Protein AF-A0A417CGR6-F1 (afdb_monomer)

Secondary structure (DSSP, 8-state):
--GGG-GGGS-HHHHHHHHHHHHHHHHHHSS--HHHHHHHHHHHHHHT-----S-THHHHHTS-HHHHHHHHHHHHHHHHTTTTSGGGGGGGHHHHHTT---HHHHHHHHHHHHHHHHHHHHHHHHHTT-TT---PPS------------S-----S----PEEEEE-S-EEE-TT-EEEEESEEEEE-S-EEESSEEEEES-EEEESSSSS---EEEETT-EEEEES-EEEE-S--SS-SEEEESSEEEEEES-EEES--S-EEEPTT-BEEEEEES-EEES--TTSEEEEE-SS-EEEEES-EEEES---TTSPPBSS--EEEEEEEEESS--EEEEES-EEEE-HHHHHTTB-SSS---EEEEEEEEEEEEES-EEES-B-SSS-SEEEEEEES-EEES-BS-EEE---SSS-TT---EEES-EEES-BS-EEE-TT-EEES-EEES-BS-SEEESSSSB--EEES-EEES-B--S--SS-SS--SEEE---S-TT-B-EEEES-EEES-EESSS-SEEE--SS--SS-SEEEES-EEES-EE--TT---B--EEEE--SS-S-EEEE-EEEES-BSTTSTTTS-SS-S---PPP-------S--SS-HHHHHHHHT-

Nearest PDB structures (foldseek):
  3t9g-assembly1_A  TM=5.945E-01  e=2.577E-01  Caldicellulosiruptor bescii
  4yz0-assembly2_B  TM=4.453E-01  e=1.434E-01  Caldicellulosiruptor bescii DSM 6725
  4z06-assembly2_B  TM=3.423E-01  e=1.311E-01  Caldicellulosiruptor bescii DSM 6725
  8x8m-assembly1_B  TM=4.191E-01  e=2.950E-01  Klebsiella phage SH-Kp 152410

Solvent-accessible surface area (backbone atoms only — not comparable to full-atom values): 31635 Å² total; per-residue (Å²): 121,64,81,88,63,45,70,81,77,44,51,77,70,54,50,33,40,43,48,25,46,54,53,50,56,43,63,76,64,75,67,75,35,74,56,28,52,54,38,51,54,37,50,48,61,61,65,69,63,79,80,54,92,58,79,41,69,76,63,44,76,84,46,56,69,68,59,47,50,46,42,50,47,57,48,50,51,46,53,29,40,57,75,75,42,83,88,53,52,75,85,43,46,76,65,55,54,67,67,76,61,55,70,70,59,54,52,50,47,51,54,50,49,53,52,46,38,75,74,45,41,73,61,41,66,60,50,70,54,43,93,85,64,82,73,73,74,84,84,72,94,72,89,83,80,78,94,66,99,65,102,76,79,73,76,83,64,66,78,74,76,59,44,80,42,74,42,69,58,74,42,77,38,49,73,86,37,74,49,76,49,62,39,26,37,32,42,42,44,22,36,34,42,30,30,10,37,42,37,40,34,47,24,40,41,38,32,48,78,56,98,53,59,46,34,34,38,33,27,55,73,9,38,41,39,41,28,42,18,39,38,40,46,64,44,78,59,89,63,53,40,30,34,31,62,25,47,27,37,41,39,40,35,27,23,27,35,38,50,33,39,21,36,35,33,40,40,85,84,20,29,52,36,35,38,40,33,32,24,23,36,37,41,50,37,48,35,30,32,35,42,25,30,42,56,91,45,53,34,41,40,31,30,28,40,38,38,32,62,44,65,65,85,66,54,76,68,29,63,65,29,54,74,42,41,28,30,37,45,46,66,75,44,78,34,54,32,43,41,32,21,31,40,38,42,34,39,76,52,24,33,58,40,53,48,50,90,57,98,49,47,38,30,51,24,58,35,39,21,43,54,21,38,36,30,35,27,42,40,32,43,42,47,29,81,85,60,32,21,32,31,23,15,32,38,33,49,29,38,38,35,51,19,29,14,44,32,19,40,28,70,45,88,60,52,64,102,81,64,61,23,35,38,33,51,30,40,36,33,52,22,28,47,33,32,34,29,32,54,41,24,37,37,32,51,29,38,34,37,50,22,30,26,30,47,37,38,56,75,41,50,43,19,30,34,35,39,32,54,28,39,37,33,40,29,35,52,78,81,75,56,85,78,48,96,73,51,32,25,31,42,43,26,28,40,57,50,85,86,47,41,53,22,39,41,32,51,27,40,38,30,4,30,36,34,45,80,50,35,49,35,36,66,56,61,91,50,74,42,49,68,54,33,31,43,38,33,48,28,41,42,37,24,26,29,54,66,34,93,82,57,60,46,61,46,39,65,42,65,35,64,54,102,88,47,72,69,44,76,38,78,32,42,47,79,41,81,56,42,41,75,90,40,47,68,71,64,46,44,57,55,93,77,81,82,74,82,74,84,68,84,53,67,57,61,98,84,51,21,32,50,67,56,57,52,51,59,57,73,78,105

Radius of gyration: 30.07 Å; Cα contacts (8 Å, |Δi|>4): 1586; chains: 1; bounding box: 60×78×79 Å

pLDDT: mean 84.54, std 15.75, range [27.44, 98.69]

Structure (mmCIF, N/CA/C/O backbone):
data_AF-A0A417CGR6-F1
#
_entry.id   AF-A0A417CGR6-F1
#
loop_
_atom_site.group_PDB
_atom_site.id
_atom_site.type_symbol
_atom_site.label_atom_id
_atom_site.label_alt_id
_atom_site.label_comp_id
_atom_site.label_asym_id
_atom_site.label_entity_id
_atom_site.label_seq_id
_atom_site.pdbx_PDB_ins_code
_atom_site.Cartn_x
_atom_site.Cartn_y
_atom_site.Cartn_z
_atom_site.occupancy
_atom_site.B_iso_or_equiv
_atom_site.auth_seq_id
_atom_site.auth_comp_id
_atom_site.auth_asym_id
_atom_site.auth_atom_id
_atom_site.pdbx_PDB_model_num
ATOM 1 N N . MET A 1 1 ? 15.468 -19.650 30.894 1.00 45.41 1 MET A N 1
ATOM 2 C CA . MET A 1 1 ? 14.577 -20.837 30.892 1.00 45.41 1 MET A CA 1
ATOM 3 C C . MET A 1 1 ? 14.002 -20.986 32.296 1.00 45.41 1 MET A C 1
ATOM 5 O O . MET A 1 1 ? 14.764 -20.741 33.226 1.00 45.41 1 MET A O 1
ATOM 9 N N . LYS A 1 2 ? 12.714 -21.346 32.483 1.00 38.81 2 LYS A N 1
ATOM 10 C CA . LYS A 1 2 ? 12.218 -21.728 33.824 1.00 38.81 2 LYS A CA 1
ATOM 11 C C . LYS A 1 2 ? 13.194 -22.776 34.390 1.00 38.81 2 LYS A C 1
ATOM 13 O O . LYS A 1 2 ? 13.544 -23.702 33.649 1.00 38.81 2 LYS A O 1
ATOM 18 N N . PRO A 1 3 ? 13.576 -22.709 35.675 1.00 43.97 3 PRO A N 1
ATOM 19 C CA . PRO A 1 3 ? 14.226 -23.828 36.357 1.00 43.97 3 PRO A CA 1
ATOM 20 C C . PRO A 1 3 ? 13.456 -25.136 36.104 1.00 43.97 3 PRO A C 1
ATOM 22 O O . PRO A 1 3 ? 14.017 -26.222 36.078 1.00 43.97 3 PRO A O 1
ATOM 25 N N . ASP A 1 4 ? 12.148 -25.039 35.885 1.00 41.91 4 ASP A N 1
ATOM 26 C CA . ASP A 1 4 ? 11.203 -26.142 35.757 1.00 41.91 4 ASP A CA 1
ATOM 27 C C . ASP A 1 4 ? 11.095 -26.749 34.358 1.00 41.91 4 ASP A C 1
ATOM 29 O O . ASP A 1 4 ? 10.215 -27.558 34.146 1.00 41.91 4 ASP A O 1
ATOM 33 N N . MET A 1 5 ? 11.978 -26.454 33.411 1.00 60.44 5 MET A N 1
ATOM 34 C CA . MET A 1 5 ? 12.114 -27.289 32.200 1.00 60.44 5 MET A CA 1
ATOM 35 C C . MET A 1 5 ? 13.542 -27.798 32.021 1.00 60.44 5 MET A C 1
ATOM 37 O O . MET A 1 5 ? 13.847 -28.474 31.042 1.00 60.44 5 MET A O 1
ATOM 41 N N . ASP A 1 6 ? 14.427 -27.463 32.964 1.00 75.12 6 ASP A N 1
ATOM 42 C CA . ASP A 1 6 ? 15.828 -27.850 32.929 1.00 75.12 6 ASP A CA 1
ATOM 43 C C . ASP A 1 6 ? 15.958 -29.379 32.901 1.00 75.12 6 ASP A C 1
ATOM 45 O O . ASP A 1 6 ? 15.427 -30.084 33.767 1.00 75.12 6 ASP A O 1
ATOM 49 N N . LEU A 1 7 ? 16.658 -29.885 31.883 1.00 80.88 7 LEU A N 1
ATOM 50 C CA . LEU A 1 7 ? 16.918 -31.308 31.712 1.00 80.88 7 LEU A CA 1
ATOM 51 C C . LEU A 1 7 ? 17.844 -31.856 32.811 1.00 80.88 7 LEU A C 1
ATOM 53 O O . LEU A 1 7 ? 17.796 -33.050 33.101 1.00 80.88 7 LEU A O 1
ATOM 57 N N . ASN A 1 8 ? 18.624 -31.007 33.492 1.00 78.31 8 ASN A N 1
ATOM 58 C CA . ASN A 1 8 ? 19.426 -31.416 34.648 1.00 78.31 8 ASN A CA 1
ATOM 59 C C . ASN A 1 8 ? 18.591 -31.764 35.885 1.00 78.31 8 ASN A C 1
ATOM 61 O O . ASN A 1 8 ? 19.101 -32.447 36.773 1.00 78.31 8 ASN A O 1
ATOM 65 N N . LYS A 1 9 ? 17.312 -31.364 35.935 1.00 79.56 9 LYS A N 1
ATOM 66 C CA . LYS A 1 9 ? 16.380 -31.807 36.985 1.00 79.56 9 LYS A CA 1
ATOM 67 C C . LYS A 1 9 ? 15.874 -33.240 36.781 1.00 79.56 9 LYS A C 1
ATOM 69 O O . LYS A 1 9 ? 15.273 -33.793 37.699 1.00 79.56 9 LYS A O 1
ATOM 74 N N . LEU A 1 10 ? 16.100 -33.850 35.612 1.00 82.25 10 LEU A N 1
ATOM 75 C CA . LEU A 1 10 ? 15.769 -35.257 35.385 1.00 82.25 10 LEU A CA 1
ATOM 76 C C . LEU A 1 10 ? 16.662 -36.159 36.246 1.00 82.25 10 LEU A C 1
ATOM 78 O O . LEU A 1 10 ? 17.858 -35.911 36.403 1.00 82.25 10 LEU A O 1
ATOM 82 N N . SER A 1 11 ? 16.093 -37.248 36.766 1.00 83.31 11 SER A N 1
ATOM 83 C CA . SER A 1 11 ? 16.889 -38.295 37.414 1.00 83.31 11 SER A CA 1
ATOM 84 C C . SER A 1 11 ? 17.882 -38.912 36.421 1.00 83.31 11 SER A C 1
ATOM 86 O O . SER A 1 11 ? 17.620 -38.953 35.220 1.00 83.31 11 SER A O 1
ATOM 88 N N . GLU A 1 12 ? 18.996 -39.466 36.902 1.00 80.06 12 GLU A N 1
ATOM 89 C CA . GLU A 1 12 ? 19.979 -40.144 36.037 1.00 80.06 12 GLU A CA 1
ATOM 90 C C . GLU A 1 12 ? 19.353 -41.265 35.187 1.00 80.06 12 GLU A C 1
ATOM 92 O O . GLU A 1 12 ? 19.749 -41.477 34.042 1.00 80.06 12 GLU A O 1
ATOM 97 N N . LYS A 1 13 ? 18.317 -41.943 35.705 1.00 81.88 13 LYS A N 1
ATOM 98 C CA . LYS A 1 13 ? 17.512 -42.901 34.932 1.00 81.88 13 LYS A CA 1
ATOM 99 C C . LYS A 1 13 ? 16.783 -42.196 33.778 1.00 81.88 13 LYS A C 1
ATOM 101 O O . LYS A 1 13 ? 16.898 -42.634 32.639 1.00 81.88 13 LYS A O 1
ATOM 106 N N . ASN A 1 14 ? 16.086 -41.092 34.048 1.00 84.75 14 ASN A N 1
ATOM 107 C CA . ASN A 1 14 ? 15.270 -40.380 33.055 1.00 84.75 14 ASN A CA 1
ATOM 108 C C . ASN A 1 14 ? 16.125 -39.662 31.996 1.00 84.75 14 ASN A C 1
ATOM 110 O O . ASN A 1 14 ? 15.726 -39.588 30.837 1.00 84.75 14 ASN A O 1
ATOM 114 N N . LYS A 1 15 ? 17.335 -39.210 32.348 1.00 86.62 15 LYS A N 1
ATOM 115 C CA . LYS A 1 15 ? 18.305 -38.688 31.371 1.00 86.62 15 LYS A CA 1
ATOM 116 C C . LYS A 1 15 ? 18.715 -39.753 30.348 1.00 86.62 15 LYS A C 1
ATOM 118 O O . LYS A 1 15 ? 18.782 -39.462 29.156 1.00 86.62 15 LYS A O 1
ATOM 123 N N . LYS A 1 16 ? 18.930 -41.001 30.789 1.00 82.75 16 LYS A N 1
ATOM 124 C CA . LYS A 1 16 ? 19.196 -42.131 29.877 1.00 82.75 16 LYS A CA 1
ATOM 125 C C . LYS A 1 16 ? 18.003 -42.431 28.975 1.00 82.75 16 LYS A C 1
ATOM 127 O O . LYS A 1 16 ? 18.208 -42.687 27.792 1.00 82.75 16 LYS A O 1
ATOM 132 N N . VAL A 1 17 ? 16.782 -42.357 29.514 1.00 84.88 17 VAL A N 1
ATOM 133 C CA . VAL A 1 17 ? 15.544 -42.532 28.733 1.00 84.88 17 VAL A CA 1
ATOM 134 C C . VAL A 1 17 ? 15.436 -41.470 27.638 1.00 84.88 17 VAL A C 1
ATOM 136 O O . VAL A 1 17 ? 15.190 -41.823 26.492 1.00 84.88 17 VAL A O 1
ATOM 139 N N . LEU A 1 18 ? 15.720 -40.198 27.940 1.00 88.62 18 LEU A N 1
ATOM 140 C CA . LEU A 1 18 ? 15.745 -39.134 26.929 1.00 88.62 18 LEU A CA 1
ATOM 141 C C . LEU A 1 18 ? 16.752 -39.421 25.807 1.00 88.62 18 LEU A C 1
ATOM 143 O O . LEU A 1 18 ? 16.413 -39.301 24.631 1.00 88.62 18 LEU A O 1
ATOM 147 N N . CYS A 1 19 ? 17.972 -39.847 26.146 1.00 85.19 19 CYS A N 1
ATOM 148 C CA . CYS A 1 19 ? 18.946 -40.247 25.131 1.00 85.19 19 CYS A CA 1
ATOM 149 C C . CYS A 1 19 ? 18.410 -41.397 24.262 1.00 85.19 19 CYS A C 1
ATOM 151 O O . CYS A 1 19 ? 18.507 -41.322 23.038 1.00 85.19 19 CYS A O 1
ATOM 153 N N . ALA A 1 20 ? 17.810 -42.430 24.866 1.00 83.25 20 ALA A N 1
ATOM 154 C CA . ALA A 1 20 ? 17.217 -43.554 24.139 1.00 83.25 20 ALA A CA 1
ATOM 155 C C . ALA A 1 20 ? 16.084 -43.110 23.192 1.00 83.25 20 ALA A C 1
ATOM 157 O O . ALA A 1 20 ? 16.046 -43.559 22.047 1.00 83.25 20 ALA A O 1
ATOM 158 N N . CYS A 1 21 ? 15.231 -42.173 23.621 1.00 87.62 21 CYS A N 1
ATOM 159 C CA . CYS A 1 21 ? 14.194 -41.562 22.788 1.00 87.62 21 CYS A CA 1
ATOM 160 C C . CYS A 1 21 ? 14.771 -40.867 21.545 1.00 87.62 21 CYS A C 1
ATOM 162 O O . CYS A 1 21 ? 14.313 -41.117 20.434 1.00 87.62 21 CYS A O 1
ATOM 164 N N . LEU A 1 22 ? 15.822 -40.051 21.698 1.00 88.94 22 LEU A N 1
ATOM 165 C CA . LEU A 1 22 ? 16.460 -39.371 20.561 1.00 88.94 22 LEU A CA 1
ATOM 166 C C . LEU A 1 22 ? 17.070 -40.365 19.557 1.00 88.94 22 LEU A C 1
ATOM 168 O O . LEU A 1 22 ? 16.950 -40.179 18.345 1.00 88.94 22 LEU A O 1
ATOM 172 N N . TYR A 1 23 ? 17.689 -41.447 20.045 1.00 84.62 23 TYR A N 1
ATOM 173 C CA . TYR A 1 23 ? 18.193 -42.516 19.177 1.00 84.62 23 TYR A CA 1
ATOM 174 C C . TYR A 1 23 ? 17.069 -43.254 18.447 1.00 84.62 23 TYR A C 1
ATOM 176 O O . TYR A 1 23 ? 17.241 -43.592 17.276 1.00 84.62 23 TYR A O 1
ATOM 184 N N . PHE A 1 24 ? 15.940 -43.491 19.117 1.00 84.81 24 PHE A N 1
ATOM 185 C CA . PHE A 1 24 ? 14.775 -44.147 18.531 1.00 84.81 24 PHE A CA 1
ATOM 186 C C . PHE A 1 24 ? 14.170 -43.317 17.390 1.00 84.81 24 PHE A C 1
ATOM 188 O O . PHE A 1 24 ? 14.004 -43.842 16.290 1.00 84.81 24 PHE A O 1
ATOM 195 N N . ILE A 1 25 ? 13.962 -42.013 17.605 1.00 87.56 25 ILE A N 1
ATOM 196 C CA . ILE A 1 25 ? 13.458 -41.085 16.576 1.00 87.56 25 ILE A CA 1
ATOM 197 C C . ILE A 1 25 ? 14.396 -41.075 15.358 1.00 87.56 25 ILE A C 1
ATOM 199 O O . ILE A 1 25 ? 13.962 -41.248 14.221 1.00 87.56 25 ILE A O 1
ATOM 203 N N . ASN A 1 26 ? 15.711 -40.968 15.583 1.00 85.06 26 ASN A N 1
ATOM 204 C CA . ASN A 1 26 ? 16.694 -41.017 14.495 1.00 85.06 26 ASN A CA 1
ATOM 205 C C . ASN A 1 26 ? 16.703 -42.368 13.747 1.00 85.06 26 ASN A C 1
ATOM 207 O O . ASN A 1 26 ? 16.923 -42.404 12.535 1.00 85.06 26 ASN A O 1
ATOM 211 N N . ALA A 1 27 ? 16.487 -43.485 14.450 1.00 81.12 27 ALA A N 1
ATOM 212 C CA . ALA A 1 27 ? 16.450 -44.815 13.843 1.00 81.12 27 ALA A CA 1
ATOM 213 C C . ALA A 1 27 ? 15.211 -45.030 12.956 1.00 81.12 27 ALA A C 1
ATOM 215 O O . ALA A 1 27 ? 15.320 -45.732 11.951 1.00 81.12 27 ALA A O 1
ATOM 216 N N . GLN A 1 28 ? 14.071 -44.412 13.291 1.00 77.75 28 GLN A N 1
ATOM 217 C CA . GLN A 1 28 ? 12.871 -44.425 12.444 1.00 77.75 28 GLN A CA 1
ATOM 218 C C . GLN A 1 28 ? 13.079 -43.653 11.130 1.00 77.75 28 GLN A C 1
ATOM 220 O O . GLN A 1 28 ? 12.583 -44.063 10.083 1.00 77.75 28 GLN A O 1
ATOM 225 N N . ASP A 1 29 ? 13.874 -42.584 11.167 1.00 70.00 29 ASP A N 1
ATOM 226 C CA . ASP A 1 29 ? 14.086 -41.684 10.028 1.00 70.00 29 ASP A CA 1
ATOM 227 C C . ASP A 1 29 ? 15.210 -42.069 9.067 1.00 70.00 29 ASP A C 1
ATOM 229 O O . ASP A 1 29 ? 15.249 -41.612 7.922 1.00 70.00 29 ASP A O 1
ATOM 233 N N . GLY A 1 30 ? 16.184 -42.845 9.538 1.00 61.69 30 GLY A N 1
ATOM 234 C CA . GLY A 1 30 ? 17.308 -43.326 8.737 1.00 61.69 30 GLY A CA 1
ATOM 235 C C . GLY A 1 30 ? 18.378 -42.287 8.362 1.00 61.69 30 GLY A C 1
ATOM 236 O O . GLY A 1 30 ? 19.442 -42.714 7.922 1.00 61.69 30 GLY A O 1
ATOM 237 N N . ASN A 1 31 ? 18.160 -40.972 8.546 1.00 74.50 31 ASN A N 1
ATOM 238 C CA . ASN A 1 31 ? 19.175 -39.908 8.393 1.00 74.50 31 ASN A CA 1
ATOM 239 C C . ASN A 1 31 ? 18.804 -38.607 9.149 1.00 74.50 31 ASN A C 1
ATOM 241 O O . ASN A 1 31 ? 17.924 -37.871 8.705 1.00 74.50 31 ASN A O 1
ATOM 245 N N . ALA A 1 32 ? 19.534 -38.260 10.217 1.00 83.00 32 ALA A N 1
ATOM 246 C CA . ALA A 1 32 ? 19.398 -36.959 10.891 1.00 83.00 32 ALA A CA 1
ATOM 247 C C . ALA A 1 32 ? 19.906 -35.774 10.044 1.00 83.00 32 ALA A C 1
ATOM 249 O O . ALA A 1 32 ? 20.977 -35.854 9.426 1.00 83.00 32 ALA A O 1
ATOM 250 N N . SER A 1 33 ? 19.190 -34.643 10.095 1.00 88.12 33 SER A N 1
ATOM 251 C CA . SER A 1 33 ? 19.634 -33.357 9.530 1.00 88.12 33 SER A CA 1
ATOM 252 C C . SER A 1 33 ? 20.842 -32.780 10.291 1.00 88.12 33 SER A C 1
ATOM 254 O O . SER A 1 33 ? 21.120 -33.157 11.432 1.00 88.12 33 SER A O 1
ATOM 256 N N . GLU A 1 34 ? 21.578 -31.835 9.694 1.00 88.38 34 GLU A N 1
ATOM 257 C CA . GLU A 1 34 ? 22.689 -31.159 10.393 1.00 88.38 34 GLU A CA 1
ATOM 258 C C . GLU A 1 34 ? 22.218 -30.387 11.640 1.00 88.38 34 GLU A C 1
ATOM 260 O O . GLU A 1 34 ? 22.918 -30.358 12.658 1.00 88.38 34 GLU A O 1
ATOM 265 N N . ASN A 1 35 ? 20.997 -29.844 11.610 1.00 90.19 35 ASN A N 1
ATOM 266 C CA . ASN A 1 35 ? 20.378 -29.181 12.760 1.00 90.19 35 ASN A CA 1
ATOM 267 C C . ASN A 1 35 ? 20.100 -30.178 13.891 1.00 90.19 35 ASN A C 1
ATOM 269 O O . ASN A 1 35 ? 20.463 -29.929 15.041 1.00 90.19 35 ASN A O 1
ATOM 273 N N . GLN A 1 36 ? 19.531 -31.340 13.557 1.00 91.06 36 GLN A N 1
ATOM 274 C CA . GLN A 1 36 ? 19.275 -32.425 14.504 1.00 91.06 36 GLN A CA 1
ATOM 275 C C . GLN A 1 36 ? 20.571 -32.944 15.136 1.00 91.06 36 GLN A C 1
ATOM 277 O O . GLN A 1 36 ? 20.653 -33.069 16.359 1.00 91.06 36 GLN A O 1
ATOM 282 N N . LYS A 1 37 ? 21.619 -33.185 14.335 1.00 89.81 37 LYS A N 1
ATOM 283 C CA . LYS A 1 37 ? 22.943 -33.594 14.843 1.00 89.81 37 LYS A CA 1
ATOM 284 C C . LYS A 1 37 ? 23.519 -32.556 15.804 1.00 89.81 37 LYS A C 1
ATOM 286 O O . LYS A 1 37 ? 24.008 -32.908 16.878 1.00 89.81 37 LYS A O 1
ATOM 291 N N . THR A 1 38 ? 23.454 -31.279 15.429 1.00 88.75 38 THR A N 1
ATOM 292 C CA . THR A 1 38 ? 23.969 -30.175 16.249 1.00 88.75 38 THR A CA 1
ATOM 293 C C . THR A 1 38 ? 23.228 -30.089 17.580 1.00 88.75 38 THR A C 1
ATOM 295 O O . THR A 1 38 ? 23.868 -30.041 18.630 1.00 88.75 38 THR A O 1
ATOM 298 N N . PHE A 1 39 ? 21.897 -30.150 17.553 1.00 90.94 39 PHE A N 1
ATOM 299 C CA . PHE A 1 39 ? 21.058 -30.119 18.747 1.00 90.94 39 PHE A CA 1
ATOM 300 C C . PHE A 1 39 ? 21.289 -31.326 19.662 1.00 90.94 39 PHE A C 1
ATOM 302 O O . PHE A 1 39 ? 21.591 -31.145 20.842 1.00 90.94 39 PHE A O 1
ATOM 309 N N . ALA A 1 40 ? 21.245 -32.550 19.125 1.00 88.44 40 ALA A N 1
ATOM 310 C CA . ALA A 1 40 ? 21.452 -33.768 19.910 1.00 88.44 40 ALA A CA 1
ATOM 311 C C . ALA A 1 40 ? 22.828 -33.786 20.592 1.00 88.44 40 ALA A C 1
ATOM 313 O O . ALA A 1 40 ? 22.923 -34.116 21.771 1.00 88.44 40 ALA A O 1
ATOM 314 N N . ASN A 1 41 ? 23.887 -33.349 19.901 1.00 86.81 41 ASN A N 1
ATOM 315 C CA . ASN A 1 41 ? 25.221 -33.241 20.498 1.00 86.81 41 ASN A CA 1
ATOM 316 C C . ASN A 1 41 ? 25.263 -32.245 21.668 1.00 86.81 41 ASN A C 1
ATOM 318 O O . ASN A 1 41 ? 25.959 -32.491 22.655 1.00 86.81 41 ASN A O 1
ATOM 322 N N . LYS A 1 42 ? 24.526 -31.127 21.582 1.00 86.56 42 LYS A N 1
ATOM 323 C CA . LYS A 1 42 ? 24.419 -30.147 22.676 1.00 86.56 42 LYS A CA 1
ATOM 324 C C . LYS A 1 42 ? 23.655 -30.725 23.865 1.00 86.56 42 LYS A C 1
ATOM 326 O O . LYS A 1 42 ? 24.144 -30.614 24.984 1.00 86.56 42 LYS A O 1
ATOM 331 N N . VAL A 1 43 ? 22.524 -31.389 23.621 1.00 87.31 43 VAL A N 1
ATOM 332 C CA . VAL A 1 43 ? 21.711 -32.031 24.667 1.00 87.31 43 VAL A CA 1
ATOM 333 C C . VAL A 1 43 ? 22.489 -33.147 25.365 1.00 87.31 43 VAL A C 1
ATOM 335 O O . VAL A 1 43 ? 22.598 -33.140 26.586 1.00 87.31 43 VAL A O 1
ATOM 338 N N . ILE A 1 44 ? 23.104 -34.068 24.616 1.00 85.00 44 ILE A N 1
ATOM 339 C CA . ILE A 1 44 ? 23.876 -35.186 25.187 1.00 85.00 44 ILE A CA 1
ATOM 340 C C . ILE A 1 44 ? 25.058 -34.663 26.013 1.00 85.00 44 ILE A C 1
ATOM 342 O O . ILE A 1 44 ? 25.285 -35.132 27.130 1.00 85.00 44 ILE A O 1
ATOM 346 N N . LYS A 1 45 ? 25.781 -33.654 25.501 1.00 84.19 45 LYS A N 1
ATOM 347 C CA . LYS A 1 45 ? 26.874 -33.012 26.244 1.00 84.19 45 LYS A CA 1
ATOM 348 C C . LYS A 1 45 ? 26.372 -32.366 27.539 1.00 84.19 45 LYS A C 1
ATOM 350 O O . LYS A 1 45 ? 27.038 -32.492 28.559 1.00 84.19 45 LYS A O 1
ATOM 355 N N . TYR A 1 46 ? 25.219 -31.700 27.494 1.00 84.50 46 TYR A N 1
ATOM 356 C CA . TYR A 1 46 ? 24.610 -31.040 28.649 1.00 84.50 46 TYR A CA 1
ATOM 357 C C . TYR A 1 46 ? 24.145 -32.029 29.726 1.00 84.50 46 TYR A C 1
ATOM 359 O O . TYR A 1 46 ? 24.311 -31.770 30.914 1.00 84.50 46 TYR A O 1
ATOM 367 N N . LEU A 1 47 ? 23.600 -33.179 29.319 1.00 83.00 47 LEU A N 1
ATOM 368 C CA . LEU A 1 47 ? 23.126 -34.221 30.232 1.00 83.00 47 LEU A CA 1
ATOM 369 C C . LEU A 1 47 ? 24.267 -34.971 30.937 1.00 83.00 47 LEU A C 1
ATOM 371 O O . LEU A 1 47 ? 24.073 -35.435 32.060 1.00 83.00 47 LEU A O 1
ATOM 375 N N . ASN A 1 48 ? 25.435 -35.080 30.289 1.00 81.94 48 ASN A N 1
ATOM 376 C CA . ASN A 1 48 ? 26.623 -35.795 30.772 1.00 81.94 48 ASN A CA 1
ATOM 377 C C . ASN A 1 48 ? 26.350 -37.267 31.159 1.00 81.94 48 ASN A C 1
ATOM 379 O O . ASN A 1 48 ? 26.802 -37.741 32.202 1.00 81.94 48 ASN A O 1
ATOM 383 N N . VAL A 1 49 ? 25.595 -37.994 30.325 1.00 74.19 49 VAL A N 1
ATOM 384 C CA . VAL A 1 49 ? 25.239 -39.405 30.566 1.00 74.19 49 VAL A CA 1
ATOM 385 C C . VAL A 1 49 ? 25.599 -40.280 29.368 1.00 74.19 49 VAL A C 1
ATOM 387 O O . VAL A 1 49 ? 25.322 -39.921 28.223 1.00 74.19 49 VAL A O 1
ATOM 390 N N . ASP A 1 50 ? 26.170 -41.457 29.634 1.00 61.94 50 ASP A N 1
ATOM 391 C CA . ASP A 1 50 ? 26.454 -42.466 28.612 1.00 61.94 50 ASP A CA 1
ATOM 392 C C . ASP A 1 50 ? 25.153 -43.095 28.089 1.00 61.94 50 ASP A C 1
ATOM 394 O O . ASP A 1 50 ? 24.327 -43.604 28.857 1.00 61.94 50 ASP A O 1
ATOM 398 N N . ALA A 1 51 ? 24.976 -43.075 26.766 1.00 56.03 51 ALA A N 1
ATOM 399 C CA . ALA A 1 51 ? 23.818 -43.656 26.100 1.00 56.03 51 ALA A CA 1
ATOM 400 C C . ALA A 1 51 ? 23.778 -45.182 26.303 1.00 56.03 51 ALA A C 1
ATOM 402 O O . ALA A 1 51 ? 24.720 -45.889 25.944 1.00 56.03 51 ALA A O 1
ATOM 403 N N . GLN A 1 52 ? 22.677 -45.703 26.846 1.00 55.03 52 GLN A N 1
ATOM 404 C CA . GLN A 1 52 ? 22.393 -47.140 26.871 1.00 55.03 52 GLN A CA 1
ATOM 405 C C . GLN A 1 52 ? 21.163 -47.430 26.013 1.00 55.03 52 GLN A C 1
ATOM 407 O O . GLN A 1 52 ? 20.165 -46.719 26.101 1.00 55.03 52 GLN A O 1
ATOM 412 N N . MET A 1 53 ? 21.266 -48.460 25.171 1.00 52.94 53 MET A N 1
ATOM 413 C CA . MET A 1 53 ? 20.195 -48.906 24.284 1.00 52.94 53 MET A CA 1
ATOM 414 C C . MET A 1 53 ? 19.305 -49.915 25.003 1.00 52.94 53 MET A C 1
ATOM 416 O O . MET A 1 53 ? 19.692 -51.069 25.138 1.00 52.94 53 MET A O 1
ATOM 420 N N . ASP A 1 54 ? 18.119 -49.464 25.394 1.00 55.03 54 ASP A N 1
ATOM 421 C CA . ASP A 1 54 ? 16.915 -50.282 25.538 1.00 55.03 54 ASP A CA 1
ATOM 422 C C . ASP A 1 54 ? 15.727 -49.457 25.009 1.00 55.03 54 ASP A C 1
ATOM 424 O O . ASP A 1 54 ? 15.789 -48.224 24.977 1.00 55.03 54 ASP A O 1
ATOM 428 N N . HIS A 1 55 ? 14.667 -50.124 24.540 1.00 57.09 55 HIS A N 1
ATOM 429 C CA . HIS A 1 55 ? 13.471 -49.462 23.999 1.00 57.09 55 HIS A CA 1
ATOM 430 C C . HIS A 1 55 ? 12.831 -48.567 25.084 1.00 57.09 55 HIS A C 1
ATOM 432 O O . HIS A 1 55 ? 12.589 -49.061 26.190 1.00 57.09 55 HIS A O 1
ATOM 438 N N . PRO A 1 56 ? 12.548 -47.278 24.813 1.00 65.56 56 PRO A N 1
ATOM 439 C CA . PRO A 1 56 ? 12.147 -46.325 25.854 1.00 65.56 56 PRO A CA 1
ATOM 440 C C . PRO A 1 56 ? 10.759 -46.608 26.448 1.00 65.56 56 PRO A C 1
ATOM 442 O O . PRO A 1 56 ? 10.499 -46.226 27.586 1.00 65.56 56 PRO A O 1
ATOM 445 N N . THR A 1 57 ? 9.903 -47.328 25.723 1.00 63.69 57 THR A N 1
ATOM 446 C CA . THR A 1 57 ? 8.471 -47.509 26.002 1.00 63.69 57 THR A CA 1
ATOM 447 C C . THR A 1 57 ? 8.183 -48.048 27.411 1.00 63.69 57 THR A C 1
ATOM 449 O O . THR A 1 57 ? 7.416 -47.449 28.157 1.00 63.69 57 THR A O 1
ATOM 452 N N . ALA A 1 58 ? 8.885 -49.099 27.856 1.00 63.38 58 ALA A N 1
ATOM 453 C CA . ALA A 1 58 ? 8.696 -49.651 29.207 1.00 63.38 58 ALA A CA 1
ATOM 454 C C . ALA A 1 58 ? 9.219 -48.723 30.324 1.00 63.38 58 ALA A C 1
ATOM 456 O O . ALA A 1 58 ? 8.798 -48.820 31.472 1.00 63.38 58 ALA A O 1
ATOM 457 N N . ALA A 1 59 ? 10.161 -47.829 30.011 1.00 71.12 59 ALA A N 1
ATOM 458 C CA . ALA A 1 59 ? 10.707 -46.877 30.973 1.00 71.12 59 ALA A CA 1
ATOM 459 C C . ALA A 1 59 ? 9.868 -45.594 31.082 1.00 71.12 59 ALA A C 1
ATOM 461 O O . ALA A 1 59 ? 10.005 -44.877 32.077 1.00 71.12 59 ALA A O 1
ATOM 462 N N . LEU A 1 60 ? 9.024 -45.315 30.081 1.00 77.75 60 LEU A N 1
ATOM 463 C CA . LEU A 1 60 ? 8.059 -44.222 30.102 1.00 77.75 60 LEU A CA 1
ATOM 464 C C . LEU A 1 60 ? 6.884 -44.554 31.031 1.00 77.75 60 LEU A C 1
ATOM 466 O O . LEU A 1 60 ? 6.531 -43.698 31.829 1.00 77.75 60 LEU A O 1
ATOM 470 N N . GLU A 1 61 ? 6.338 -45.776 31.027 1.00 73.31 61 GLU A N 1
ATOM 471 C CA . GLU A 1 61 ? 5.179 -46.151 31.871 1.00 73.31 61 GLU A CA 1
ATOM 472 C C . GLU A 1 61 ? 5.364 -45.816 33.368 1.00 73.31 61 GLU A C 1
ATOM 474 O O . GLU A 1 61 ? 4.461 -45.266 33.995 1.00 73.31 61 GLU A O 1
ATOM 479 N N . ASP A 1 62 ? 6.561 -46.051 33.917 1.00 71.94 62 ASP A N 1
ATOM 480 C CA . ASP A 1 62 ? 6.899 -45.820 35.333 1.00 71.94 62 ASP A CA 1
ATOM 481 C C . ASP A 1 62 ? 7.336 -44.370 35.663 1.00 71.94 62 ASP A C 1
ATOM 483 O O . ASP A 1 62 ? 7.830 -44.101 36.766 1.00 71.94 62 ASP A O 1
ATOM 487 N N . MET A 1 63 ? 7.248 -43.434 34.712 1.00 81.56 63 MET A N 1
ATOM 488 C CA . MET A 1 63 ? 7.781 -42.072 34.848 1.00 81.56 63 MET A CA 1
ATOM 489 C C . MET A 1 63 ? 6.710 -41.056 35.272 1.00 81.56 63 MET A C 1
ATOM 491 O O . MET A 1 63 ? 5.580 -41.085 34.789 1.00 81.56 63 MET A O 1
ATOM 495 N N . ASP A 1 64 ? 7.080 -40.112 36.145 1.00 82.62 64 ASP A N 1
ATOM 496 C CA . ASP A 1 64 ? 6.201 -39.011 36.542 1.00 82.62 64 ASP A CA 1
ATOM 497 C C . ASP A 1 64 ? 5.867 -38.087 35.355 1.00 82.62 64 ASP A C 1
ATOM 499 O O . ASP A 1 64 ? 6.675 -37.901 34.440 1.00 82.62 64 ASP A O 1
ATOM 503 N N . ALA A 1 65 ? 4.669 -37.494 35.380 1.00 79.25 65 ALA A N 1
ATOM 504 C CA . ALA A 1 65 ? 4.153 -36.674 34.282 1.00 79.25 65 ALA A CA 1
ATOM 505 C C . ALA A 1 65 ? 5.065 -35.480 33.951 1.00 79.25 65 ALA A C 1
ATOM 507 O O . ALA A 1 65 ? 5.230 -35.120 32.789 1.00 79.25 65 ALA A O 1
ATOM 508 N N . GLU A 1 66 ? 5.712 -34.897 34.955 1.00 81.50 66 GLU A N 1
ATOM 509 C CA . GLU A 1 66 ? 6.595 -33.748 34.779 1.00 81.50 66 GLU A CA 1
ATOM 510 C C . GLU A 1 66 ? 7.890 -34.140 34.042 1.00 81.50 66 GLU A C 1
ATOM 512 O O . GLU A 1 66 ? 8.298 -33.477 33.083 1.00 81.50 66 GLU A O 1
ATOM 517 N N . SER A 1 67 ? 8.505 -35.267 34.408 1.00 82.12 67 SER A N 1
ATOM 518 C CA . SER A 1 67 ? 9.638 -35.840 33.673 1.00 82.12 67 SER A CA 1
ATOM 519 C C . SER A 1 67 ? 9.248 -36.266 32.254 1.00 82.12 67 SER A C 1
ATOM 521 O O . SER A 1 67 ? 9.970 -35.925 31.313 1.00 82.12 67 SER A O 1
ATOM 523 N N . LYS A 1 68 ? 8.098 -36.938 32.067 1.00 85.12 68 LYS A N 1
ATOM 524 C CA . LYS A 1 68 ? 7.585 -37.314 30.733 1.00 85.12 68 LYS A CA 1
ATOM 525 C C . LYS A 1 68 ? 7.435 -36.084 29.838 1.00 85.12 68 LYS A C 1
ATOM 527 O O . LYS A 1 68 ? 7.884 -36.097 28.693 1.00 85.12 68 LYS A O 1
ATOM 532 N N . LYS A 1 69 ? 6.869 -34.998 30.373 1.00 83.62 69 LYS A N 1
ATOM 533 C CA . LYS A 1 69 ? 6.628 -33.746 29.642 1.00 83.62 69 LYS A CA 1
ATOM 534 C C . LYS A 1 69 ? 7.927 -33.078 29.197 1.00 83.62 69 LYS A C 1
ATOM 536 O O . LYS A 1 69 ? 8.016 -32.610 28.063 1.00 83.62 69 LYS A O 1
ATOM 541 N N . ARG A 1 70 ? 8.956 -33.071 30.052 1.00 85.56 70 ARG A N 1
ATOM 542 C CA . ARG A 1 70 ? 10.294 -32.547 29.707 1.00 85.56 70 ARG A CA 1
ATOM 543 C C . ARG A 1 70 ? 10.946 -33.339 28.582 1.00 85.56 70 ARG A C 1
ATOM 545 O O . ARG A 1 70 ? 11.509 -32.745 27.663 1.00 85.56 70 ARG A O 1
ATOM 552 N N . ILE A 1 71 ? 10.872 -34.668 28.665 1.00 88.50 71 ILE A N 1
ATOM 553 C CA . ILE A 1 71 ? 11.435 -35.559 27.648 1.00 88.50 71 ILE A CA 1
ATOM 554 C C . ILE A 1 71 ? 10.693 -35.378 26.325 1.00 88.50 71 ILE A C 1
ATOM 556 O O . ILE A 1 71 ? 11.353 -35.186 25.304 1.00 88.50 71 ILE A O 1
ATOM 560 N N . LEU A 1 72 ? 9.355 -35.366 26.345 1.00 90.31 72 LEU A N 1
ATOM 561 C CA . LEU A 1 72 ? 8.546 -35.168 25.144 1.00 90.31 72 LEU A CA 1
ATOM 562 C C . LEU A 1 72 ? 8.863 -33.829 24.477 1.00 90.31 72 LEU A C 1
ATOM 564 O O . LEU A 1 72 ? 9.113 -33.800 23.278 1.00 90.31 72 LEU A O 1
ATOM 568 N N . ASN A 1 73 ? 8.934 -32.740 25.247 1.00 89.25 73 ASN A N 1
ATOM 569 C CA . ASN A 1 73 ? 9.267 -31.423 24.705 1.00 89.25 73 ASN A CA 1
ATOM 570 C C . ASN A 1 73 ? 10.628 -31.439 23.984 1.00 89.25 73 ASN A C 1
ATOM 572 O O . ASN A 1 73 ? 10.711 -31.059 22.821 1.00 89.25 73 ASN A O 1
ATOM 576 N N . CYS A 1 74 ? 11.671 -31.997 24.609 1.00 90.56 74 CYS A N 1
ATOM 577 C CA . CYS A 1 74 ? 12.984 -32.127 23.968 1.00 90.56 74 CYS A CA 1
ATOM 578 C C . CYS A 1 74 ? 12.959 -33.019 22.709 1.00 90.56 74 CYS A C 1
ATOM 580 O O . CYS A 1 74 ? 13.695 -32.762 21.754 1.00 90.56 74 CYS A O 1
ATOM 582 N N . CYS A 1 75 ? 12.141 -34.076 22.701 1.00 91.38 75 CYS A N 1
ATOM 583 C CA . CYS A 1 75 ? 11.980 -34.960 21.545 1.00 91.38 75 CYS A CA 1
ATOM 584 C C . CYS A 1 75 ? 11.270 -34.252 20.387 1.00 91.38 75 CYS A C 1
ATOM 586 O O . CYS A 1 75 ? 11.713 -34.360 19.247 1.00 91.38 75 CYS A O 1
ATOM 588 N N . MET A 1 76 ? 10.223 -33.483 20.678 1.00 91.56 76 MET A N 1
ATOM 589 C CA . MET A 1 76 ? 9.501 -32.702 19.676 1.00 91.56 76 MET A CA 1
ATOM 590 C C . MET A 1 76 ? 10.369 -31.568 19.116 1.00 91.56 76 MET A C 1
ATOM 592 O O . MET A 1 76 ? 10.374 -31.359 17.908 1.00 91.56 76 MET A O 1
ATOM 596 N N . GLU A 1 77 ? 11.207 -30.919 19.936 1.00 92.19 77 GLU A N 1
ATOM 597 C CA . GLU A 1 77 ? 12.217 -29.966 19.441 1.00 92.19 77 GLU A CA 1
ATOM 598 C C . GLU A 1 77 ? 13.173 -30.637 18.444 1.00 92.19 77 GLU A C 1
ATOM 600 O O . GLU A 1 77 ? 13.481 -30.087 17.386 1.00 92.19 77 GLU A O 1
ATOM 605 N N . TYR A 1 78 ? 13.613 -31.861 18.744 1.00 91.25 78 TYR A N 1
ATOM 606 C CA . TYR A 1 78 ? 14.462 -32.635 17.843 1.00 91.25 78 TYR A CA 1
ATOM 607 C C . TYR A 1 78 ? 13.748 -33.026 16.536 1.00 91.25 78 TYR A C 1
ATOM 609 O O . TYR A 1 78 ? 14.363 -32.964 15.470 1.00 91.25 78 TYR A O 1
ATOM 617 N N . MET A 1 79 ? 12.467 -33.401 16.586 1.00 90.81 79 MET A N 1
ATOM 618 C CA . MET A 1 79 ? 11.658 -33.699 15.393 1.00 90.81 79 MET A CA 1
ATOM 619 C C . MET A 1 79 ? 11.475 -32.454 14.518 1.00 90.81 79 MET A C 1
ATOM 621 O O . MET A 1 79 ? 11.754 -32.494 13.318 1.00 90.81 79 MET A O 1
ATOM 625 N N . PHE A 1 80 ? 11.110 -31.324 15.131 1.00 91.25 80 PHE A N 1
ATOM 626 C CA . PHE A 1 80 ? 10.921 -30.037 14.462 1.00 91.25 80 PHE A CA 1
ATOM 627 C C . PHE A 1 80 ? 12.153 -29.610 13.662 1.00 91.25 80 PHE A C 1
ATOM 629 O O . PHE A 1 80 ? 12.059 -29.227 12.496 1.00 91.25 80 PHE A O 1
ATOM 636 N N . LEU A 1 81 ? 13.343 -29.735 14.259 1.00 90.38 81 LEU A N 1
ATOM 637 C CA . LEU A 1 81 ? 14.612 -29.307 13.659 1.00 90.38 81 LEU A CA 1
ATOM 638 C C . LEU A 1 81 ? 15.008 -30.080 12.390 1.00 90.38 81 LEU A C 1
ATOM 640 O O . LEU A 1 81 ? 15.976 -29.701 11.720 1.00 90.38 81 LEU A O 1
ATOM 644 N N . LYS A 1 82 ? 14.285 -31.145 12.028 1.00 87.19 82 LYS A N 1
ATOM 645 C CA . LYS A 1 82 ? 14.478 -31.846 10.756 1.00 87.19 82 LYS A CA 1
ATOM 646 C C . LYS A 1 82 ? 14.178 -30.938 9.563 1.00 87.19 82 LYS A C 1
ATOM 648 O O . LYS A 1 82 ? 15.036 -30.792 8.696 1.00 87.19 82 LYS A O 1
ATOM 653 N N . ASN A 1 83 ? 13.006 -30.297 9.575 1.00 83.81 83 ASN A N 1
ATOM 654 C CA . ASN A 1 83 ? 12.494 -29.467 8.477 1.00 83.81 83 ASN A CA 1
ATOM 655 C C . ASN A 1 83 ? 12.175 -28.023 8.900 1.00 83.81 83 ASN A C 1
ATOM 657 O O . ASN A 1 83 ? 11.843 -27.209 8.045 1.00 83.81 83 ASN A O 1
ATOM 661 N N . CYS A 1 84 ? 12.297 -27.700 10.193 1.00 84.06 84 CYS A N 1
ATOM 662 C CA . CYS A 1 84 ? 11.886 -26.422 10.790 1.00 84.06 84 CYS A CA 1
ATOM 663 C C . CYS A 1 84 ? 10.421 -26.080 10.474 1.00 84.06 84 CYS A C 1
ATOM 665 O O . CYS A 1 84 ? 10.105 -24.947 10.121 1.00 84.06 84 CYS A O 1
ATOM 667 N N . SER A 1 85 ? 9.560 -27.096 10.536 1.00 78.25 85 SER A N 1
ATOM 668 C CA . SER A 1 85 ? 8.139 -27.022 10.208 1.00 78.25 85 SER A CA 1
ATOM 669 C C . SER A 1 85 ? 7.358 -27.985 11.099 1.00 78.25 85 SER A C 1
ATOM 671 O O . SER A 1 85 ? 7.837 -29.087 11.387 1.00 78.25 85 SER A O 1
ATOM 673 N N . ASP A 1 86 ? 6.149 -27.576 11.480 1.00 67.94 86 ASP A N 1
ATOM 674 C CA . ASP A 1 86 ? 5.209 -28.370 12.276 1.00 67.94 86 ASP A CA 1
ATOM 675 C C . ASP A 1 86 ? 4.585 -29.531 11.475 1.00 67.94 86 ASP A C 1
ATOM 677 O O . ASP A 1 86 ? 4.042 -30.468 12.051 1.00 67.94 86 ASP A O 1
ATOM 681 N N . GLU A 1 87 ? 4.740 -29.549 10.146 1.00 65.62 87 GLU A N 1
ATOM 682 C CA . GLU A 1 87 ? 4.265 -30.635 9.268 1.00 65.62 87 GLU A CA 1
ATOM 683 C C . GLU A 1 87 ? 5.029 -31.965 9.467 1.00 65.62 87 GLU A C 1
ATOM 685 O O . GLU A 1 87 ? 4.733 -32.971 8.824 1.00 65.62 87 GLU A O 1
ATOM 690 N N . GLY A 1 88 ? 6.058 -31.980 10.322 1.00 65.38 88 GLY A N 1
ATOM 691 C CA . GLY A 1 88 ? 6.910 -33.144 10.562 1.00 65.38 88 GLY A CA 1
ATOM 692 C C . GLY A 1 88 ? 6.425 -34.107 11.649 1.00 65.38 88 GLY A C 1
ATOM 693 O O . GLY A 1 88 ? 6.958 -35.213 11.718 1.00 65.38 88 GLY A O 1
ATOM 694 N N . TYR A 1 89 ? 5.464 -33.721 12.497 1.00 81.81 89 TYR A N 1
ATOM 695 C CA . TYR A 1 89 ? 5.093 -34.514 13.680 1.00 81.81 89 TYR A CA 1
ATOM 696 C C . TYR A 1 89 ? 4.250 -35.754 13.365 1.00 81.81 89 TYR A C 1
ATOM 698 O O . TYR A 1 89 ? 4.408 -36.765 14.048 1.00 81.81 89 TYR A O 1
ATOM 706 N N . ASP A 1 90 ? 3.450 -35.726 12.293 1.00 79.94 90 ASP A N 1
ATOM 707 C CA . ASP A 1 90 ? 2.610 -36.856 11.858 1.00 79.94 90 ASP A CA 1
ATOM 708 C C . ASP A 1 90 ? 3.428 -38.138 11.616 1.00 79.94 90 ASP A C 1
ATOM 710 O O . ASP A 1 90 ? 2.954 -39.251 11.827 1.00 79.94 90 ASP A O 1
ATOM 714 N N . ALA A 1 91 ? 4.699 -38.000 11.218 1.00 78.19 91 ALA A N 1
ATOM 715 C CA . ALA A 1 91 ? 5.603 -39.131 11.010 1.00 78.19 91 ALA A CA 1
ATOM 716 C C . ALA A 1 91 ? 5.998 -39.858 12.311 1.00 78.19 91 ALA A C 1
ATOM 718 O O . ALA A 1 91 ? 6.524 -40.970 12.249 1.00 78.19 91 ALA A O 1
ATOM 719 N N . TYR A 1 92 ? 5.747 -39.247 13.472 1.00 84.38 92 TYR A N 1
ATOM 720 C CA . TYR A 1 92 ? 6.102 -39.765 14.794 1.00 84.38 92 TYR A CA 1
ATOM 721 C C . TYR A 1 92 ? 4.890 -39.879 15.725 1.00 84.38 92 TYR A C 1
ATOM 723 O O . TYR A 1 92 ? 5.075 -40.004 16.937 1.00 84.38 92 TYR A O 1
ATOM 731 N N . GLU A 1 93 ? 3.666 -39.840 15.187 1.00 83.75 93 GLU A N 1
ATOM 732 C CA . GLU A 1 93 ? 2.424 -39.854 15.972 1.00 83.75 93 GLU A CA 1
ATOM 733 C C . GLU A 1 93 ? 2.401 -41.035 16.960 1.00 83.75 93 GLU A C 1
ATOM 735 O O . GLU A 1 93 ? 2.201 -40.840 18.159 1.00 83.75 93 GLU A O 1
ATOM 740 N N . ASP A 1 94 ? 2.747 -42.239 16.484 1.00 81.81 94 ASP A N 1
ATOM 741 C CA . ASP A 1 94 ? 2.839 -43.461 17.296 1.00 81.81 94 ASP A CA 1
ATOM 742 C C . ASP A 1 94 ? 3.800 -43.312 18.486 1.00 81.81 94 ASP A C 1
ATOM 744 O O . ASP A 1 94 ? 3.497 -43.761 19.588 1.00 81.81 94 ASP A O 1
ATOM 748 N N . PHE A 1 95 ? 4.947 -42.654 18.288 1.00 86.62 95 PHE A N 1
ATOM 749 C CA . PHE A 1 95 ? 5.925 -42.419 19.353 1.00 86.62 95 PHE A CA 1
ATOM 750 C C . PHE A 1 95 ? 5.436 -41.366 20.352 1.00 86.62 95 PHE A C 1
ATOM 752 O O . PHE A 1 95 ? 5.645 -41.508 21.555 1.00 86.62 95 PHE A O 1
ATOM 759 N N . ILE A 1 96 ? 4.780 -40.306 19.873 1.00 88.00 96 ILE A N 1
ATOM 760 C CA . ILE A 1 96 ? 4.228 -39.250 20.730 1.00 88.00 96 ILE A CA 1
ATOM 761 C C . ILE A 1 96 ? 3.110 -39.819 21.617 1.00 88.00 96 ILE A C 1
ATOM 763 O O . ILE A 1 96 ? 3.042 -39.478 22.802 1.00 88.00 96 ILE A O 1
ATOM 767 N N . TYR A 1 97 ? 2.289 -40.735 21.089 1.00 84.88 97 TYR A N 1
ATOM 768 C CA . TYR A 1 97 ? 1.253 -41.417 21.867 1.00 84.88 97 TYR A CA 1
ATOM 769 C C . TYR A 1 97 ? 1.812 -42.235 23.043 1.00 84.88 97 TYR A C 1
ATOM 771 O O . TYR A 1 97 ? 1.125 -42.336 24.058 1.00 84.88 97 TYR A O 1
ATOM 779 N N . GLU A 1 98 ? 3.053 -42.741 22.981 1.00 84.44 98 GLU A N 1
ATOM 780 C CA . GLU A 1 98 ? 3.679 -43.484 24.097 1.00 84.44 98 GLU A CA 1
ATOM 781 C C . GLU A 1 98 ? 3.904 -42.627 25.362 1.00 84.44 98 GLU A C 1
ATOM 783 O O . GLU A 1 98 ? 4.190 -43.160 26.434 1.00 84.44 98 GLU A O 1
ATOM 788 N N . PHE A 1 99 ? 3.791 -41.296 25.272 1.00 85.88 99 PHE A N 1
ATOM 789 C CA . PHE A 1 99 ? 3.951 -40.397 26.421 1.00 85.88 99 PHE A CA 1
ATOM 790 C C . PHE A 1 99 ? 2.660 -40.172 27.221 1.00 85.88 99 PHE A C 1
ATOM 792 O O . PHE A 1 99 ? 2.704 -39.480 28.240 1.00 85.88 99 PHE A O 1
ATOM 799 N N . ASP A 1 100 ? 1.532 -40.745 26.788 1.00 84.12 100 ASP A N 1
ATOM 800 C CA . ASP A 1 100 ? 0.218 -40.660 27.445 1.00 84.12 100 ASP A CA 1
ATOM 801 C C . ASP A 1 100 ? -0.309 -39.224 27.649 1.00 84.12 100 ASP A C 1
ATOM 803 O O . ASP A 1 100 ? -1.120 -38.961 28.542 1.00 84.12 100 ASP A O 1
ATOM 807 N N . PHE A 1 101 ? 0.135 -38.264 26.832 1.00 84.50 101 PHE A N 1
ATOM 808 C CA . PHE A 1 101 ? -0.393 -36.901 26.869 1.00 84.50 101 PHE A CA 1
ATOM 809 C C . PHE A 1 101 ? -1.551 -36.723 25.892 1.00 84.50 101 PHE A C 1
ATOM 811 O O . PHE A 1 101 ? -1.502 -37.154 24.744 1.00 84.50 101 PHE A O 1
ATOM 818 N N . GLY A 1 102 ? -2.593 -36.017 26.332 1.00 76.62 102 GLY A N 1
ATOM 819 C CA . GLY A 1 102 ? -3.689 -35.637 25.449 1.00 76.62 102 GLY A CA 1
ATOM 820 C C . GLY A 1 102 ? -3.234 -34.675 24.346 1.00 76.62 102 GLY A C 1
ATOM 821 O O . GLY A 1 102 ? -2.327 -33.865 24.544 1.00 76.62 102 GLY A O 1
ATOM 822 N N . ASN A 1 103 ? -3.946 -34.692 23.216 1.00 75.88 103 ASN A N 1
ATOM 823 C CA . ASN A 1 103 ? -3.678 -33.851 22.041 1.00 75.88 103 ASN A CA 1
ATOM 824 C C . ASN A 1 103 ? -3.528 -32.349 22.381 1.00 75.88 103 ASN A C 1
ATOM 826 O O . ASN A 1 103 ? -2.728 -31.641 21.782 1.00 75.88 103 ASN A O 1
ATOM 830 N N . LYS A 1 104 ? -4.241 -31.858 23.408 1.00 74.69 104 LYS A N 1
ATOM 831 C CA . LYS A 1 104 ? -4.099 -30.476 23.906 1.00 74.69 104 LYS A CA 1
ATOM 832 C C . LYS A 1 104 ? -2.670 -30.160 24.371 1.00 74.69 104 LYS A C 1
ATOM 834 O O . LYS A 1 104 ? -2.142 -29.103 24.042 1.00 74.69 104 LYS A O 1
ATOM 839 N N . THR A 1 105 ? -2.046 -31.062 25.128 1.00 75.44 105 THR A N 1
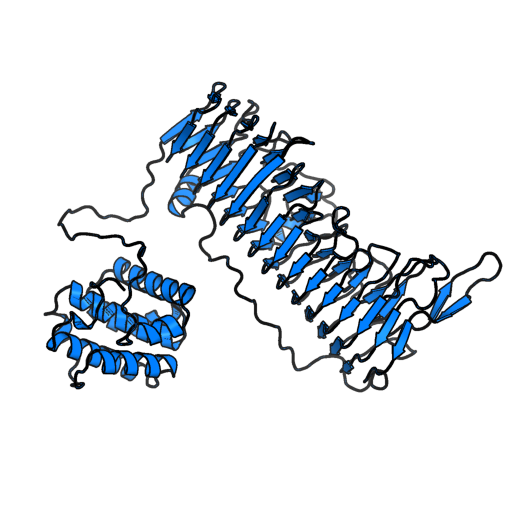ATOM 840 C CA . THR A 1 105 ? -0.685 -30.878 25.656 1.00 75.44 105 THR A CA 1
ATOM 841 C C . THR A 1 105 ? 0.351 -30.968 24.541 1.00 75.44 105 THR A C 1
ATOM 843 O O . THR A 1 105 ? 1.291 -30.181 24.531 1.00 75.44 105 THR A O 1
ATOM 846 N N . ILE A 1 106 ? 0.151 -31.882 23.588 1.00 82.19 106 ILE A N 1
ATOM 847 C CA . ILE A 1 106 ? 1.021 -32.054 22.417 1.00 82.19 106 ILE A CA 1
ATOM 848 C C . ILE A 1 106 ? 1.003 -30.775 21.567 1.00 82.19 106 ILE A C 1
ATOM 850 O O . ILE A 1 106 ? 2.046 -30.151 21.398 1.00 82.19 106 ILE A O 1
ATOM 854 N N . LYS A 1 107 ? -0.184 -30.279 21.187 1.00 82.38 107 LYS A N 1
ATOM 855 C CA . LYS A 1 107 ? -0.330 -29.012 20.444 1.00 82.38 107 LYS A CA 1
ATOM 856 C C . LYS A 1 107 ? 0.228 -27.796 21.180 1.00 82.38 107 LYS A C 1
ATOM 858 O O . LYS A 1 107 ? 0.737 -26.866 20.558 1.00 82.38 107 LYS A O 1
ATOM 863 N N . ALA A 1 108 ? 0.141 -27.776 22.510 1.00 75.62 108 ALA A N 1
ATOM 864 C CA . ALA A 1 108 ? 0.748 -26.710 23.303 1.00 75.62 108 ALA A CA 1
ATOM 865 C C . ALA A 1 108 ? 2.284 -26.734 23.210 1.00 75.62 108 ALA A C 1
ATOM 867 O O . ALA A 1 108 ? 2.904 -25.674 23.125 1.00 75.62 108 ALA A O 1
ATOM 868 N N . ILE A 1 109 ? 2.890 -27.926 23.196 1.00 81.69 109 ILE A N 1
ATOM 869 C CA . ILE A 1 109 ? 4.332 -28.098 22.984 1.00 81.69 109 ILE A CA 1
ATOM 870 C C . ILE A 1 109 ? 4.711 -27.675 21.557 1.00 81.69 109 ILE A C 1
ATOM 872 O O . ILE A 1 109 ? 5.654 -26.903 21.410 1.00 81.69 109 ILE A O 1
ATOM 876 N N . GLU A 1 110 ? 3.956 -28.080 20.531 1.00 84.19 110 GLU A N 1
ATOM 877 C CA . GLU A 1 110 ? 4.179 -27.656 19.132 1.00 84.19 110 GLU A CA 1
ATOM 878 C C . GLU A 1 110 ? 4.174 -26.130 19.007 1.00 84.19 110 GLU A C 1
ATOM 880 O O . GLU A 1 110 ? 5.160 -25.527 18.579 1.00 84.19 110 GLU A O 1
ATOM 885 N N . LYS A 1 111 ? 3.110 -25.483 19.507 1.00 81.44 111 LYS A N 1
ATOM 886 C CA . LYS A 1 111 ? 2.984 -24.020 19.495 1.00 81.44 111 LYS A CA 1
ATOM 887 C C . LYS A 1 111 ? 4.133 -23.346 20.244 1.00 81.44 111 LYS A C 1
ATOM 889 O O . LYS A 1 111 ? 4.620 -22.302 19.804 1.00 81.44 111 LYS A O 1
ATOM 894 N N . GLN A 1 112 ? 4.583 -23.922 21.362 1.00 83.75 112 GLN A N 1
ATOM 895 C CA . GLN A 1 112 ? 5.729 -23.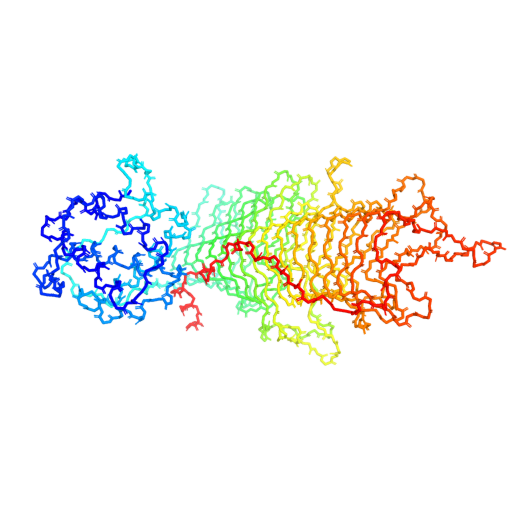407 22.114 1.00 83.75 112 GLN A CA 1
ATOM 896 C C . GLN A 1 112 ? 7.027 -23.485 21.297 1.00 83.75 112 GLN A C 1
ATOM 898 O O . GLN A 1 112 ? 7.785 -22.513 21.280 1.00 83.75 112 GLN A O 1
ATOM 903 N N . ILE A 1 113 ? 7.280 -24.608 20.622 1.00 83.69 113 ILE A N 1
ATOM 904 C CA . ILE A 1 113 ? 8.474 -24.822 19.793 1.00 83.69 113 ILE A CA 1
ATOM 905 C C . ILE A 1 113 ? 8.470 -23.853 18.608 1.00 83.69 113 ILE A C 1
ATOM 907 O O . ILE A 1 113 ? 9.454 -23.138 18.407 1.00 83.69 113 ILE A O 1
ATOM 911 N N . GLN A 1 114 ? 7.344 -23.743 17.899 1.00 82.69 114 GLN A N 1
ATOM 912 C CA . GLN A 1 114 ? 7.188 -22.818 16.777 1.00 82.69 114 GLN A CA 1
ATOM 913 C C . GLN A 1 114 ? 7.342 -21.354 17.222 1.00 82.69 114 GLN A C 1
ATOM 915 O O . GLN A 1 114 ? 8.056 -20.580 16.584 1.00 82.69 114 GLN A O 1
ATOM 920 N N . SER A 1 115 ? 6.761 -20.970 18.365 1.00 76.06 115 SER A N 1
ATOM 921 C CA . SER A 1 115 ? 6.944 -19.623 18.933 1.00 76.06 115 SER A CA 1
ATOM 922 C C . SER A 1 115 ? 8.405 -19.351 19.295 1.00 76.06 115 SER A C 1
ATOM 924 O O . SER A 1 115 ? 8.921 -18.263 19.039 1.00 76.06 115 SER A O 1
ATOM 926 N N . PHE A 1 116 ? 9.096 -20.338 19.872 1.00 76.31 116 PHE A N 1
ATOM 927 C CA . PHE A 1 116 ? 10.503 -20.204 20.239 1.00 76.31 116 PHE A CA 1
ATOM 928 C C . PHE A 1 116 ? 11.405 -20.073 19.004 1.00 76.31 116 PHE A C 1
ATOM 930 O O . PHE A 1 116 ? 12.299 -19.224 18.991 1.00 76.31 116 PHE A O 1
ATOM 937 N N . TYR A 1 117 ? 11.127 -20.840 17.947 1.00 82.50 117 TYR A N 1
ATOM 938 C CA . TYR A 1 117 ? 11.789 -20.702 16.652 1.00 82.50 117 TYR A CA 1
ATOM 939 C C . TYR A 1 117 ? 11.552 -19.324 16.029 1.00 82.50 117 TYR A C 1
ATOM 941 O O . TYR A 1 117 ? 12.512 -18.668 15.633 1.00 82.50 117 TYR A O 1
ATOM 949 N N . ASN A 1 118 ? 10.309 -18.839 16.018 1.00 74.44 118 ASN A N 1
ATOM 950 C CA . ASN A 1 118 ? 9.977 -17.514 15.488 1.00 74.44 118 ASN A CA 1
ATOM 951 C C . ASN A 1 118 ? 10.705 -16.392 16.246 1.00 74.44 118 ASN A C 1
ATOM 953 O O . ASN A 1 118 ? 11.130 -15.407 15.646 1.00 74.44 118 ASN A O 1
ATOM 957 N N . LEU A 1 119 ? 10.879 -16.549 17.563 1.00 64.88 119 LEU A N 1
ATOM 958 C CA . LEU A 1 119 ? 11.515 -15.546 18.416 1.00 64.88 119 LEU A CA 1
ATOM 959 C C . LEU A 1 119 ? 13.050 -15.554 18.335 1.00 64.88 119 LEU A C 1
ATOM 961 O O . LEU A 1 119 ? 13.678 -14.500 18.438 1.00 64.88 119 LEU A O 1
ATOM 965 N N . ARG A 1 120 ? 13.673 -16.736 18.254 1.00 74.44 120 ARG A N 1
ATOM 966 C CA . ARG A 1 120 ? 15.129 -16.902 18.460 1.00 74.44 120 ARG A CA 1
ATOM 967 C C . ARG A 1 120 ? 15.858 -17.550 17.284 1.00 74.44 120 ARG A C 1
ATOM 969 O O . ARG A 1 120 ? 17.085 -17.630 17.315 1.00 74.44 120 ARG A O 1
ATOM 976 N N . GLY A 1 121 ? 15.136 -18.022 16.273 1.00 80.94 121 GLY A N 1
ATOM 977 C CA . GLY A 1 121 ? 15.683 -18.810 15.172 1.00 80.94 121 GLY A CA 1
ATOM 978 C C . GLY A 1 121 ? 16.343 -20.117 15.634 1.00 80.94 121 GLY A C 1
ATOM 979 O O . GLY A 1 121 ? 16.200 -20.552 16.780 1.00 80.94 121 GLY A O 1
ATOM 980 N N . LEU A 1 122 ? 17.112 -20.742 14.736 1.00 84.81 122 LEU A N 1
ATOM 981 C CA . LEU A 1 122 ? 17.864 -21.977 15.019 1.00 84.81 122 LEU A CA 1
ATOM 982 C C . LEU A 1 122 ? 18.865 -21.814 16.171 1.00 84.81 122 LEU A C 1
ATOM 984 O O . LEU A 1 122 ? 19.018 -22.716 16.998 1.00 84.81 122 LEU A O 1
ATOM 988 N N . ASP A 1 123 ? 19.502 -20.645 16.261 1.00 80.38 123 ASP A N 1
ATOM 989 C CA . ASP A 1 123 ? 20.491 -20.348 17.298 1.00 80.38 123 ASP A CA 1
ATOM 990 C C . ASP A 1 123 ? 19.897 -20.451 18.707 1.00 80.38 123 ASP A C 1
ATOM 992 O O . ASP A 1 123 ? 20.588 -20.882 19.636 1.00 80.38 123 ASP A O 1
ATOM 996 N N . GLY A 1 124 ? 18.603 -20.150 18.872 1.00 80.25 124 GLY A N 1
ATOM 997 C CA . GLY A 1 124 ? 17.886 -20.336 20.132 1.00 80.25 124 GLY A CA 1
ATOM 998 C C . GLY A 1 124 ? 17.955 -21.771 20.652 1.00 80.25 124 GLY A C 1
ATOM 999 O O . GLY A 1 124 ? 18.261 -21.985 21.825 1.00 80.25 124 GLY A O 1
ATOM 1000 N N . PHE A 1 125 ? 17.744 -22.765 19.786 1.00 84.25 125 PHE A N 1
ATOM 1001 C CA . PHE A 1 125 ? 17.768 -24.182 20.167 1.00 84.25 125 PHE A CA 1
ATOM 1002 C C . PHE A 1 125 ? 19.184 -24.674 20.489 1.00 84.25 125 PHE A C 1
ATOM 1004 O O . PHE A 1 125 ? 19.375 -25.483 21.396 1.00 84.25 125 PHE A O 1
ATOM 1011 N N . PHE A 1 126 ? 20.203 -24.163 19.791 1.00 83.75 126 PHE A N 1
ATOM 1012 C CA . PHE A 1 126 ? 21.598 -24.585 19.987 1.00 83.75 126 PHE A CA 1
ATOM 1013 C C . PHE A 1 126 ? 22.284 -23.925 21.191 1.00 83.75 126 PHE A C 1
ATOM 1015 O O . PHE A 1 126 ? 23.259 -24.462 21.734 1.00 83.75 126 PHE A O 1
ATOM 1022 N N . THR A 1 127 ? 21.806 -22.748 21.596 1.00 77.69 127 THR A N 1
ATOM 1023 C CA . THR A 1 127 ? 22.336 -21.979 22.733 1.00 77.69 127 THR A CA 1
ATOM 1024 C C . THR A 1 127 ? 21.603 -22.263 24.044 1.00 77.69 127 THR A C 1
ATOM 1026 O O . THR A 1 127 ? 22.163 -21.988 25.106 1.00 77.69 127 THR A O 1
ATOM 1029 N N . LYS A 1 128 ? 20.414 -22.889 23.980 1.00 77.06 128 LYS A N 1
ATOM 1030 C CA . LYS A 1 128 ? 19.573 -23.300 25.123 1.00 77.06 128 LYS A CA 1
ATOM 1031 C C . LYS A 1 128 ? 20.299 -24.175 26.154 1.00 77.06 128 LYS A C 1
ATOM 1033 O O . LYS A 1 128 ? 20.008 -24.074 27.339 1.00 77.06 128 LYS A O 1
ATOM 1038 N N . TYR A 1 129 ? 21.246 -25.005 25.712 1.00 73.19 129 TYR A N 1
ATOM 1039 C CA . TYR A 1 129 ? 21.950 -25.994 26.544 1.00 73.19 129 TYR A CA 1
ATOM 1040 C C . TYR A 1 129 ? 23.448 -25.683 26.732 1.00 73.19 129 TYR A C 1
ATOM 1042 O O . TYR A 1 129 ? 24.269 -26.591 26.854 1.00 73.19 129 TYR A O 1
ATOM 1050 N N . GLN A 1 130 ? 23.836 -24.403 26.691 1.00 67.62 130 GLN A N 1
ATOM 1051 C CA . GLN A 1 130 ? 25.210 -23.969 26.982 1.00 67.62 130 GLN A CA 1
ATOM 1052 C C . GLN A 1 130 ? 25.370 -23.642 28.474 1.00 67.62 130 GLN A C 1
ATOM 1054 O O . GLN A 1 130 ? 24.480 -23.040 29.068 1.00 67.62 130 GLN A O 1
ATOM 1059 N N . GLU A 1 131 ? 26.505 -24.029 29.068 1.00 53.56 131 GLU A N 1
ATOM 1060 C CA . GLU A 1 131 ? 26.780 -23.893 30.512 1.00 53.56 131 GLU A CA 1
ATOM 1061 C C . GLU A 1 131 ? 26.735 -22.432 31.014 1.00 53.56 131 GLU A C 1
ATOM 1063 O O . GLU A 1 131 ? 26.391 -22.210 32.171 1.00 53.56 131 GLU A O 1
ATOM 1068 N N . ASP A 1 132 ? 26.970 -21.443 30.139 1.00 48.06 132 ASP A N 1
ATOM 1069 C CA . ASP A 1 132 ? 27.112 -20.020 30.501 1.00 48.06 132 ASP A CA 1
ATOM 1070 C C . ASP A 1 132 ? 25.866 -19.138 30.225 1.00 48.06 132 ASP A C 1
ATOM 1072 O O . ASP A 1 132 ? 25.917 -17.929 30.429 1.00 48.06 132 ASP A O 1
ATOM 1076 N N . ASN A 1 133 ? 24.731 -19.698 29.779 1.00 47.78 133 ASN A N 1
ATOM 1077 C CA . ASN A 1 133 ? 23.541 -18.921 29.362 1.00 47.78 133 ASN A CA 1
ATOM 1078 C C . ASN A 1 133 ? 22.381 -18.889 30.383 1.00 47.78 133 ASN A C 1
ATOM 1080 O O . ASN A 1 133 ? 21.230 -18.641 30.018 1.00 47.78 133 ASN A O 1
ATOM 1084 N N . PHE A 1 134 ? 22.657 -19.115 31.670 1.00 43.81 134 PHE A N 1
ATOM 1085 C CA . PHE A 1 134 ? 21.651 -19.045 32.742 1.00 43.81 134 PHE A CA 1
ATOM 1086 C C . PHE A 1 134 ? 21.666 -17.712 33.515 1.00 43.81 134 PHE A C 1
ATOM 1088 O O . PHE A 1 134 ? 21.480 -17.695 34.728 1.00 43.81 134 PHE A O 1
ATOM 1095 N N . GLU A 1 135 ? 21.821 -16.579 32.825 1.00 34.47 135 GLU A N 1
ATOM 1096 C CA . GLU A 1 135 ? 21.317 -15.297 33.338 1.00 34.47 135 GLU A CA 1
ATOM 1097 C C . GLU A 1 135 ? 19.909 -15.074 32.778 1.00 34.47 135 GLU A C 1
ATOM 1099 O O . GLU A 1 135 ? 19.691 -14.984 31.569 1.00 34.47 135 GLU A O 1
ATOM 1104 N N . ALA A 1 136 ? 18.924 -15.097 33.674 1.00 31.02 136 ALA A N 1
ATOM 1105 C CA . ALA A 1 136 ? 17.515 -14.985 33.336 1.00 31.02 136 ALA A CA 1
ATOM 1106 C C . ALA A 1 136 ? 17.176 -13.560 32.864 1.00 31.02 136 ALA A C 1
ATOM 1108 O O . ALA A 1 136 ? 17.448 -12.609 33.594 1.00 31.02 136 ALA A O 1
ATOM 1109 N N . PRO A 1 137 ? 16.523 -13.387 31.704 1.00 32.25 137 PRO A N 1
ATOM 1110 C CA . PRO A 1 137 ? 15.640 -12.254 31.499 1.00 32.25 137 PRO A CA 1
ATOM 1111 C C . PRO A 1 137 ? 14.381 -12.499 32.337 1.00 32.25 137 PRO A C 1
ATOM 1113 O O . PRO A 1 137 ? 13.728 -13.539 32.183 1.00 32.25 137 PRO A O 1
ATOM 1116 N N . ASP A 1 138 ? 14.076 -11.559 33.226 1.00 33.31 138 ASP A N 1
ATOM 1117 C CA . ASP A 1 138 ? 12.746 -11.425 33.813 1.00 33.31 138 ASP A CA 1
ATOM 1118 C C . ASP A 1 138 ? 11.723 -11.185 32.683 1.00 33.31 138 ASP A C 1
ATOM 1120 O O . ASP A 1 138 ? 12.043 -10.579 31.660 1.00 33.31 138 ASP A O 1
ATOM 1124 N N . ASP A 1 139 ? 10.513 -11.711 32.875 1.00 33.12 139 ASP A N 1
ATOM 1125 C CA . ASP A 1 139 ? 9.365 -11.737 31.953 1.00 33.12 139 ASP A CA 1
ATOM 1126 C C . ASP A 1 139 ? 9.375 -12.815 30.852 1.00 33.12 139 ASP A C 1
ATOM 1128 O O . ASP A 1 139 ? 9.341 -12.564 29.648 1.00 33.12 139 ASP A O 1
ATOM 1132 N N . PHE A 1 140 ? 9.284 -14.074 31.291 1.00 32.59 140 PHE A N 1
ATOM 1133 C CA . PHE A 1 140 ? 8.592 -15.111 30.523 1.00 32.59 140 PHE A CA 1
ATOM 1134 C C . PHE A 1 140 ? 7.106 -15.129 30.921 1.00 32.59 140 PHE A C 1
ATOM 1136 O O . PHE A 1 140 ? 6.780 -15.456 32.066 1.00 32.59 140 PHE A O 1
ATOM 1143 N N . PHE A 1 141 ? 6.200 -14.858 29.972 1.00 31.11 141 PHE A N 1
ATOM 1144 C CA . PHE A 1 141 ? 4.784 -15.229 30.097 1.00 31.11 141 PHE A CA 1
ATOM 1145 C C . PHE A 1 141 ? 4.699 -16.719 30.449 1.00 31.11 141 PHE A C 1
ATOM 1147 O O . PHE A 1 141 ? 5.114 -17.579 29.670 1.00 31.11 141 PHE A O 1
ATOM 1154 N N . THR A 1 142 ? 4.204 -17.031 31.646 1.00 33.03 142 THR A N 1
ATOM 1155 C CA . THR A 1 142 ? 4.071 -18.407 32.131 1.00 33.03 142 THR A CA 1
ATOM 1156 C C . THR A 1 142 ? 2.679 -18.608 32.719 1.00 33.03 142 THR A C 1
ATOM 1158 O O . THR A 1 142 ? 2.326 -18.023 33.736 1.00 33.03 142 THR A O 1
ATOM 1161 N N . MET A 1 143 ? 1.874 -19.443 32.058 1.00 30.97 143 MET A N 1
ATOM 1162 C CA . MET A 1 143 ? 0.675 -20.038 32.649 1.00 30.97 143 MET A CA 1
ATOM 1163 C C . MET A 1 143 ? 1.119 -21.176 33.578 1.00 30.97 143 MET A C 1
ATOM 1165 O O . MET A 1 143 ? 1.642 -22.191 33.115 1.00 30.97 143 MET A O 1
ATOM 1169 N N . ASP A 1 144 ? 0.935 -20.997 34.885 1.00 27.69 144 ASP A N 1
ATOM 1170 C CA . ASP A 1 144 ? 1.012 -22.073 35.876 1.00 27.69 144 ASP A CA 1
ATOM 1171 C C . ASP A 1 144 ? -0.362 -22.744 35.980 1.00 27.69 144 ASP A C 1
ATOM 1173 O O . ASP A 1 144 ? -1.294 -22.170 36.540 1.00 27.69 144 ASP A O 1
ATOM 1177 N N . PHE A 1 145 ? -0.488 -23.976 35.491 1.00 34.41 145 PHE A N 1
ATOM 1178 C CA . PHE A 1 145 ? -1.605 -24.840 35.868 1.00 34.41 145 PHE A CA 1
ATOM 1179 C C . PHE A 1 145 ? -1.110 -25.774 36.966 1.00 34.41 145 PHE A C 1
ATOM 1181 O O . PHE A 1 145 ? -0.268 -26.636 36.728 1.00 34.41 145 PHE A O 1
ATOM 1188 N N . LYS A 1 146 ? -1.583 -25.550 38.194 1.00 30.59 146 LYS A N 1
ATOM 1189 C CA . LYS A 1 146 ? -1.439 -26.532 39.266 1.00 30.59 146 LYS A CA 1
ATOM 1190 C C . LYS A 1 146 ? -2.425 -27.659 39.000 1.00 30.59 146 LYS A C 1
ATOM 1192 O O . LYS A 1 146 ? -3.619 -27.397 38.892 1.00 30.59 146 LYS A O 1
ATOM 1197 N N . ASP A 1 147 ? -1.909 -28.880 38.951 1.00 34.88 147 ASP A N 1
ATOM 1198 C CA . ASP A 1 147 ? -2.706 -30.099 38.971 1.00 34.88 147 ASP A CA 1
ATOM 1199 C C . ASP A 1 147 ? -3.486 -30.157 40.291 1.00 34.88 147 ASP A C 1
ATOM 1201 O O . ASP A 1 147 ? -2.921 -30.316 41.377 1.00 34.88 147 ASP A O 1
ATOM 1205 N N . GLY A 1 148 ? -4.791 -29.953 40.194 1.00 27.44 148 GLY A N 1
ATOM 1206 C CA . GLY A 1 148 ? -5.750 -30.153 41.264 1.00 27.44 148 GLY A CA 1
ATOM 1207 C C . GLY A 1 148 ? -7.014 -30.683 40.621 1.00 27.44 148 GLY A C 1
ATOM 1208 O O . GLY A 1 148 ? -7.606 -29.996 39.793 1.00 27.44 148 GLY A O 1
ATOM 1209 N N . ASP A 1 149 ? -7.346 -31.924 40.959 1.00 31.16 149 ASP A N 1
ATOM 1210 C CA . ASP A 1 149 ? -8.513 -32.659 40.492 1.00 31.16 149 ASP A CA 1
ATOM 1211 C C . ASP A 1 149 ? -9.782 -31.802 40.598 1.00 31.16 149 ASP A C 1
ATOM 1213 O O . ASP A 1 149 ? -10.316 -31.610 41.687 1.00 31.16 149 ASP A O 1
ATOM 1217 N N . ASP A 1 150 ? -10.275 -31.305 39.469 1.00 28.25 150 ASP A N 1
ATOM 1218 C CA . ASP A 1 150 ? -11.661 -30.881 39.341 1.00 28.25 150 ASP A CA 1
ATOM 1219 C C . ASP A 1 150 ? -12.171 -31.331 37.973 1.00 28.25 150 ASP A C 1
ATOM 1221 O O . ASP A 1 150 ? -11.706 -30.915 36.907 1.00 28.25 150 ASP A O 1
ATOM 1225 N N . GLU A 1 151 ? -13.124 -32.256 38.028 1.00 32.09 151 GLU A N 1
ATOM 1226 C CA . GLU A 1 151 ? -13.928 -32.744 36.920 1.00 32.09 151 GLU A CA 1
ATOM 1227 C C . GLU A 1 151 ? -14.729 -31.580 36.308 1.00 32.09 151 GLU A C 1
ATOM 1229 O O . GLU A 1 151 ? -15.901 -31.407 36.616 1.00 32.09 151 GLU A O 1
ATOM 1234 N N . ASN A 1 152 ? -14.095 -30.741 35.483 1.00 33.50 152 ASN A N 1
ATOM 1235 C CA . ASN A 1 152 ? -14.731 -29.842 34.511 1.00 33.50 152 ASN A CA 1
ATOM 1236 C C . ASN A 1 152 ? -13.664 -29.095 33.693 1.00 33.50 152 ASN A C 1
ATOM 1238 O O . ASN A 1 152 ? -13.387 -27.927 33.941 1.00 33.50 152 ASN A O 1
ATOM 1242 N N . ILE A 1 153 ? -13.084 -29.735 32.671 1.00 30.05 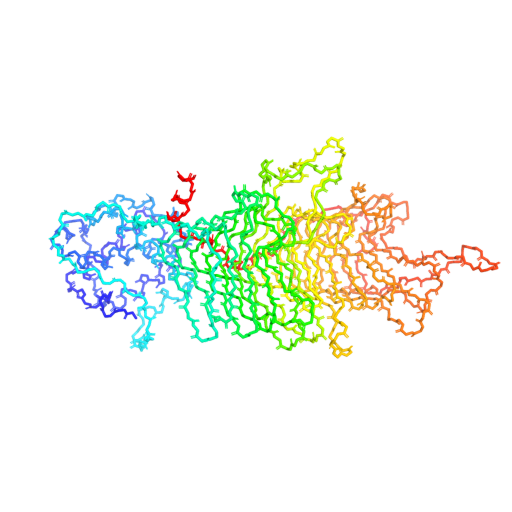153 ILE A N 1
ATOM 1243 C CA . ILE A 1 153 ? -12.414 -29.000 31.582 1.00 30.05 153 ILE A CA 1
ATOM 1244 C C . ILE A 1 153 ? -12.851 -29.585 30.234 1.00 30.05 153 ILE A C 1
ATOM 1246 O O . ILE A 1 153 ? -12.100 -30.249 29.512 1.00 30.05 153 ILE A O 1
ATOM 1250 N N . ALA A 1 154 ? -14.103 -29.292 29.879 1.00 30.09 154 ALA A N 1
ATOM 1251 C CA . ALA A 1 154 ? -14.447 -29.077 28.478 1.00 30.09 154 ALA A CA 1
ATOM 1252 C C . ALA A 1 154 ? -13.547 -27.954 27.911 1.00 30.09 154 ALA A C 1
ATOM 1254 O O . ALA A 1 154 ? -13.055 -27.124 28.665 1.00 30.09 154 ALA A O 1
ATOM 1255 N N . SER A 1 155 ? -13.241 -28.025 26.610 1.00 34.06 155 SER A N 1
ATOM 1256 C CA . SER A 1 155 ? -12.791 -26.917 25.738 1.00 34.06 155 SER A CA 1
ATOM 1257 C C . SER A 1 155 ? -12.444 -25.570 26.404 1.00 34.06 155 SER A C 1
ATOM 1259 O O . SER A 1 155 ? -13.303 -24.924 26.985 1.00 34.06 155 SER A O 1
ATOM 1261 N N . ALA A 1 156 ? -11.209 -25.104 26.225 1.00 32.72 156 ALA A N 1
ATOM 1262 C CA . ALA A 1 156 ? -10.915 -23.676 26.278 1.00 32.72 156 ALA A CA 1
ATOM 1263 C C . ALA A 1 156 ? -10.484 -23.297 24.840 1.00 32.72 156 ALA A C 1
ATOM 1265 O O . ALA A 1 156 ? -9.380 -23.678 24.474 1.00 32.72 156 ALA A O 1
ATOM 1266 N N . GLU A 1 157 ? -11.230 -22.710 23.894 1.00 37.16 157 GLU A N 1
ATOM 1267 C CA . GLU A 1 157 ? -12.501 -21.967 23.893 1.00 37.16 157 GLU A CA 1
ATOM 1268 C C . GLU A 1 157 ? -12.840 -21.401 25.257 1.00 37.16 157 GLU A C 1
ATOM 1270 O O . GLU A 1 157 ? -13.683 -21.929 25.975 1.00 37.16 157 GLU A O 1
ATOM 1275 N N . GLU A 1 158 ? -12.125 -20.345 25.656 1.00 39.62 158 GLU A N 1
ATOM 1276 C CA . GLU A 1 158 ? -12.734 -19.412 26.594 1.00 39.62 158 GLU A CA 1
ATOM 1277 C C . GLU A 1 158 ? -14.117 -19.090 26.024 1.00 39.62 158 GLU A C 1
ATOM 1279 O O . GLU A 1 158 ? -14.233 -18.387 25.022 1.00 39.62 158 GLU A O 1
ATOM 1284 N N . ASN A 1 159 ? -15.165 -19.665 26.613 1.00 45.88 159 ASN A N 1
ATOM 1285 C CA . ASN A 1 159 ? -16.508 -19.144 26.464 1.00 45.88 159 ASN A CA 1
ATOM 1286 C C . ASN A 1 159 ? -16.435 -17.741 27.064 1.00 45.88 159 ASN A C 1
ATOM 1288 O O . ASN A 1 159 ? -16.565 -17.574 28.279 1.00 45.88 159 ASN A O 1
ATOM 1292 N N . ILE A 1 160 ? -16.117 -16.745 26.235 1.00 57.50 160 ILE A N 1
ATOM 1293 C CA . ILE A 1 160 ? -16.221 -15.344 26.617 1.00 57.50 160 ILE A CA 1
ATOM 1294 C C . ILE A 1 160 ? -17.719 -15.128 26.808 1.00 57.50 160 ILE A C 1
ATOM 1296 O O . ILE A 1 160 ? -18.464 -15.005 25.840 1.00 57.50 160 ILE A O 1
ATOM 1300 N N . GLU A 1 161 ? -18.184 -15.176 28.058 1.00 69.44 161 GLU A N 1
ATOM 1301 C CA . GLU A 1 161 ? -19.579 -14.895 28.383 1.00 69.44 161 GLU A CA 1
ATOM 1302 C C . GLU A 1 161 ? -19.822 -13.404 28.138 1.00 69.44 161 GLU A C 1
ATOM 1304 O O . GLU A 1 161 ? -19.526 -12.537 28.965 1.00 69.44 161 GLU A O 1
ATOM 1309 N N . MET A 1 162 ? -20.284 -13.118 26.927 1.00 81.75 162 MET A N 1
ATOM 1310 C CA . MET A 1 162 ? -20.584 -11.783 26.451 1.00 81.75 162 MET A CA 1
ATOM 1311 C C . MET A 1 162 ? -21.911 -11.334 27.042 1.00 81.75 162 MET A C 1
ATOM 1313 O O . MET A 1 162 ? -22.922 -12.026 26.943 1.00 81.75 162 MET A O 1
ATOM 1317 N N . VAL A 1 163 ? -21.913 -10.154 27.654 1.00 88.56 163 VAL A N 1
ATOM 1318 C CA . VAL A 1 163 ? -23.149 -9.543 28.149 1.00 88.56 163 VAL A CA 1
ATOM 1319 C C . VAL A 1 163 ? -23.607 -8.492 27.151 1.00 88.56 163 VAL A C 1
ATOM 1321 O O . VAL A 1 163 ? -22.852 -7.559 26.867 1.00 88.56 163 VAL A O 1
ATOM 1324 N N . ASP A 1 164 ? -24.841 -8.626 26.668 1.00 92.00 164 ASP A N 1
ATOM 1325 C CA . ASP A 1 164 ? -25.472 -7.614 25.823 1.00 92.00 164 ASP A CA 1
ATOM 1326 C C . ASP A 1 164 ? -25.574 -6.277 26.564 1.00 92.00 164 ASP A C 1
ATOM 1328 O O . ASP A 1 164 ? -26.030 -6.196 27.710 1.00 92.00 164 ASP A O 1
ATOM 1332 N N . GLU A 1 165 ? -25.163 -5.211 25.890 1.00 93.75 165 GLU A N 1
ATOM 1333 C CA . GLU A 1 165 ? -25.218 -3.841 26.378 1.00 93.75 165 GLU A CA 1
ATOM 1334 C C . GLU A 1 165 ? -25.779 -2.954 25.266 1.00 93.75 165 GLU A C 1
ATOM 1336 O O . GLU A 1 165 ? -25.196 -2.835 24.191 1.00 93.75 165 GLU A O 1
ATOM 1341 N N . VAL A 1 166 ? -26.910 -2.299 25.524 1.00 93.19 166 VAL A N 1
ATOM 1342 C CA . VAL A 1 166 ? -27.510 -1.363 24.568 1.00 93.19 166 VAL A CA 1
ATOM 1343 C C . VAL A 1 166 ? -27.266 0.060 25.048 1.00 93.19 166 VAL A C 1
ATOM 1345 O O . VAL A 1 166 ? -27.806 0.481 26.073 1.00 93.19 166 VAL A O 1
ATOM 1348 N N . ILE A 1 167 ? -26.488 0.824 24.286 1.00 92.44 167 ILE A N 1
ATOM 1349 C CA . ILE A 1 167 ? -26.247 2.243 24.558 1.00 92.44 167 ILE A CA 1
ATOM 1350 C C . ILE A 1 167 ? -27.269 3.040 23.746 1.00 92.44 167 ILE A C 1
ATOM 1352 O O . ILE A 1 167 ? -27.042 3.366 22.587 1.00 92.44 167 ILE A O 1
ATOM 1356 N N . SER A 1 168 ? -28.426 3.319 24.352 1.00 90.50 168 SER A N 1
ATOM 1357 C CA . SER A 1 168 ? -29.566 3.988 23.694 1.00 90.50 168 SER A CA 1
ATOM 1358 C C . SER A 1 168 ? -29.839 5.410 24.198 1.00 90.50 168 SER A C 1
ATOM 1360 O O . SER A 1 168 ? -30.861 6.010 23.870 1.00 90.50 168 SER A O 1
ATOM 1362 N N . THR A 1 169 ? -28.973 5.950 25.054 1.00 90.94 169 THR A N 1
ATOM 1363 C CA . THR A 1 169 ? -29.050 7.336 25.534 1.00 90.94 169 THR A CA 1
ATOM 1364 C C . THR A 1 169 ? -27.689 7.986 25.417 1.00 90.94 169 THR A C 1
ATOM 1366 O O . THR A 1 169 ? -26.689 7.323 25.682 1.00 90.94 169 THR A O 1
ATOM 1369 N N . ILE A 1 170 ? -27.666 9.282 25.095 1.00 93.75 170 ILE A N 1
ATOM 1370 C CA . ILE A 1 170 ? -26.422 10.039 24.932 1.00 93.75 170 ILE A CA 1
ATOM 1371 C C . ILE A 1 170 ? -25.532 9.863 26.167 1.00 93.75 170 ILE A C 1
ATOM 1373 O O . ILE A 1 170 ? -25.935 10.205 27.284 1.00 93.75 170 ILE A O 1
ATOM 1377 N N . LEU A 1 171 ? -24.316 9.365 25.951 1.00 94.88 171 LEU A N 1
ATOM 1378 C CA . LEU A 1 171 ? -23.308 9.176 26.987 1.00 94.88 171 LEU A CA 1
ATOM 1379 C C . LEU A 1 171 ? -22.347 10.369 26.997 1.00 94.88 171 LEU A C 1
ATOM 1381 O O . LEU A 1 171 ? -21.929 10.855 25.949 1.00 94.88 171 LEU A O 1
ATOM 1385 N N . GLN A 1 172 ? -22.008 10.848 28.191 1.00 96.56 172 GLN A N 1
ATOM 1386 C CA . GLN A 1 172 ? -21.074 11.954 28.408 1.00 96.56 172 GLN A CA 1
ATOM 1387 C C . GLN A 1 172 ? -19.963 11.466 29.337 1.00 96.56 172 GLN A C 1
ATOM 1389 O O . GLN A 1 172 ? -20.250 11.134 30.487 1.00 96.56 172 GLN A O 1
ATOM 1394 N N . ILE A 1 173 ? -18.724 11.422 28.850 1.00 97.00 173 ILE A N 1
ATOM 1395 C CA . ILE A 1 173 ? -17.531 11.065 29.630 1.00 97.00 173 ILE A CA 1
ATOM 1396 C C . ILE A 1 173 ? -16.742 12.350 29.848 1.00 97.00 173 ILE A C 1
ATOM 1398 O O . ILE A 1 173 ? -16.296 12.977 28.888 1.00 97.00 173 ILE A O 1
ATOM 1402 N N . LYS A 1 174 ? -16.606 12.772 31.103 1.00 96.00 174 LYS A N 1
ATOM 1403 C CA . LYS A 1 174 ? -16.018 14.076 31.441 1.00 96.00 174 LYS A CA 1
ATOM 1404 C C . LYS A 1 174 ? -14.483 14.054 31.415 1.00 96.00 174 LYS A C 1
ATOM 1406 O O . LYS A 1 174 ? -13.888 12.979 31.501 1.00 96.00 174 LYS A O 1
ATOM 1411 N N . PRO A 1 175 ? -13.822 15.227 31.415 1.00 95.88 175 PRO A N 1
ATOM 1412 C CA . PRO A 1 175 ? -12.373 15.306 31.548 1.00 95.88 175 PRO A CA 1
ATOM 1413 C C . PRO A 1 175 ? -11.863 14.568 32.788 1.00 95.88 175 PRO A C 1
ATOM 1415 O O . PRO A 1 175 ? -12.354 14.780 33.899 1.00 95.88 175 PRO A O 1
ATOM 1418 N N . GLY A 1 176 ? -10.874 13.696 32.591 1.00 93.31 176 GLY A N 1
ATOM 1419 C CA . GLY A 1 176 ? -10.291 12.851 33.640 1.00 93.31 176 GLY A CA 1
ATOM 1420 C C . GLY A 1 176 ? -11.134 11.636 34.051 1.00 93.31 176 GLY A C 1
ATOM 1421 O O . GLY A 1 176 ? -10.688 10.851 34.887 1.00 93.31 176 GLY A O 1
ATOM 1422 N N . GLU A 1 177 ? -12.329 11.452 33.482 1.00 97.25 177 GLU A N 1
ATOM 1423 C CA . GLU A 1 177 ? -13.138 10.246 33.671 1.00 97.25 177 GLU A CA 1
ATOM 1424 C C . GLU A 1 177 ? -12.648 9.119 32.753 1.00 97.25 177 GLU A C 1
ATOM 1426 O O . GLU A 1 177 ? -12.112 9.363 31.676 1.00 97.25 177 GLU A O 1
ATOM 1431 N N . THR A 1 178 ? -12.810 7.866 33.179 1.00 97.94 178 THR A N 1
ATOM 1432 C CA . THR A 1 178 ? -12.534 6.690 32.347 1.00 97.94 178 THR A CA 1
ATOM 1433 C C . THR A 1 178 ? -13.746 5.775 32.343 1.00 97.94 178 THR A C 1
ATOM 1435 O O . THR A 1 178 ? -14.219 5.361 33.404 1.00 97.94 178 THR A O 1
ATOM 1438 N N . LYS A 1 179 ? -14.237 5.446 31.148 1.00 97.88 179 LYS A N 1
ATOM 1439 C CA . LYS A 1 179 ? -15.323 4.494 30.934 1.00 97.88 179 LYS A CA 1
ATOM 1440 C C . LYS A 1 179 ? -14.776 3.273 30.206 1.00 97.88 179 LYS A C 1
ATOM 1442 O O . LYS A 1 179 ? -14.225 3.399 29.120 1.00 97.88 179 LYS A O 1
ATOM 1447 N N . THR A 1 180 ? -14.964 2.097 30.798 1.00 97.56 180 THR A N 1
ATOM 1448 C CA . THR A 1 180 ? -14.510 0.825 30.228 1.00 97.56 180 THR A CA 1
ATOM 1449 C C . THR A 1 180 ? -15.686 -0.108 29.988 1.00 97.56 180 THR A C 1
ATOM 1451 O O . THR A 1 180 ? -16.491 -0.339 30.895 1.00 97.56 180 THR A O 1
ATOM 1454 N N . TYR A 1 181 ? -15.749 -0.667 28.785 1.00 96.25 181 TYR A N 1
ATOM 1455 C CA . TYR A 1 181 ? -16.579 -1.808 28.430 1.00 96.25 181 TYR A CA 1
ATOM 1456 C C . TYR A 1 181 ? -15.663 -3.005 28.197 1.00 96.25 181 TYR A C 1
ATOM 1458 O O . TYR A 1 181 ? -14.673 -2.902 27.475 1.00 96.25 181 TYR A O 1
ATOM 1466 N N . LYS A 1 182 ? -15.969 -4.125 28.855 1.00 95.12 182 LYS A N 1
ATOM 1467 C CA . LYS A 1 182 ? -15.182 -5.351 28.757 1.00 95.12 182 LYS A CA 1
ATOM 1468 C C . LYS A 1 182 ? -16.080 -6.574 28.664 1.00 95.12 182 LYS A C 1
ATOM 1470 O O . LYS A 1 182 ? -17.003 -6.678 29.476 1.00 95.12 182 LYS A O 1
ATOM 1475 N N . ASN A 1 183 ? -15.785 -7.481 27.729 1.00 91.12 183 ASN A N 1
ATOM 1476 C CA . ASN A 1 183 ? -16.572 -8.695 27.470 1.00 91.12 183 ASN A CA 1
ATOM 1477 C C . ASN A 1 183 ? -18.052 -8.364 27.200 1.00 91.12 183 ASN A C 1
ATOM 1479 O O . ASN A 1 183 ? -18.962 -8.894 27.846 1.00 91.12 183 ASN A O 1
ATOM 1483 N N . LYS A 1 184 ? -18.293 -7.389 26.315 1.00 93.81 184 LYS A N 1
ATOM 1484 C CA . LYS A 1 184 ? -19.635 -6.881 26.002 1.00 93.81 184 LYS A CA 1
ATOM 1485 C C . LYS A 1 184 ? -19.977 -7.074 24.534 1.00 93.81 184 LYS A C 1
ATOM 1487 O O . LYS A 1 184 ? -19.155 -6.775 23.672 1.00 93.81 184 LYS A O 1
ATOM 1492 N N . ASN A 1 185 ? -21.217 -7.480 24.272 1.00 94.31 185 ASN A N 1
ATOM 1493 C CA . ASN A 1 185 ? -21.840 -7.323 22.964 1.00 94.31 185 ASN A CA 1
ATOM 1494 C C . ASN A 1 185 ? -22.604 -5.995 22.961 1.00 94.31 185 ASN A C 1
ATOM 1496 O O . ASN A 1 185 ? -23.661 -5.859 23.574 1.00 94.31 185 ASN A O 1
ATOM 1500 N N . ILE A 1 186 ? -22.005 -4.977 22.364 1.00 95.56 186 ILE A N 1
ATOM 1501 C CA . ILE A 1 186 ? -22.467 -3.598 22.429 1.00 95.56 186 ILE A CA 1
ATOM 1502 C C . ILE A 1 186 ? -23.299 -3.303 21.190 1.00 95.56 186 ILE A C 1
ATOM 1504 O O . ILE A 1 186 ? -22.834 -3.462 20.064 1.00 95.56 186 ILE A O 1
ATOM 1508 N N . HIS A 1 187 ? -24.514 -2.821 21.414 1.00 94.56 187 HIS A N 1
ATOM 1509 C CA . HIS A 1 187 ? -25.385 -2.259 20.392 1.00 94.56 187 HIS A CA 1
ATOM 1510 C C . HIS A 1 187 ? -25.435 -0.744 20.592 1.00 94.56 187 HIS A C 1
ATOM 1512 O O . HIS A 1 187 ? -26.100 -0.252 21.517 1.00 94.56 187 HIS A O 1
ATOM 1518 N N . LEU A 1 188 ? -24.684 -0.007 19.772 1.00 94.06 188 LEU A N 1
ATOM 1519 C CA . LEU A 1 188 ? -24.578 1.445 19.882 1.00 94.06 188 LEU A CA 1
ATOM 1520 C C . LEU A 1 188 ? -25.693 2.114 19.072 1.00 94.06 188 LEU A C 1
ATOM 1522 O O . LEU A 1 188 ? -25.781 1.945 17.863 1.00 94.06 188 LEU A O 1
ATOM 1526 N N . LYS A 1 189 ? -26.577 2.838 19.768 1.00 91.94 189 LYS A N 1
ATOM 1527 C CA . LYS A 1 189 ? -27.779 3.493 19.206 1.00 91.94 189 LYS A CA 1
ATOM 1528 C C . LYS A 1 189 ? -27.942 4.928 19.714 1.00 91.94 189 LYS A C 1
ATOM 1530 O O . LYS A 1 189 ? -29.050 5.463 19.765 1.00 91.94 189 LYS A O 1
ATOM 1535 N N . ALA A 1 190 ? -26.863 5.496 20.241 1.00 91.31 190 ALA A N 1
ATOM 1536 C CA . ALA A 1 190 ? -26.833 6.844 20.773 1.00 91.31 190 ALA A CA 1
ATOM 1537 C C . ALA A 1 190 ? -25.420 7.419 20.714 1.00 91.31 190 ALA A C 1
ATOM 1539 O O . ALA A 1 190 ? -24.435 6.696 20.840 1.00 91.31 190 ALA A O 1
ATOM 1540 N N . TYR A 1 191 ? -25.349 8.745 20.641 1.00 94.38 191 TYR A N 1
ATOM 1541 C CA . TYR A 1 191 ? -24.096 9.486 20.658 1.00 94.38 191 TYR A CA 1
ATOM 1542 C C . TYR A 1 191 ? -23.280 9.276 21.941 1.00 94.38 191 TYR A C 1
ATOM 1544 O O . TYR A 1 191 ? -23.815 9.359 23.055 1.00 94.38 191 TYR A O 1
ATOM 1552 N N . ILE A 1 192 ? -21.962 9.134 21.800 1.00 96.50 192 ILE A N 1
ATOM 1553 C CA . ILE A 1 192 ? -21.008 9.194 22.915 1.00 96.50 192 ILE A CA 1
ATOM 1554 C C . ILE A 1 192 ? -20.148 10.444 22.755 1.00 96.50 192 ILE A C 1
ATOM 1556 O O . ILE A 1 192 ? -19.423 10.584 21.781 1.00 96.50 192 ILE A O 1
ATOM 1560 N N . ASN A 1 193 ? -20.184 11.341 23.736 1.00 97.06 193 ASN A N 1
ATOM 1561 C CA . ASN A 1 193 ? -19.270 12.479 23.802 1.00 97.06 193 ASN A CA 1
ATOM 1562 C C . ASN A 1 193 ? -18.216 12.196 24.871 1.00 97.06 193 ASN A C 1
ATOM 1564 O O . ASN A 1 193 ? -18.552 11.997 26.043 1.00 97.06 193 ASN A O 1
ATOM 1568 N N . CYS A 1 194 ? -16.952 12.151 24.464 1.00 97.56 194 CYS A N 1
ATOM 1569 C CA . CYS A 1 194 ? -15.836 11.798 25.324 1.00 97.56 194 CYS A CA 1
ATOM 1570 C C . CYS A 1 194 ? -14.835 12.948 25.429 1.00 97.56 194 CYS A C 1
ATOM 1572 O O . CYS A 1 194 ? -14.182 13.299 24.457 1.00 97.56 194 CYS A O 1
ATOM 1574 N N . GLU A 1 195 ? -14.673 13.497 26.629 1.00 96.69 195 GLU A N 1
ATOM 1575 C CA . GLU A 1 195 ? -13.588 14.418 26.990 1.00 96.69 195 GLU A CA 1
ATOM 1576 C C . GLU A 1 195 ? -12.569 13.749 27.944 1.00 96.69 195 GLU A C 1
ATOM 1578 O O . GLU A 1 195 ? -11.641 14.395 28.424 1.00 96.69 195 GLU A O 1
ATOM 1583 N N . GLY A 1 196 ? -12.760 12.460 28.254 1.00 96.94 196 GLY A N 1
ATOM 1584 C CA . GLY A 1 196 ? -11.905 11.634 29.113 1.00 96.94 196 GLY A CA 1
ATOM 1585 C C . GLY A 1 196 ? -11.326 10.433 28.359 1.00 96.94 196 GLY A C 1
ATOM 1586 O O . GLY A 1 196 ? -10.850 10.577 27.239 1.00 96.94 196 GLY A O 1
ATOM 1587 N N . ASN A 1 197 ? -11.375 9.239 28.950 1.00 97.88 197 ASN A N 1
ATOM 1588 C CA . ASN A 1 197 ? -10.896 8.003 28.322 1.00 97.88 197 ASN A CA 1
ATOM 1589 C C . ASN A 1 197 ? -12.053 7.022 28.094 1.00 97.88 197 ASN A C 1
ATOM 1591 O O . ASN A 1 197 ? -12.779 6.684 29.036 1.00 97.88 197 ASN A O 1
ATOM 1595 N N . LEU A 1 198 ? -12.191 6.522 26.871 1.00 98.56 198 LEU A N 1
ATOM 1596 C CA . LEU A 1 198 ? -13.137 5.472 26.504 1.00 98.56 198 LEU A CA 1
ATOM 1597 C C . LEU A 1 198 ? -12.370 4.215 26.093 1.00 98.56 198 LEU A C 1
ATOM 1599 O O . LEU A 1 198 ? -11.510 4.268 25.219 1.00 98.56 198 LEU A O 1
ATOM 1603 N N . ILE A 1 199 ? -12.667 3.089 26.740 1.00 98.62 199 ILE A N 1
ATOM 1604 C CA . ILE A 1 199 ? -11.955 1.827 26.534 1.00 98.62 199 ILE A CA 1
ATOM 1605 C C . ILE A 1 199 ? -12.956 0.719 26.209 1.00 98.62 199 ILE A C 1
ATOM 1607 O O . ILE A 1 199 ? -13.867 0.461 26.999 1.00 98.62 199 ILE A O 1
ATOM 1611 N N . PHE A 1 200 ? -12.741 0.038 25.089 1.00 98.19 200 PHE A N 1
ATOM 1612 C CA . PHE A 1 200 ? -13.402 -1.208 24.721 1.00 98.19 200 PHE A CA 1
ATOM 1613 C C . PHE A 1 200 ? -12.358 -2.324 24.697 1.00 98.19 200 PHE A C 1
ATOM 1615 O O . PHE A 1 200 ? -11.350 -2.208 24.011 1.00 98.19 200 PHE A O 1
ATOM 1622 N N . ASP A 1 201 ? -12.578 -3.389 25.462 1.00 95.69 201 ASP A N 1
ATOM 1623 C CA . ASP A 1 201 ? -11.658 -4.527 25.540 1.00 95.69 201 ASP A CA 1
ATOM 1624 C C . ASP A 1 201 ? -12.440 -5.838 25.411 1.00 95.69 201 ASP A C 1
ATOM 1626 O O . ASP A 1 201 ? -13.384 -6.062 26.170 1.00 95.69 201 ASP A O 1
ATOM 1630 N N . HIS A 1 202 ? -12.074 -6.706 24.466 1.00 93.81 202 HIS A N 1
ATOM 1631 C CA . HIS A 1 202 ? -12.794 -7.963 24.209 1.00 93.81 202 HIS A CA 1
ATOM 1632 C C . HIS A 1 202 ? -14.302 -7.746 23.976 1.00 93.81 202 HIS A C 1
ATOM 1634 O O . HIS A 1 202 ? -15.143 -8.380 24.613 1.00 93.81 202 HIS A O 1
ATOM 1640 N N . CYS A 1 203 ? -14.664 -6.783 23.129 1.00 95.44 203 CYS A N 1
ATOM 1641 C CA . CYS A 1 203 ? -16.060 -6.448 22.842 1.00 95.44 203 CYS A CA 1
ATOM 1642 C C . CYS A 1 203 ? -16.443 -6.793 21.397 1.00 95.44 203 CYS A C 1
ATOM 1644 O O . CYS A 1 203 ? -15.603 -6.783 20.503 1.00 95.44 203 CYS A O 1
ATOM 1646 N N . ILE A 1 204 ? -17.730 -7.043 21.163 1.00 96.88 204 ILE A N 1
ATOM 1647 C CA . ILE A 1 204 ? -18.349 -6.955 19.838 1.00 96.88 204 ILE A CA 1
ATOM 1648 C C . ILE A 1 204 ? -19.061 -5.610 19.810 1.00 96.88 204 ILE A C 1
ATOM 1650 O O . ILE A 1 204 ? -19.848 -5.325 20.708 1.00 96.88 204 ILE A O 1
ATOM 1654 N N . ILE A 1 205 ? -18.765 -4.763 18.832 1.00 97.31 205 ILE A N 1
ATOM 1655 C CA . ILE A 1 205 ? -19.349 -3.426 18.712 1.00 97.31 205 ILE A CA 1
ATOM 1656 C C . ILE A 1 205 ? -20.168 -3.385 17.429 1.00 97.31 205 ILE A C 1
ATOM 1658 O O . ILE A 1 205 ? -19.609 -3.384 16.334 1.00 97.31 205 ILE A O 1
ATOM 1662 N N . ASN A 1 206 ? -21.489 -3.349 17.577 1.00 95.31 206 ASN A N 1
ATOM 1663 C CA . ASN A 1 206 ? -22.438 -3.185 16.483 1.00 95.31 206 ASN A CA 1
ATOM 1664 C C . ASN A 1 206 ? -22.838 -1.712 16.377 1.00 95.31 206 ASN A C 1
ATOM 1666 O O . ASN A 1 206 ? -23.262 -1.107 17.368 1.00 95.31 206 ASN A O 1
ATOM 1670 N N . TYR A 1 207 ? -22.722 -1.165 15.172 1.00 94.88 207 TYR A N 1
ATOM 1671 C CA . TYR A 1 207 ? -23.131 0.196 14.825 1.00 94.88 207 TYR A CA 1
ATOM 1672 C C . TYR A 1 207 ? -23.796 0.204 13.438 1.00 94.88 207 TYR A C 1
ATOM 1674 O O . TYR A 1 207 ? -23.751 -0.804 12.722 1.00 94.88 207 TYR A O 1
ATOM 1682 N N . ASN A 1 208 ? -24.464 1.298 13.073 1.00 92.31 208 ASN A N 1
ATOM 1683 C CA . ASN A 1 208 ? -25.342 1.417 11.906 1.00 92.31 208 ASN A CA 1
ATOM 1684 C C . ASN A 1 208 ? -26.469 0.360 11.874 1.00 92.31 208 ASN A C 1
ATOM 1686 O O . ASN A 1 208 ? -26.863 -0.125 10.814 1.00 92.31 208 ASN A O 1
ATOM 1690 N N . GLU A 1 209 ? -26.991 -0.034 13.042 1.00 89.00 209 GLU A N 1
ATOM 1691 C CA . GLU A 1 209 ? -28.122 -0.973 13.145 1.00 89.00 209 GLU A CA 1
ATOM 1692 C C . GLU A 1 209 ? -29.484 -0.321 12.869 1.00 89.00 209 GLU A C 1
ATOM 1694 O O . GLU A 1 209 ? -30.445 -1.004 12.503 1.00 89.00 209 GLU A O 1
ATOM 1699 N N . THR A 1 210 ? -29.592 0.985 13.108 1.00 81.56 210 THR A N 1
ATOM 1700 C CA . THR A 1 210 ? -30.800 1.793 12.907 1.00 81.56 210 THR A CA 1
ATOM 1701 C C . THR A 1 210 ? -30.419 3.152 12.319 1.00 81.56 210 THR A C 1
ATOM 1703 O O . THR A 1 210 ? -29.249 3.510 12.300 1.00 81.56 210 THR A O 1
ATOM 1706 N N . ASP A 1 211 ? -31.408 3.929 11.870 1.00 74.12 211 ASP A N 1
ATOM 1707 C CA . ASP A 1 211 ? -31.201 5.318 11.422 1.00 74.12 211 ASP A CA 1
ATOM 1708 C C . ASP A 1 211 ? -30.976 6.302 12.603 1.00 74.12 211 ASP A C 1
ATOM 1710 O O . ASP A 1 211 ? -30.993 7.522 12.418 1.00 74.12 211 ASP A O 1
ATOM 1714 N N . ASP A 1 212 ? -30.846 5.797 13.837 1.00 72.25 212 ASP A N 1
ATOM 1715 C CA . ASP A 1 212 ? -30.580 6.610 15.024 1.00 72.25 212 ASP A CA 1
ATOM 1716 C C . ASP A 1 212 ? -29.075 6.898 15.126 1.00 72.25 212 ASP A C 1
ATOM 1718 O O . ASP A 1 212 ? -28.256 6.037 14.830 1.00 72.25 212 ASP A O 1
ATOM 1722 N N . GLY A 1 213 ? -28.693 8.096 15.576 1.00 76.38 213 GLY A N 1
ATOM 1723 C CA . GLY A 1 213 ? -27.278 8.470 15.652 1.00 76.38 213 GLY A CA 1
ATOM 1724 C C . GLY A 1 213 ? -26.480 7.634 16.659 1.00 76.38 213 GLY A C 1
ATOM 1725 O O . GLY A 1 213 ? -26.861 7.536 17.827 1.00 76.38 213 GLY A O 1
ATOM 1726 N N . ASP A 1 214 ? -25.343 7.102 16.222 1.00 87.44 214 ASP A N 1
ATOM 1727 C CA . ASP A 1 214 ? -24.442 6.204 16.957 1.00 87.44 214 ASP A CA 1
ATOM 1728 C C . ASP A 1 214 ? -22.999 6.743 17.052 1.00 87.44 214 ASP A C 1
ATOM 1730 O O . ASP A 1 214 ? -22.080 6.039 17.466 1.00 87.44 214 ASP A O 1
ATOM 1734 N N . GLU A 1 215 ? -22.800 8.016 16.706 1.00 94.19 215 GLU A N 1
ATOM 1735 C CA . GLU A 1 215 ? -21.471 8.610 16.569 1.00 94.19 215 GLU A CA 1
ATOM 1736 C C . GLU A 1 215 ? -20.763 8.814 17.923 1.00 94.19 215 GLU A C 1
ATOM 1738 O O . GLU A 1 215 ? -21.341 9.256 18.926 1.00 94.19 215 GLU A O 1
ATOM 1743 N N . ILE A 1 216 ? -19.453 8.581 17.931 1.00 97.12 216 ILE A N 1
ATOM 1744 C CA . ILE A 1 216 ? -18.538 8.869 19.033 1.00 97.12 216 ILE A CA 1
ATOM 1745 C C . ILE A 1 216 ? -17.757 10.143 18.697 1.00 97.12 216 ILE A C 1
ATOM 1747 O O . ILE A 1 216 ? -17.000 10.187 17.732 1.00 97.12 216 ILE A O 1
ATOM 1751 N N . THR A 1 217 ? -17.890 11.184 19.515 1.00 97.31 217 THR A N 1
ATOM 1752 C CA . THR A 1 217 ? -17.084 12.409 19.408 1.00 97.31 217 THR A CA 1
ATOM 1753 C C . THR A 1 217 ? -16.040 12.451 20.518 1.00 97.31 217 THR A C 1
ATOM 1755 O O . THR A 1 217 ? -16.377 12.436 21.703 1.00 97.31 217 THR A O 1
ATOM 1758 N N . LEU A 1 218 ? -14.770 12.521 20.127 1.00 97.50 218 LEU A N 1
ATOM 1759 C CA . LEU A 1 218 ? -13.614 12.663 21.007 1.00 97.50 218 LEU A CA 1
ATOM 1760 C C . LEU A 1 218 ? -13.211 14.142 21.070 1.00 97.50 218 LEU A C 1
ATOM 1762 O O . LEU A 1 218 ? -12.767 14.701 20.072 1.00 97.50 218 LEU A O 1
ATOM 1766 N N . GLY A 1 219 ? -13.386 14.782 22.224 1.00 94.38 219 GLY A N 1
ATOM 1767 C CA . GLY A 1 219 ? -12.972 16.165 22.475 1.00 94.38 219 GLY A CA 1
ATOM 1768 C C . GLY A 1 219 ? -11.485 16.287 22.824 1.00 94.38 219 GLY A C 1
ATOM 1769 O O . GLY A 1 219 ? -10.767 15.293 22.935 1.00 94.38 219 GLY A O 1
ATOM 1770 N N . SER A 1 220 ? -11.003 17.510 23.045 1.00 91.44 220 SER A N 1
ATOM 1771 C CA . SER A 1 220 ? -9.586 17.760 23.345 1.00 91.44 220 SER A CA 1
ATOM 1772 C C . SER A 1 220 ? -9.079 17.000 24.580 1.00 91.44 220 SER A C 1
ATOM 1774 O O . SER A 1 220 ? -9.704 17.014 25.640 1.00 91.44 220 SER A O 1
ATOM 1776 N N . ASN A 1 221 ? -7.881 16.427 24.465 1.00 90.12 221 ASN A N 1
ATOM 1777 C CA . ASN A 1 221 ? -7.197 15.586 25.452 1.00 90.12 221 ASN A CA 1
ATOM 1778 C C . ASN A 1 221 ? -7.946 14.298 25.833 1.00 90.12 221 ASN A C 1
ATOM 1780 O O . ASN A 1 221 ? -7.657 13.718 26.882 1.00 90.12 221 ASN A O 1
ATOM 1784 N N . SER A 1 222 ? -8.897 13.854 25.010 1.00 96.25 222 SER A N 1
ATOM 1785 C CA . SER A 1 222 ? -9.561 12.567 25.202 1.00 96.25 222 SER A CA 1
ATOM 1786 C C . SER A 1 222 ? -8.813 11.427 24.515 1.00 96.25 222 SER A C 1
ATOM 1788 O O . SER A 1 222 ? -7.997 11.638 23.609 1.00 96.25 222 SER A O 1
ATOM 1790 N N . SER A 1 223 ? -9.096 10.202 24.957 1.00 97.38 223 SER A N 1
ATOM 1791 C CA . SER A 1 223 ? -8.567 8.994 24.337 1.00 97.38 223 SER A CA 1
ATOM 1792 C C . SER A 1 223 ? -9.639 7.943 24.066 1.00 97.38 223 SER A C 1
ATOM 1794 O O . SER A 1 223 ? -10.612 7.802 24.816 1.00 97.38 223 SER A O 1
ATOM 1796 N N . LEU A 1 224 ? -9.430 7.194 22.984 1.00 98.50 224 LEU A N 1
ATOM 1797 C CA . LEU A 1 224 ? -10.166 5.986 22.644 1.00 98.50 224 LEU A CA 1
ATOM 1798 C C . LEU A 1 224 ? -9.184 4.827 22.497 1.00 98.50 224 LEU A C 1
ATOM 1800 O O . LEU A 1 224 ? -8.250 4.893 21.697 1.00 98.50 224 LEU A O 1
ATOM 1804 N N . THR A 1 225 ? -9.443 3.751 23.226 1.00 98.69 225 THR A N 1
ATOM 1805 C CA . THR A 1 225 ? -8.715 2.493 23.087 1.00 98.69 225 THR A CA 1
ATOM 1806 C C . THR A 1 225 ? -9.700 1.379 22.779 1.00 98.69 225 THR A C 1
ATOM 1808 O O . THR A 1 225 ? -10.631 1.152 23.552 1.00 98.69 225 THR A O 1
ATOM 1811 N N . ILE A 1 226 ? -9.487 0.683 21.669 1.00 98.56 226 ILE A N 1
ATOM 1812 C CA . ILE A 1 226 ? -10.191 -0.549 21.322 1.00 98.56 226 ILE A CA 1
ATOM 1813 C C . ILE A 1 226 ? -9.136 -1.650 21.265 1.00 98.56 226 ILE A C 1
ATOM 1815 O O . ILE A 1 226 ? -8.096 -1.462 20.636 1.00 98.56 226 ILE A O 1
ATOM 1819 N N . THR A 1 227 ? -9.356 -2.735 22.007 1.00 96.75 227 THR A N 1
ATOM 1820 C CA . THR A 1 227 ? -8.454 -3.887 22.000 1.00 96.75 227 THR A CA 1
ATOM 1821 C C . THR A 1 227 ? -9.189 -5.213 21.948 1.00 96.75 227 THR A C 1
ATOM 1823 O O . THR A 1 227 ? -10.220 -5.388 22.609 1.00 96.75 227 THR A O 1
ATOM 1826 N N . ASN A 1 228 ? -8.608 -6.190 21.249 1.00 93.12 228 ASN A N 1
ATOM 1827 C CA . ASN A 1 228 ? -9.097 -7.573 21.191 1.00 93.12 228 ASN A CA 1
ATOM 1828 C C . ASN A 1 228 ? -10.575 -7.682 20.777 1.00 93.12 228 ASN A C 1
ATOM 1830 O O . ASN A 1 228 ? -11.273 -8.577 21.253 1.00 93.12 228 ASN A O 1
ATOM 1834 N N . SER A 1 229 ? -11.081 -6.745 19.978 1.00 95.75 229 SER A N 1
ATOM 1835 C CA . SER A 1 229 ? -12.515 -6.553 19.749 1.00 95.75 229 SER A CA 1
ATOM 1836 C C . SER A 1 229 ? -12.913 -6.796 18.295 1.00 95.75 229 SER A C 1
ATOM 1838 O O . SER A 1 229 ? -12.107 -6.676 17.376 1.00 95.75 229 SER A O 1
ATOM 1840 N N . VAL A 1 230 ? -14.184 -7.127 18.074 1.00 97.12 230 VAL A N 1
ATOM 1841 C CA . VAL A 1 230 ? -14.788 -7.235 16.741 1.00 97.12 230 VAL A CA 1
ATOM 1842 C C . VAL A 1 230 ? -15.723 -6.050 16.531 1.00 97.12 230 VAL A C 1
ATOM 1844 O O . VAL A 1 230 ? -16.611 -5.796 17.339 1.00 97.12 230 VAL A O 1
ATOM 1847 N N . ILE A 1 231 ? -15.537 -5.319 15.444 1.00 98.19 231 ILE A N 1
ATOM 1848 C CA . ILE A 1 231 ? -16.335 -4.157 15.079 1.00 98.19 231 ILE A CA 1
ATOM 1849 C C . ILE A 1 231 ? -17.150 -4.532 13.844 1.00 98.19 231 ILE A C 1
ATOM 1851 O O . ILE A 1 231 ? -16.583 -4.828 12.792 1.00 98.19 231 ILE A O 1
ATOM 1855 N N . LEU A 1 232 ? -18.475 -4.519 13.985 1.00 95.81 232 LEU A N 1
ATOM 1856 C CA . LEU A 1 232 ? -19.426 -4.939 12.961 1.00 95.81 232 LEU A CA 1
ATOM 1857 C C . LEU A 1 232 ? -20.255 -3.742 12.496 1.00 95.81 232 LEU A C 1
ATOM 1859 O O . LEU A 1 232 ? -21.121 -3.246 13.221 1.00 95.81 232 LEU A O 1
ATOM 1863 N N . CYS A 1 233 ? -20.016 -3.312 11.262 1.00 94.56 233 CYS A N 1
ATOM 1864 C CA . CYS A 1 233 ? -20.873 -2.345 10.594 1.00 94.56 233 CYS A CA 1
ATOM 1865 C C . CYS A 1 233 ? -22.136 -3.051 10.080 1.00 94.56 233 CYS A C 1
ATOM 1867 O O . CYS A 1 233 ? -22.051 -3.995 9.292 1.00 94.56 233 CYS A O 1
ATOM 1869 N N . LYS A 1 234 ? -23.321 -2.634 10.534 1.00 92.94 234 LYS A N 1
ATOM 1870 C CA . LYS A 1 234 ? -24.597 -3.280 10.167 1.00 92.94 234 LYS A CA 1
ATOM 1871 C C . LYS A 1 234 ? -25.369 -2.532 9.069 1.00 92.94 234 LYS A C 1
ATOM 1873 O O . LYS A 1 234 ? -26.405 -3.023 8.617 1.00 92.94 234 LYS A O 1
ATOM 1878 N N . GLY A 1 235 ? -24.844 -1.406 8.585 1.00 91.75 235 GLY A N 1
ATOM 1879 C CA . GLY A 1 235 ? -25.449 -0.593 7.530 1.00 91.75 235 GLY A CA 1
ATOM 1880 C C . GLY A 1 235 ? -24.485 0.446 6.954 1.00 91.75 235 GLY A C 1
ATOM 1881 O O . GLY A 1 235 ? -23.442 0.728 7.532 1.00 91.75 235 GLY A O 1
ATOM 1882 N N . PHE A 1 236 ? -24.829 1.026 5.802 1.00 89.06 236 PHE A N 1
ATOM 1883 C CA . PHE A 1 236 ? -24.007 2.053 5.156 1.00 89.06 236 PHE A CA 1
ATOM 1884 C C . PHE A 1 236 ? -24.510 3.461 5.482 1.00 89.06 236 PHE A C 1
ATOM 1886 O O . PHE A 1 236 ? -25.537 3.889 4.951 1.00 89.06 236 PHE A O 1
ATOM 1893 N N . ASP A 1 237 ? -23.738 4.192 6.283 1.00 87.50 237 ASP A N 1
ATOM 1894 C CA . ASP A 1 237 ? -23.867 5.635 6.487 1.00 87.50 237 ASP A CA 1
ATOM 1895 C C . ASP A 1 237 ? -22.564 6.334 6.051 1.00 87.50 237 ASP A C 1
ATOM 1897 O O . ASP A 1 237 ? -21.472 5.784 6.177 1.00 87.50 237 ASP A O 1
ATOM 1901 N N . LYS A 1 238 ? -22.690 7.542 5.494 1.00 89.50 238 LYS A N 1
ATOM 1902 C CA . LYS A 1 238 ? -21.566 8.428 5.158 1.00 89.50 238 LYS A CA 1
ATOM 1903 C C . LYS A 1 238 ? -21.175 9.357 6.310 1.00 89.50 238 LYS A C 1
ATOM 1905 O O . LYS A 1 238 ? -20.199 10.101 6.181 1.00 89.50 238 LYS A O 1
ATOM 1910 N N . ASN A 1 239 ? -21.939 9.369 7.401 1.00 90.69 239 ASN A N 1
ATOM 1911 C CA . ASN A 1 239 ? -21.529 10.024 8.638 1.00 90.69 239 ASN A CA 1
ATOM 1912 C C . ASN A 1 239 ? -20.355 9.268 9.263 1.00 90.69 239 ASN A C 1
ATOM 1914 O O . ASN A 1 239 ? -20.236 8.052 9.139 1.00 90.69 239 ASN A O 1
ATOM 1918 N N . THR A 1 240 ? -19.449 10.007 9.901 1.00 93.88 240 THR A N 1
ATOM 1919 C CA . THR A 1 240 ? -18.276 9.393 10.518 1.00 93.88 240 THR A CA 1
ATOM 1920 C C . THR A 1 240 ? -18.650 8.787 11.861 1.00 93.88 240 THR A C 1
ATOM 1922 O O . THR A 1 240 ? -19.115 9.511 12.738 1.00 93.88 240 THR A O 1
ATOM 1925 N N . PHE A 1 241 ? -18.351 7.503 12.050 1.00 96.44 241 PHE A N 1
ATOM 1926 C CA . PHE A 1 241 ? -18.633 6.809 13.301 1.00 96.44 241 PHE A CA 1
ATOM 1927 C C . PHE A 1 241 ? -17.849 7.388 14.489 1.00 96.44 241 PHE A C 1
ATOM 1929 O O . PHE A 1 241 ? -18.427 7.654 15.537 1.00 96.44 241 PHE A O 1
ATOM 1936 N N . ILE A 1 242 ? -16.545 7.641 14.339 1.00 97.38 242 ILE A N 1
ATOM 1937 C CA . ILE A 1 242 ? -15.692 8.254 15.367 1.00 97.38 242 ILE A CA 1
ATOM 1938 C C . ILE A 1 242 ? -15.083 9.554 14.837 1.00 97.38 242 ILE A C 1
ATOM 1940 O O . ILE A 1 242 ? -14.217 9.554 13.959 1.00 97.38 242 ILE A O 1
ATOM 1944 N N . THR A 1 243 ? -15.483 10.681 15.420 1.00 97.06 243 THR A N 1
ATOM 1945 C CA . THR A 1 243 ? -14.936 12.003 15.099 1.00 97.06 243 THR A CA 1
ATOM 1946 C C . THR A 1 243 ? -13.951 12.466 16.168 1.00 97.06 243 THR A C 1
ATOM 1948 O O . THR A 1 243 ? -14.310 12.606 17.335 1.00 97.06 243 THR A O 1
ATOM 1951 N N . CYS A 1 244 ? -12.721 12.778 15.762 1.00 95.94 244 CYS A N 1
ATOM 1952 C CA . CYS A 1 244 ? -11.724 13.432 16.607 1.00 95.94 244 CYS A CA 1
ATOM 1953 C C . CYS A 1 244 ? -11.844 14.960 16.461 1.00 95.94 244 CYS A C 1
ATOM 1955 O O . CYS A 1 244 ? -11.471 15.527 15.429 1.00 95.94 244 CYS A O 1
ATOM 1957 N N . ASP A 1 245 ? -12.408 15.605 17.483 1.00 92.69 245 ASP A N 1
ATOM 1958 C CA . ASP A 1 245 ? -12.732 17.035 17.588 1.00 92.69 245 ASP A CA 1
ATOM 1959 C C . ASP A 1 245 ? -11.842 17.724 18.639 1.00 92.69 245 ASP A C 1
ATOM 1961 O O . ASP A 1 245 ? -12.304 18.283 19.637 1.00 92.69 245 ASP A O 1
ATOM 1965 N N . GLY A 1 246 ? -10.532 17.594 18.447 1.00 87.56 246 GLY A N 1
ATOM 1966 C CA . GLY A 1 246 ? -9.505 18.095 19.349 1.00 87.56 246 GLY A CA 1
ATOM 1967 C C . GLY A 1 246 ? -8.205 17.306 19.220 1.00 87.56 246 GLY A C 1
ATOM 1968 O O . GLY A 1 246 ? -8.158 16.260 18.564 1.00 87.56 246 GLY A O 1
ATOM 1969 N N . ASP A 1 247 ? -7.175 17.757 19.935 1.00 88.81 247 ASP A N 1
ATOM 1970 C CA . ASP A 1 247 ? -5.973 16.958 20.164 1.00 88.81 247 ASP A CA 1
ATOM 1971 C C . ASP A 1 247 ? -6.338 15.676 20.924 1.00 88.81 247 ASP A C 1
ATOM 1973 O O . ASP A 1 247 ? -6.752 15.728 22.082 1.00 88.81 247 ASP A O 1
ATOM 1977 N N . THR A 1 248 ? -6.238 14.527 20.267 1.00 94.00 248 THR A N 1
ATOM 1978 C CA . THR A 1 248 ? -6.803 13.251 20.739 1.00 94.00 248 THR A CA 1
ATOM 1979 C C . THR A 1 248 ? -5.818 12.108 20.551 1.00 94.00 248 THR A C 1
ATOM 1981 O O . THR A 1 248 ? -4.852 12.209 19.789 1.00 94.00 248 THR A O 1
ATOM 1984 N N . GLN A 1 249 ? -6.065 11.003 21.253 1.00 95.56 249 GLN A N 1
ATOM 1985 C CA . GLN A 1 249 ? -5.313 9.765 21.084 1.00 95.56 249 GLN A CA 1
ATOM 1986 C C . GLN A 1 249 ? -6.251 8.599 20.773 1.00 95.56 249 GLN A C 1
ATOM 1988 O O . GLN A 1 249 ? -7.189 8.335 21.521 1.00 95.56 249 GLN A O 1
ATOM 1993 N N . VAL A 1 250 ? -5.960 7.860 19.705 1.00 97.94 250 VAL A N 1
ATOM 1994 C CA . VAL A 1 250 ? -6.715 6.664 19.320 1.00 97.94 250 VAL A CA 1
ATOM 1995 C C . VAL A 1 250 ? -5.770 5.475 19.184 1.00 97.94 250 VAL A C 1
ATOM 1997 O O . VAL A 1 250 ? -4.759 5.545 18.482 1.00 97.94 250 VAL A O 1
ATOM 2000 N N . THR A 1 251 ? -6.099 4.383 19.872 1.00 98.38 251 THR A N 1
ATOM 2001 C CA . THR A 1 251 ? -5.371 3.110 19.813 1.00 98.38 251 THR A CA 1
ATOM 2002 C C . THR A 1 251 ? -6.325 1.988 19.428 1.00 98.38 251 THR A C 1
ATOM 2004 O O . THR A 1 251 ? -7.321 1.775 20.115 1.00 98.38 251 THR A O 1
ATOM 2007 N N . LEU A 1 252 ? -6.001 1.282 18.348 1.00 98.50 252 LEU A N 1
ATOM 2008 C CA . LEU A 1 252 ? -6.669 0.067 17.883 1.00 98.50 252 LEU A CA 1
ATOM 2009 C C . LEU A 1 252 ? -5.631 -1.060 17.916 1.00 98.50 252 LEU A C 1
ATOM 2011 O O . LEU A 1 252 ? -4.581 -0.932 17.275 1.00 98.50 252 LEU A O 1
ATOM 2015 N N . ASP A 1 253 ? -5.868 -2.121 18.681 1.00 96.69 253 ASP A N 1
ATOM 2016 C CA . ASP A 1 253 ? -4.905 -3.218 18.814 1.00 96.69 253 ASP A CA 1
ATOM 2017 C C . ASP A 1 253 ? -5.581 -4.585 18.875 1.00 96.69 253 ASP A C 1
ATOM 2019 O O . ASP A 1 253 ? -6.397 -4.866 19.750 1.00 96.69 253 ASP A O 1
ATOM 2023 N N . ASN A 1 254 ? -5.161 -5.475 17.978 1.00 94.25 254 ASN A N 1
ATOM 2024 C CA . ASN A 1 254 ? -5.674 -6.837 17.895 1.00 94.25 254 ASN A CA 1
ATOM 2025 C C . ASN A 1 254 ? -7.191 -6.899 17.627 1.00 94.25 254 ASN A C 1
ATOM 2027 O O . ASN A 1 254 ? -7.900 -7.723 18.199 1.00 94.25 254 ASN A O 1
ATOM 2031 N N . ASP A 1 255 ? -7.697 -6.010 16.770 1.00 97.12 255 ASP A N 1
ATOM 2032 C CA . ASP A 1 255 ? -9.125 -5.888 16.463 1.00 97.12 255 ASP A CA 1
ATOM 2033 C C . ASP A 1 255 ? -9.480 -6.439 15.073 1.00 97.12 255 ASP A C 1
ATOM 2035 O O . ASP A 1 255 ? -8.654 -6.439 14.157 1.00 97.12 255 ASP A O 1
ATOM 2039 N N . THR A 1 256 ? -10.730 -6.866 14.887 1.00 97.38 256 THR A N 1
ATOM 2040 C CA . THR A 1 256 ? -11.290 -7.224 13.573 1.00 97.38 256 THR A CA 1
ATOM 2041 C C . THR A 1 256 ? -12.382 -6.238 13.176 1.00 97.38 256 THR A C 1
ATOM 2043 O O . THR A 1 256 ? -13.333 -6.043 13.925 1.00 97.38 256 THR A O 1
ATOM 2046 N N . PHE A 1 257 ? -12.274 -5.649 11.988 1.00 98.19 257 PHE A N 1
ATOM 2047 C CA . PHE A 1 257 ? -13.249 -4.725 11.412 1.00 98.19 257 PHE A CA 1
ATOM 2048 C C . PHE A 1 257 ? -13.928 -5.382 10.214 1.00 98.19 257 PHE A C 1
ATOM 2050 O O . PHE A 1 257 ? -13.246 -5.759 9.260 1.00 98.19 257 PHE A O 1
ATOM 2057 N N . GLU A 1 258 ? -15.252 -5.482 10.260 1.00 96.00 258 GLU A N 1
ATOM 2058 C CA . GLU A 1 258 ? -16.074 -6.074 9.205 1.00 96.00 258 GLU A CA 1
ATOM 2059 C C . GLU A 1 258 ? -16.936 -4.990 8.553 1.00 96.00 258 GLU A C 1
ATOM 2061 O O . GLU A 1 258 ? -17.752 -4.343 9.221 1.00 96.00 258 GLU A O 1
ATOM 2066 N N . ASP A 1 259 ? -16.736 -4.793 7.246 1.00 95.31 259 ASP A N 1
ATOM 2067 C CA . ASP A 1 259 ? -17.514 -3.881 6.399 1.00 95.31 259 ASP A CA 1
ATOM 2068 C C . ASP A 1 259 ? -17.562 -2.423 6.924 1.00 95.31 259 ASP A C 1
ATOM 2070 O O . ASP A 1 259 ? -18.546 -1.693 6.765 1.00 95.31 259 ASP A O 1
ATOM 2074 N N . CYS A 1 260 ? -16.497 -1.962 7.587 1.00 95.81 260 CYS A N 1
ATOM 2075 C CA . CYS A 1 260 ? -16.443 -0.611 8.150 1.00 95.81 260 CYS A CA 1
ATOM 2076 C C . CYS A 1 260 ? -16.114 0.445 7.082 1.00 95.81 260 CYS A C 1
ATOM 2078 O O . CYS A 1 260 ? -15.247 0.263 6.229 1.00 95.81 260 CYS A O 1
ATOM 2080 N N . SER A 1 261 ? -16.780 1.596 7.125 1.00 93.44 261 SER A N 1
ATOM 2081 C CA . SER A 1 261 ? -16.532 2.754 6.243 1.00 93.44 261 SER A CA 1
ATOM 2082 C C . SER A 1 261 ? -16.757 4.031 7.037 1.00 93.44 261 SER A C 1
ATOM 2084 O O . SER A 1 261 ? -17.510 3.997 8.007 1.00 93.44 261 SER A O 1
ATOM 2086 N N . TYR A 1 262 ? -16.100 5.135 6.669 1.00 95.06 262 TYR A N 1
ATOM 2087 C CA . TYR A 1 262 ? -16.182 6.392 7.431 1.00 95.06 262 TYR A CA 1
ATOM 2088 C C . TYR A 1 262 ? -15.925 6.190 8.941 1.00 95.06 262 TYR A C 1
ATOM 2090 O O . TYR A 1 262 ? -16.601 6.770 9.788 1.00 95.06 262 TYR A O 1
ATOM 2098 N N . PHE A 1 263 ? -14.975 5.321 9.301 1.00 97.31 263 PHE A N 1
ATOM 2099 C CA . PHE A 1 263 ? -14.877 4.808 10.668 1.00 97.31 263 PHE A CA 1
ATOM 2100 C C . PHE A 1 263 ? -14.253 5.831 11.622 1.00 97.31 263 PHE A C 1
ATOM 2102 O O . PHE A 1 263 ? -14.891 6.206 12.601 1.00 97.31 263 PHE A O 1
ATOM 2109 N N . ILE A 1 264 ? -13.051 6.338 11.331 1.00 97.38 264 ILE A N 1
ATOM 2110 C CA . ILE A 1 264 ? -12.419 7.404 12.124 1.00 97.38 264 ILE A CA 1
ATOM 2111 C C . ILE A 1 264 ? -12.040 8.576 11.232 1.00 97.38 264 ILE A C 1
ATOM 2113 O O . ILE A 1 264 ? -11.316 8.432 10.243 1.00 97.38 264 ILE A O 1
ATOM 2117 N N . LYS A 1 265 ? -12.445 9.775 11.649 1.00 95.81 265 LYS A N 1
ATOM 2118 C CA . LYS A 1 265 ? -12.045 11.028 11.016 1.00 95.81 265 LYS A CA 1
ATOM 2119 C C . LYS A 1 265 ? -11.593 12.031 12.056 1.00 95.81 265 LYS A C 1
ATOM 2121 O O . LYS A 1 265 ? -12.325 12.307 13.003 1.00 95.81 265 LYS A O 1
ATOM 2126 N N . SER A 1 266 ? -10.440 12.655 11.847 1.00 93.56 266 SER A N 1
ATOM 2127 C CA . SER A 1 266 ? -10.116 13.877 12.583 1.00 93.56 266 SER A CA 1
ATOM 2128 C C . SER A 1 266 ? -10.566 15.110 11.811 1.00 93.56 266 SER A C 1
ATOM 2130 O O . SER A 1 266 ? -10.548 15.147 10.572 1.00 93.56 266 SER A O 1
ATOM 2132 N N . LYS A 1 267 ? -11.026 16.131 12.536 1.00 89.94 267 LYS A N 1
ATOM 2133 C CA . LYS A 1 267 ? -11.348 17.409 11.905 1.00 89.94 267 LYS A CA 1
ATOM 2134 C C . LYS A 1 267 ? -10.079 18.061 11.364 1.00 89.94 267 LYS A C 1
ATOM 2136 O O . LYS A 1 267 ? -8.971 17.847 11.853 1.00 89.94 267 LYS A O 1
ATOM 2141 N N . SER A 1 268 ? -10.255 18.877 10.325 1.00 78.38 268 SER A N 1
ATOM 2142 C CA . SER A 1 268 ? -9.181 19.745 9.844 1.00 78.38 268 SER A CA 1
ATOM 2143 C C . SER A 1 268 ? -8.592 20.530 11.019 1.00 78.38 268 SER A C 1
ATOM 2145 O O . SER A 1 268 ? -9.354 20.974 11.872 1.00 78.38 268 SER A O 1
ATOM 2147 N N . TRP A 1 269 ? -7.276 20.750 11.012 1.00 81.38 269 TRP A N 1
ATOM 2148 C CA . TRP A 1 269 ? -6.538 21.544 12.014 1.00 81.38 269 TRP A CA 1
ATOM 2149 C C . TRP A 1 269 ? -6.339 20.897 13.393 1.00 81.38 269 TRP A C 1
ATOM 2151 O O . TRP A 1 269 ? -5.617 21.468 14.199 1.00 81.38 269 TRP A O 1
ATOM 2161 N N . GLU A 1 270 ? -6.902 19.716 13.641 1.00 84.62 270 GLU A N 1
ATOM 2162 C CA . GLU A 1 270 ? -6.697 18.969 14.888 1.00 84.62 270 GLU A CA 1
ATOM 2163 C C . GLU A 1 270 ? -5.596 17.910 14.727 1.00 84.62 270 GLU A C 1
ATOM 2165 O O . GLU A 1 270 ? -5.290 17.488 13.605 1.00 84.62 270 GLU A O 1
ATOM 2170 N N . THR A 1 271 ? -5.005 17.466 15.842 1.00 85.81 271 THR A N 1
ATOM 2171 C CA . THR A 1 271 ? -3.987 16.403 15.850 1.00 85.81 271 THR A CA 1
ATOM 2172 C C . THR A 1 271 ? -4.522 15.132 16.506 1.00 85.81 271 THR A C 1
ATOM 2174 O O . THR A 1 271 ? -4.873 15.126 17.680 1.00 85.81 271 THR A O 1
ATOM 2177 N N . CYS A 1 272 ? -4.534 14.020 15.772 1.00 89.06 272 CYS A N 1
ATOM 2178 C CA . CYS A 1 272 ? -4.848 12.703 16.332 1.00 89.06 272 CYS A CA 1
ATOM 2179 C C . CYS A 1 272 ? -3.576 11.852 16.413 1.00 89.06 272 CYS A C 1
ATOM 2181 O O . CYS A 1 272 ? -3.074 11.396 15.386 1.00 89.06 272 CYS A O 1
ATOM 2183 N N . VAL A 1 273 ? -3.073 11.591 17.623 1.00 92.19 273 VAL A N 1
ATOM 2184 C CA . VAL A 1 273 ? -2.040 10.562 17.826 1.00 92.19 273 VAL A CA 1
ATOM 2185 C C . VAL A 1 273 ? -2.690 9.206 17.590 1.00 92.19 273 VAL A C 1
ATOM 2187 O O . VAL A 1 273 ? -3.666 8.866 18.260 1.00 92.19 273 VAL A O 1
ATOM 2190 N N . PHE A 1 274 ? -2.178 8.443 16.627 1.00 95.88 274 PHE A N 1
ATOM 2191 C CA . PHE A 1 274 ? -2.875 7.261 16.129 1.00 95.88 274 PHE A CA 1
ATOM 2192 C C . PHE A 1 274 ? -1.978 6.026 16.085 1.00 95.88 274 PHE A C 1
ATOM 2194 O O . PHE A 1 274 ? -0.857 6.068 15.574 1.00 95.88 274 PHE A O 1
ATOM 2201 N N . SER A 1 275 ? -2.503 4.905 16.577 1.00 97.25 275 SER A N 1
ATOM 2202 C CA . SER A 1 275 ? -1.871 3.593 16.467 1.00 97.25 275 SER A CA 1
ATOM 2203 C C . SER A 1 275 ? -2.900 2.537 16.075 1.00 97.25 275 SER A C 1
ATOM 2205 O O . SER A 1 275 ? -3.914 2.397 16.753 1.00 97.25 275 SER A O 1
ATOM 2207 N N . MET A 1 276 ? -2.610 1.770 15.023 1.00 97.94 276 MET A N 1
ATOM 2208 C CA . MET A 1 276 ? -3.372 0.590 14.612 1.00 97.94 276 MET A CA 1
ATOM 2209 C C . MET A 1 276 ? -2.435 -0.601 14.432 1.00 97.94 276 MET A C 1
ATOM 2211 O O . MET A 1 276 ? -1.572 -0.601 13.542 1.00 97.94 276 MET A O 1
ATOM 2215 N N . THR A 1 277 ? -2.582 -1.603 15.296 1.00 95.75 277 THR A N 1
ATOM 2216 C CA . THR A 1 277 ? -1.647 -2.725 15.383 1.00 95.75 277 THR A CA 1
ATOM 2217 C C . THR A 1 277 ? -2.346 -4.070 15.403 1.00 95.75 277 THR A C 1
ATOM 2219 O O . THR A 1 277 ? -3.360 -4.235 16.065 1.00 95.75 277 THR A O 1
ATOM 2222 N N . ASN A 1 278 ? -1.794 -5.055 14.691 1.00 93.69 278 ASN A N 1
ATOM 2223 C CA . ASN A 1 278 ? -2.285 -6.441 14.716 1.00 93.69 278 ASN A CA 1
ATOM 2224 C C . ASN A 1 278 ? -3.781 -6.583 14.365 1.00 93.69 278 ASN A C 1
ATOM 2226 O O . ASN A 1 278 ? -4.438 -7.522 14.804 1.00 93.69 278 ASN A O 1
ATOM 2230 N N . CYS A 1 279 ? -4.334 -5.653 13.588 1.00 95.94 279 CYS A N 1
ATOM 2231 C CA . CYS A 1 279 ? -5.748 -5.634 13.248 1.00 95.94 279 CYS A CA 1
ATOM 2232 C C . CYS A 1 279 ? -6.025 -6.323 11.907 1.00 95.94 279 CYS A C 1
ATOM 2234 O O . CYS A 1 279 ? -5.210 -6.284 10.977 1.00 95.94 279 CYS A O 1
ATOM 2236 N N . ARG A 1 280 ? -7.225 -6.888 11.779 1.00 96.12 280 ARG A N 1
ATOM 2237 C CA . ARG A 1 280 ? -7.766 -7.432 10.533 1.00 96.12 280 ARG A CA 1
ATOM 2238 C C . ARG A 1 280 ? -8.886 -6.531 10.024 1.00 96.12 280 ARG A C 1
ATOM 2240 O O . ARG A 1 280 ? -9.838 -6.270 10.745 1.00 96.12 280 ARG A O 1
ATOM 2247 N N . LEU A 1 281 ? -8.785 -6.067 8.787 1.00 97.69 281 LEU A N 1
ATOM 2248 C CA . LEU A 1 281 ? -9.829 -5.302 8.109 1.00 97.69 281 LEU A CA 1
ATOM 2249 C C . LEU A 1 281 ? -10.362 -6.160 6.972 1.00 97.69 281 LEU A C 1
ATOM 2251 O O . LEU A 1 281 ? -9.599 -6.559 6.088 1.00 97.69 281 LEU A O 1
ATOM 2255 N N . HIS A 1 282 ? -11.656 -6.428 6.988 1.00 95.56 282 HIS A N 1
ATOM 2256 C CA . HIS A 1 282 ? -12.314 -7.247 5.989 1.00 95.56 282 HIS A CA 1
ATOM 2257 C C . HIS A 1 282 ? -13.437 -6.451 5.330 1.00 95.56 282 HIS A C 1
ATOM 2259 O O . HIS A 1 282 ? -14.347 -5.960 5.997 1.00 95.56 282 HIS A O 1
ATOM 2265 N N . ASN A 1 283 ? -13.311 -6.266 4.015 1.00 94.56 283 ASN A N 1
ATOM 2266 C CA . ASN A 1 283 ? -14.235 -5.504 3.174 1.00 94.56 283 ASN A CA 1
ATOM 2267 C C . ASN A 1 283 ? -14.542 -4.073 3.671 1.00 94.56 283 ASN A C 1
ATOM 2269 O O . ASN A 1 283 ? -15.545 -3.475 3.292 1.00 94.56 283 ASN A O 1
ATOM 2273 N N . CYS A 1 284 ? -13.654 -3.480 4.482 1.00 95.56 284 CYS A N 1
ATOM 2274 C CA . CYS A 1 284 ? -13.735 -2.066 4.847 1.00 95.56 284 CYS A CA 1
ATOM 2275 C C . CYS A 1 284 ? -13.553 -1.177 3.604 1.00 95.56 284 CYS A C 1
ATOM 2277 O O . CYS A 1 284 ? -12.709 -1.467 2.757 1.00 95.56 284 CYS A O 1
ATOM 2279 N N . LEU A 1 285 ? -14.290 -0.071 3.503 1.00 90.50 285 LEU A N 1
ATOM 2280 C CA . LEU A 1 285 ? -14.296 0.814 2.328 1.00 90.50 285 LEU A CA 1
ATOM 2281 C C . LEU A 1 285 ? -13.902 2.259 2.663 1.00 90.50 285 LEU A C 1
ATOM 2283 O O . LEU A 1 285 ? -13.305 2.537 3.700 1.00 90.50 285 LEU A O 1
ATOM 2287 N N . GLU A 1 286 ? -14.179 3.157 1.715 1.00 87.50 286 GLU A N 1
ATOM 2288 C CA . GLU A 1 286 ? -13.788 4.562 1.679 1.00 87.50 286 GLU A CA 1
ATOM 2289 C C . GLU A 1 286 ? -13.849 5.261 3.044 1.00 87.50 286 GLU A C 1
ATOM 2291 O O . GLU A 1 286 ? -14.794 5.113 3.825 1.00 87.50 286 GLU A O 1
ATOM 2296 N N . ASP A 1 287 ? -12.799 6.044 3.294 1.00 92.88 287 ASP A N 1
ATOM 2297 C CA . ASP A 1 287 ? -12.594 6.852 4.487 1.00 92.88 287 ASP A CA 1
ATOM 2298 C C . ASP A 1 287 ? -12.697 6.038 5.793 1.00 92.88 287 ASP A C 1
ATOM 2300 O O . ASP A 1 287 ? -13.079 6.580 6.830 1.00 92.88 287 ASP A O 1
ATOM 2304 N N . PHE A 1 288 ? -12.322 4.747 5.781 1.00 97.25 288 PHE A N 1
ATOM 2305 C CA . PHE A 1 288 ? -12.148 3.966 7.013 1.00 97.25 288 PHE A CA 1
ATOM 2306 C C . PHE A 1 288 ? -11.272 4.738 8.013 1.00 97.25 288 PHE A C 1
ATOM 2308 O O . PHE A 1 288 ? -11.682 4.938 9.153 1.00 97.25 288 PHE A O 1
ATOM 2315 N N . LEU A 1 289 ? -10.130 5.275 7.570 1.00 97.44 289 LEU A N 1
ATOM 2316 C CA . LEU A 1 289 ? -9.360 6.259 8.336 1.00 97.44 289 LEU A CA 1
ATOM 2317 C C . LEU A 1 289 ? -9.120 7.521 7.502 1.00 97.44 289 LEU A C 1
ATOM 2319 O O . LEU A 1 289 ? -8.509 7.463 6.436 1.00 97.44 289 LEU A O 1
ATOM 2323 N N . SER A 1 290 ? -9.516 8.680 8.027 1.00 95.81 290 SER A N 1
ATOM 2324 C CA . SER A 1 290 ? -9.172 9.998 7.481 1.00 95.81 290 SER A CA 1
ATOM 2325 C C . SER A 1 290 ? -8.588 10.885 8.580 1.00 95.81 290 SER A C 1
ATOM 2327 O O . SER A 1 290 ? -9.303 11.620 9.266 1.00 95.81 290 SER A O 1
ATOM 2329 N N . LEU A 1 291 ? -7.267 10.844 8.723 1.00 94.94 291 LEU A N 1
ATOM 2330 C CA . LEU A 1 291 ? -6.536 11.509 9.797 1.00 94.94 291 LEU A CA 1
ATOM 2331 C C . LEU A 1 291 ? -5.846 12.785 9.303 1.00 94.94 291 LEU A C 1
ATOM 2333 O O . LEU A 1 291 ? -5.322 12.852 8.191 1.00 94.94 291 LEU A O 1
ATOM 2337 N N . TYR A 1 292 ? -5.815 13.789 10.166 1.00 90.69 292 TYR A N 1
ATOM 2338 C CA . TYR A 1 292 ? -5.031 15.011 10.059 1.00 90.69 292 TYR A CA 1
ATOM 2339 C C . TYR A 1 292 ? -4.050 15.059 11.228 1.00 90.69 292 TYR A C 1
ATOM 2341 O O . TYR A 1 292 ? -4.438 14.917 12.387 1.00 90.69 292 TYR A O 1
ATOM 2349 N N . LEU A 1 293 ? -2.778 15.261 10.897 1.00 89.12 293 LEU A N 1
ATOM 2350 C CA . LEU A 1 293 ? -1.685 15.477 11.835 1.00 89.12 293 LEU A CA 1
ATOM 2351 C C . LEU A 1 293 ? -1.226 16.932 11.676 1.00 89.12 293 LEU A C 1
ATOM 2353 O O . LEU A 1 293 ? -0.378 17.246 10.828 1.00 89.12 293 LEU A O 1
ATOM 2357 N N . TRP A 1 294 ? -1.879 17.839 12.410 1.00 85.19 294 TRP A N 1
ATOM 2358 C CA . TRP A 1 294 ? -1.588 19.272 12.339 1.00 85.19 294 TRP A CA 1
ATOM 2359 C C . TRP A 1 294 ? -0.257 19.607 13.021 1.00 85.19 294 TRP A C 1
ATOM 2361 O O . TRP A 1 294 ? 0.640 20.163 12.384 1.00 85.19 294 TRP A O 1
ATOM 2371 N N . GLU A 1 295 ? -0.104 19.193 14.276 1.00 84.56 295 GLU A N 1
ATOM 2372 C CA . GLU A 1 295 ? 1.134 19.312 15.044 1.00 84.56 295 GLU A CA 1
ATOM 2373 C C . GLU A 1 295 ? 2.027 18.076 14.879 1.00 84.56 295 GLU A C 1
ATOM 2375 O O . GLU A 1 295 ? 1.640 17.061 14.281 1.00 84.56 295 GLU A O 1
ATOM 2380 N N . LYS A 1 296 ? 3.251 18.169 15.420 1.00 82.81 296 LYS A N 1
ATOM 2381 C CA . LYS A 1 296 ? 4.197 17.055 15.396 1.00 82.81 296 LYS A CA 1
ATOM 2382 C C . LYS A 1 296 ? 3.637 15.855 16.167 1.00 82.81 296 LYS A C 1
ATOM 2384 O O . LYS A 1 296 ? 3.516 15.920 17.388 1.00 82.81 296 LYS A O 1
ATOM 2389 N N . SER A 1 297 ? 3.346 14.763 15.472 1.00 84.75 297 SER A N 1
ATOM 2390 C CA . SER A 1 297 ? 2.738 13.554 16.032 1.00 84.75 297 SER A CA 1
ATOM 2391 C C . SER A 1 297 ? 3.159 12.299 15.272 1.00 84.75 297 SER A C 1
ATOM 2393 O O . SER A 1 297 ? 3.620 12.364 14.128 1.00 84.75 297 SER A O 1
ATOM 2395 N N . ASP A 1 298 ? 3.001 11.161 15.944 1.00 83.94 298 ASP A N 1
ATOM 2396 C CA . ASP A 1 298 ? 3.262 9.845 15.377 1.00 83.94 298 ASP A CA 1
ATOM 2397 C C . ASP A 1 298 ? 1.942 9.209 14.922 1.00 83.94 298 ASP A C 1
ATOM 2399 O O . ASP A 1 298 ? 0.937 9.229 15.642 1.00 83.94 298 ASP A O 1
ATOM 2403 N N . CYS A 1 299 ? 1.962 8.623 13.726 1.00 95.00 299 CYS A N 1
ATOM 2404 C CA . CYS A 1 299 ? 0.914 7.733 13.240 1.00 95.00 299 CYS A CA 1
ATOM 2405 C C . CYS A 1 299 ? 1.553 6.402 12.851 1.00 95.00 299 CYS A C 1
ATOM 2407 O O . CYS A 1 299 ? 2.436 6.360 11.989 1.00 95.00 299 CYS A O 1
ATOM 2409 N N . VAL A 1 300 ? 1.133 5.328 13.517 1.00 96.31 300 VAL A N 1
ATOM 2410 C CA . VAL A 1 300 ? 1.721 3.995 13.362 1.00 96.31 300 VAL A CA 1
ATOM 2411 C C . VAL A 1 300 ? 0.647 3.009 12.930 1.00 96.31 300 VAL A C 1
ATOM 2413 O O . VAL A 1 300 ? -0.316 2.767 13.651 1.00 96.31 300 VAL A O 1
ATOM 2416 N N . ILE A 1 301 ? 0.838 2.397 11.766 1.00 97.50 301 ILE A N 1
ATOM 2417 C CA . ILE A 1 301 ? -0.042 1.363 11.223 1.00 97.50 301 ILE A CA 1
ATOM 2418 C C . ILE A 1 301 ? 0.829 0.149 10.923 1.00 97.50 301 ILE A C 1
ATOM 2420 O O . ILE A 1 301 ? 1.565 0.134 9.931 1.00 97.50 301 ILE A O 1
ATOM 2424 N N . LYS A 1 302 ? 0.801 -0.864 11.794 1.00 94.75 302 LYS A N 1
ATOM 2425 C CA . LYS A 1 302 ? 1.708 -2.014 11.667 1.00 94.75 302 LYS A CA 1
ATOM 2426 C C . LYS A 1 302 ? 1.077 -3.374 11.923 1.00 94.75 302 LYS A C 1
ATOM 2428 O O . LYS A 1 302 ? 0.203 -3.512 12.769 1.00 94.75 302 LYS A O 1
ATOM 2433 N N . ASN A 1 303 ? 1.622 -4.393 11.264 1.00 92.94 303 ASN A N 1
ATOM 2434 C CA . ASN A 1 303 ? 1.226 -5.796 11.432 1.00 92.94 303 ASN A CA 1
ATOM 2435 C C . ASN A 1 303 ? -0.266 -6.054 11.145 1.00 92.94 303 ASN A C 1
ATOM 2437 O O . ASN A 1 303 ? -0.863 -6.943 11.744 1.00 92.94 303 ASN A O 1
ATOM 2441 N N . ASN A 1 304 ? -0.890 -5.267 10.270 1.00 95.25 304 ASN A N 1
ATOM 2442 C CA . ASN A 1 304 ? -2.307 -5.403 9.951 1.00 95.25 304 ASN A CA 1
ATOM 2443 C C . ASN A 1 304 ? -2.519 -6.252 8.694 1.00 95.25 304 ASN A C 1
ATOM 2445 O O . ASN A 1 304 ? -1.668 -6.302 7.800 1.00 95.25 304 ASN A O 1
ATOM 2449 N N . MET A 1 305 ? -3.689 -6.879 8.604 1.00 95.50 305 MET A N 1
ATOM 2450 C CA . MET A 1 305 ? -4.135 -7.628 7.432 1.00 95.50 305 MET A CA 1
ATOM 2451 C C . MET A 1 305 ? -5.396 -6.986 6.856 1.00 95.50 305 MET A C 1
ATOM 2453 O O . MET A 1 305 ? -6.407 -6.889 7.541 1.00 95.50 305 MET A O 1
ATOM 2457 N N . ILE A 1 306 ? -5.345 -6.573 5.593 1.00 96.25 306 ILE A N 1
ATOM 2458 C CA . ILE A 1 306 ? -6.468 -5.985 4.859 1.00 96.25 306 ILE A CA 1
ATOM 2459 C C . ILE A 1 306 ? -6.874 -6.960 3.756 1.00 96.25 306 ILE A C 1
ATOM 2461 O O . ILE A 1 306 ? -6.038 -7.351 2.939 1.00 96.25 306 ILE A O 1
ATOM 2465 N N . ILE A 1 307 ? -8.143 -7.359 3.735 1.00 95.25 307 ILE A N 1
ATOM 2466 C CA . ILE A 1 307 ? -8.691 -8.290 2.745 1.00 95.25 307 ILE A CA 1
ATOM 2467 C C . ILE A 1 307 ? -9.927 -7.672 2.101 1.00 95.25 307 ILE A C 1
ATOM 2469 O O . ILE A 1 307 ? -10.838 -7.222 2.795 1.00 95.25 307 ILE A O 1
ATOM 2473 N N . GLN A 1 308 ? -9.935 -7.679 0.771 1.00 94.38 308 GLN A N 1
ATOM 2474 C CA . GLN A 1 308 ? -11.053 -7.275 -0.071 1.00 94.38 308 GLN A CA 1
ATOM 2475 C C . GLN A 1 308 ? -11.457 -8.462 -0.943 1.00 94.38 308 GLN A C 1
ATOM 2477 O O . GLN A 1 308 ? -10.783 -8.769 -1.927 1.00 94.38 308 GLN A O 1
ATOM 2482 N N . ASP A 1 309 ? -12.542 -9.146 -0.593 1.00 92.69 309 ASP A N 1
ATOM 2483 C CA . ASP A 1 309 ? -13.014 -10.335 -1.312 1.00 92.69 309 ASP A CA 1
ATOM 2484 C C . ASP A 1 309 ? -14.507 -10.312 -1.672 1.00 92.69 309 ASP A C 1
ATOM 2486 O O . ASP A 1 309 ? -15.025 -11.241 -2.303 1.00 92.69 309 ASP A O 1
ATOM 2490 N N . GLY A 1 310 ? -15.191 -9.212 -1.379 1.00 89.75 310 GLY A N 1
ATOM 2491 C CA . GLY A 1 310 ? -16.594 -9.032 -1.700 1.00 89.75 310 GLY A CA 1
ATOM 2492 C C . GLY A 1 310 ? -17.111 -7.696 -1.200 1.00 89.75 310 GLY A C 1
ATOM 2493 O O . GLY A 1 310 ? -16.356 -6.841 -0.764 1.00 89.75 310 GLY A O 1
ATOM 2494 N N . LEU A 1 311 ? -18.420 -7.499 -1.301 1.00 89.38 311 LEU A N 1
ATOM 2495 C CA . LEU A 1 311 ? -19.098 -6.381 -0.658 1.00 89.38 311 LEU A CA 1
ATOM 2496 C C . LEU A 1 311 ? -20.379 -6.897 -0.026 1.00 89.38 311 LEU A C 1
ATOM 2498 O O . LEU A 1 311 ? -21.144 -7.626 -0.672 1.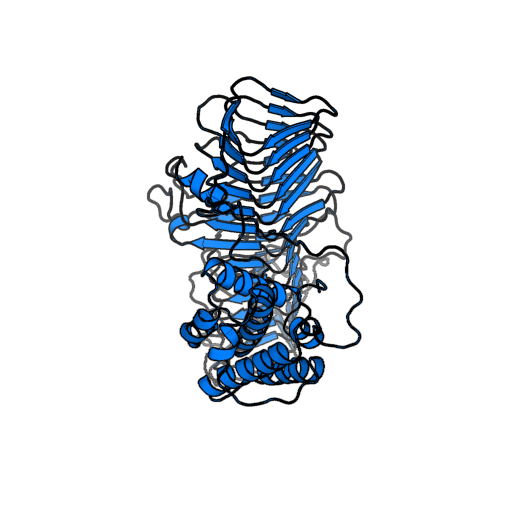00 89.38 311 LEU A O 1
ATOM 2502 N N . ASN A 1 312 ? -20.628 -6.479 1.208 1.00 90.44 312 ASN A N 1
ATOM 2503 C CA . ASN A 1 312 ? -21.891 -6.724 1.883 1.00 90.44 312 ASN A CA 1
ATOM 2504 C C . ASN A 1 312 ? -23.074 -6.121 1.089 1.00 90.44 312 ASN A C 1
ATOM 2506 O O . ASN A 1 312 ? -22.951 -5.024 0.534 1.00 90.44 312 ASN A O 1
ATOM 2510 N N . PRO A 1 313 ? -24.242 -6.792 1.013 1.00 88.81 313 PRO A N 1
ATOM 2511 C CA . PRO A 1 313 ? -25.411 -6.281 0.296 1.00 88.81 313 PRO A CA 1
ATOM 2512 C C . PRO A 1 313 ? -25.931 -4.904 0.721 1.00 88.81 313 PRO A C 1
ATOM 2514 O O . PRO A 1 313 ? -26.662 -4.297 -0.066 1.00 88.81 313 PRO A O 1
ATOM 2517 N N . PHE A 1 314 ? -25.615 -4.428 1.932 1.00 90.00 314 PHE A N 1
ATOM 2518 C CA . PHE A 1 314 ? -26.028 -3.090 2.361 1.00 90.00 314 PHE A CA 1
ATOM 2519 C C . PHE A 1 314 ? -25.275 -1.974 1.622 1.00 90.00 314 PHE A C 1
ATOM 2521 O O . PHE A 1 314 ? -25.770 -0.846 1.571 1.00 90.00 314 PHE A O 1
ATOM 2528 N N . TYR A 1 315 ? -24.111 -2.263 1.026 1.00 88.81 315 TYR A N 1
ATOM 2529 C CA . TYR A 1 315 ? -23.404 -1.277 0.220 1.00 88.81 315 TYR A CA 1
ATOM 2530 C C . TYR A 1 315 ? -24.218 -0.926 -1.029 1.00 88.81 315 TYR A C 1
ATOM 2532 O O . TYR A 1 315 ? -24.705 -1.821 -1.737 1.00 88.81 315 TYR A O 1
ATOM 2540 N N . PRO A 1 316 ? -24.368 0.374 -1.346 1.00 86.44 316 PRO A N 1
ATOM 2541 C CA . PRO A 1 316 ? -25.075 0.777 -2.545 1.00 86.44 316 PRO A CA 1
ATOM 2542 C C . PRO A 1 316 ? -24.368 0.245 -3.792 1.00 86.44 316 PRO A C 1
ATOM 2544 O O . PRO A 1 316 ? -23.147 0.081 -3.844 1.00 86.44 316 PRO A O 1
ATOM 2547 N N . LYS A 1 317 ? -25.165 -0.026 -4.829 1.00 86.44 317 LYS A N 1
ATOM 2548 C CA . LYS A 1 317 ? -24.610 -0.375 -6.132 1.00 86.44 317 LYS A CA 1
ATOM 2549 C C . LYS A 1 317 ? -24.134 0.879 -6.843 1.00 86.44 317 LYS A C 1
ATOM 2551 O O . LYS A 1 317 ? -24.937 1.777 -7.087 1.00 86.44 317 LYS A O 1
ATOM 2556 N N . GLU A 1 318 ? -22.880 0.874 -7.265 1.00 83.31 318 GLU A N 1
ATOM 2557 C CA . GLU A 1 318 ? -22.259 1.988 -7.972 1.00 83.31 318 GLU A CA 1
ATOM 2558 C C . GLU A 1 318 ? -22.258 1.750 -9.487 1.00 83.31 318 GLU A C 1
ATOM 2560 O O . GLU A 1 318 ? -21.970 0.653 -9.975 1.00 83.31 318 GLU A O 1
ATOM 2565 N N . GLU A 1 319 ? -22.573 2.781 -10.275 1.00 80.75 319 GLU A N 1
ATOM 2566 C CA . GLU A 1 319 ? -22.524 2.679 -11.743 1.00 80.75 319 GLU A CA 1
ATOM 2567 C C . GLU A 1 319 ? -21.090 2.596 -12.274 1.00 80.75 319 GLU A C 1
ATOM 2569 O O . GLU A 1 319 ? -20.814 1.896 -13.252 1.00 80.75 319 GLU A O 1
ATOM 2574 N N . SER A 1 320 ? -20.176 3.333 -11.646 1.00 81.56 320 SER A N 1
ATOM 2575 C CA . SER A 1 320 ? -18.775 3.442 -12.052 1.00 81.56 320 SER A CA 1
ATOM 2576 C C . SER A 1 320 ? -17.836 2.546 -11.251 1.00 81.56 320 SER A C 1
ATOM 2578 O O . SER A 1 320 ? -16.646 2.562 -11.541 1.00 81.56 320 SER A O 1
ATOM 2580 N N . GLY A 1 321 ? -18.348 1.750 -10.308 1.00 83.56 321 GLY A N 1
ATOM 2581 C CA . GLY A 1 321 ? -17.533 1.084 -9.288 1.00 83.56 321 GLY A CA 1
ATOM 2582 C C . GLY A 1 321 ? -17.142 2.040 -8.159 1.00 83.56 321 GLY A C 1
ATOM 2583 O O . GLY A 1 321 ? -17.303 3.257 -8.289 1.00 83.56 321 GLY A O 1
ATOM 2584 N N . TRP A 1 322 ? -16.657 1.471 -7.060 1.00 84.38 322 TRP A N 1
ATOM 2585 C CA . TRP A 1 322 ? -16.138 2.213 -5.914 1.00 84.38 322 TRP A CA 1
ATOM 2586 C C . TRP A 1 322 ? -14.761 2.792 -6.225 1.00 84.38 322 TRP A C 1
ATOM 2588 O O . TRP A 1 322 ? -13.885 2.055 -6.669 1.00 84.38 322 TRP A O 1
ATOM 2598 N N . HIS A 1 323 ? -14.595 4.092 -5.975 1.00 84.50 323 HIS A N 1
ATOM 2599 C CA . HIS A 1 323 ? -13.331 4.826 -6.083 1.00 84.50 323 HIS A CA 1
ATOM 2600 C C . HIS A 1 323 ? -13.154 5.612 -4.794 1.00 84.50 323 HIS A C 1
ATOM 2602 O O . HIS A 1 323 ? -13.972 6.482 -4.515 1.00 84.50 323 HIS A O 1
ATOM 2608 N N . GLY A 1 324 ? -12.129 5.312 -4.006 1.00 88.06 324 GLY A N 1
ATOM 2609 C CA . GLY A 1 324 ? -11.927 5.983 -2.725 1.00 88.06 324 GLY A CA 1
ATOM 2610 C C . GLY A 1 324 ? -10.587 5.648 -2.091 1.00 88.06 324 GLY A C 1
ATOM 2611 O O . GLY A 1 324 ? -9.856 4.784 -2.580 1.00 88.06 324 GLY A O 1
ATOM 2612 N N . THR A 1 325 ? -10.279 6.329 -0.990 1.00 94.31 325 THR A N 1
ATOM 2613 C CA . THR A 1 325 ? -9.097 6.042 -0.172 1.00 94.31 325 THR A CA 1
ATOM 2614 C C . THR A 1 325 ? -9.535 5.324 1.101 1.00 94.31 325 THR A C 1
ATOM 2616 O O . THR A 1 325 ? -10.418 5.817 1.794 1.00 94.31 325 THR A O 1
ATOM 2619 N N . LEU A 1 326 ? -8.938 4.176 1.426 1.00 96.25 326 LEU A N 1
ATOM 2620 C CA . LEU A 1 326 ? -9.222 3.440 2.663 1.00 96.25 326 LEU A CA 1
ATOM 2621 C C . LEU A 1 326 ? -8.593 4.142 3.875 1.00 96.25 326 LEU A C 1
ATOM 2623 O O . LEU A 1 326 ? -9.265 4.401 4.870 1.00 96.25 326 LEU A O 1
ATOM 2627 N N . ILE A 1 327 ? -7.298 4.458 3.780 1.00 97.62 327 ILE A N 1
ATOM 2628 C CA . ILE A 1 327 ? -6.528 5.122 4.834 1.00 97.62 327 ILE A CA 1
ATOM 2629 C C . ILE A 1 327 ? -5.864 6.366 4.254 1.00 97.62 327 ILE A C 1
ATOM 2631 O O . ILE A 1 327 ? -4.945 6.271 3.440 1.00 97.62 327 ILE A O 1
ATOM 2635 N N . ARG A 1 328 ? -6.297 7.543 4.703 1.00 96.25 328 ARG A N 1
ATOM 2636 C CA . ARG A 1 328 ? -5.679 8.828 4.369 1.00 96.25 328 ARG A CA 1
ATOM 2637 C C . ARG A 1 328 ? -5.079 9.457 5.618 1.00 96.25 328 ARG A C 1
ATOM 2639 O O . ARG A 1 328 ? -5.778 9.667 6.608 1.00 96.25 328 ARG A O 1
ATOM 2646 N N . VAL A 1 329 ? -3.800 9.819 5.545 1.00 95.19 329 VAL A N 1
ATOM 2647 C CA . VAL A 1 329 ? -3.107 10.575 6.596 1.00 95.19 329 VAL A CA 1
ATOM 2648 C C . VAL A 1 329 ? -2.565 11.871 6.002 1.00 95.19 329 VAL A C 1
ATOM 2650 O O . VAL A 1 329 ? -1.576 11.896 5.267 1.00 95.19 329 VAL A O 1
ATOM 2653 N N . ASN A 1 330 ? -3.237 12.971 6.322 1.00 91.06 330 ASN A N 1
ATOM 2654 C CA . ASN A 1 330 ? -2.852 14.314 5.920 1.00 91.06 330 ASN A CA 1
ATOM 2655 C C . ASN A 1 330 ? -1.911 14.928 6.955 1.00 91.06 330 ASN A C 1
ATOM 2657 O O . ASN A 1 330 ? -2.178 14.887 8.153 1.00 91.06 330 ASN A O 1
ATOM 2661 N N . ASN A 1 331 ? -0.848 15.574 6.487 1.00 85.38 331 ASN A N 1
ATOM 2662 C CA . ASN A 1 331 ? 0.174 16.177 7.338 1.00 85.38 331 ASN A CA 1
ATOM 2663 C C . ASN A 1 331 ? 0.353 17.648 6.966 1.00 85.38 331 ASN A C 1
ATOM 2665 O O . ASN A 1 331 ? 0.325 17.973 5.779 1.00 85.38 331 ASN A O 1
ATOM 2669 N N . ASN A 1 332 ? 0.564 18.519 7.959 1.00 78.94 332 ASN A N 1
ATOM 2670 C CA . ASN A 1 332 ? 0.976 19.918 7.736 1.00 78.94 332 ASN A CA 1
ATOM 2671 C C . ASN A 1 332 ? 2.387 20.238 8.241 1.00 78.94 332 ASN A C 1
ATOM 2673 O O . ASN A 1 332 ? 2.868 21.361 8.091 1.00 78.94 332 ASN A O 1
ATOM 2677 N N . THR A 1 333 ? 3.061 19.246 8.811 1.00 79.31 333 THR A N 1
ATOM 2678 C CA . THR A 1 333 ? 4.464 19.306 9.213 1.00 79.31 333 THR A CA 1
ATOM 2679 C C . THR A 1 333 ? 5.162 18.016 8.780 1.00 79.31 333 THR A C 1
ATOM 2681 O O . THR A 1 333 ? 4.525 17.112 8.232 1.00 79.31 333 THR A O 1
ATOM 2684 N N . ASN A 1 334 ? 6.478 17.916 8.991 1.00 81.50 334 ASN A N 1
ATOM 2685 C CA . ASN A 1 334 ? 7.249 16.710 8.684 1.00 81.50 334 ASN A CA 1
ATOM 2686 C C . ASN A 1 334 ? 7.002 15.600 9.730 1.00 81.50 334 ASN A C 1
ATOM 2688 O O . ASN A 1 334 ? 7.887 15.241 10.511 1.00 81.50 334 ASN A O 1
ATOM 2692 N N . ASN A 1 335 ? 5.756 15.132 9.786 1.00 84.25 335 ASN A N 1
ATOM 2693 C CA . ASN A 1 335 ? 5.278 14.088 10.683 1.00 84.25 335 ASN A CA 1
ATOM 2694 C C . ASN A 1 335 ? 5.727 12.710 10.228 1.00 84.25 335 ASN A C 1
ATOM 2696 O O . ASN A 1 335 ? 5.753 12.419 9.030 1.00 84.25 335 ASN A O 1
ATOM 2700 N N . LYS A 1 336 ? 6.030 11.841 11.193 1.00 82.50 336 LYS A N 1
ATOM 2701 C CA . LYS A 1 336 ? 6.415 10.464 10.905 1.00 82.50 336 LYS A CA 1
ATOM 2702 C C . LYS A 1 336 ? 5.155 9.605 10.809 1.00 82.50 336 LYS A C 1
ATOM 2704 O O . LYS A 1 336 ? 4.465 9.399 11.804 1.00 82.50 336 LYS A O 1
ATOM 2709 N N . VAL A 1 337 ? 4.872 9.106 9.608 1.00 94.44 337 VAL A N 1
ATOM 2710 C CA . VAL A 1 337 ? 3.769 8.169 9.363 1.00 94.44 337 VAL A CA 1
ATOM 2711 C C . VAL A 1 337 ? 4.362 6.828 8.947 1.00 94.44 337 VAL A C 1
ATOM 2713 O O . VAL A 1 337 ? 4.916 6.703 7.856 1.00 94.44 337 VAL A O 1
ATOM 2716 N N . GLU A 1 338 ? 4.268 5.837 9.827 1.00 95.69 338 GLU A N 1
ATOM 2717 C CA . GLU A 1 338 ? 4.806 4.494 9.608 1.00 95.69 338 GLU A CA 1
ATOM 2718 C C . GLU A 1 338 ? 3.710 3.534 9.145 1.00 95.69 338 GLU A C 1
ATOM 2720 O O . GLU A 1 338 ? 2.700 3.359 9.827 1.00 95.69 338 GLU A O 1
ATOM 2725 N N . PHE A 1 339 ? 3.945 2.861 8.018 1.00 96.94 339 PHE A N 1
ATOM 2726 C CA . PHE A 1 339 ? 3.099 1.781 7.520 1.00 96.94 339 PHE A CA 1
ATOM 2727 C C . PHE A 1 339 ? 3.961 0.530 7.300 1.00 96.94 339 PHE A C 1
ATOM 2729 O O . PHE A 1 339 ? 4.598 0.359 6.259 1.00 96.94 339 PHE A O 1
ATOM 2736 N N . CYS A 1 340 ? 4.037 -0.331 8.313 1.00 94.62 340 CYS A N 1
ATOM 2737 C CA . CYS A 1 340 ? 5.071 -1.366 8.395 1.00 94.62 340 CYS A CA 1
ATOM 2738 C C . CYS A 1 340 ? 4.484 -2.767 8.580 1.00 94.62 340 CYS A C 1
ATOM 2740 O O . CYS A 1 340 ? 3.589 -2.961 9.394 1.00 94.62 340 CYS A O 1
ATOM 2742 N N . ASN A 1 341 ? 5.046 -3.775 7.910 1.00 93.25 341 ASN A N 1
ATOM 2743 C CA . ASN A 1 341 ? 4.650 -5.181 8.080 1.00 93.25 341 ASN A CA 1
ATOM 2744 C C . ASN A 1 341 ? 3.155 -5.445 7.829 1.00 93.25 341 ASN A C 1
ATOM 2746 O O . ASN A 1 341 ? 2.571 -6.297 8.487 1.00 93.25 341 ASN A O 1
ATOM 2750 N N . ASN A 1 342 ? 2.508 -4.696 6.938 1.00 94.56 342 ASN A N 1
ATOM 2751 C CA . ASN A 1 342 ? 1.097 -4.908 6.627 1.00 94.56 342 ASN A CA 1
ATOM 2752 C C . ASN A 1 342 ? 0.942 -5.821 5.401 1.00 94.56 342 ASN A C 1
ATOM 2754 O O . ASN A 1 342 ? 1.777 -5.812 4.489 1.00 94.56 342 ASN A O 1
ATOM 2758 N N . CYS A 1 343 ? -0.155 -6.574 5.366 1.00 94.88 343 CYS A N 1
ATOM 2759 C CA . CYS A 1 343 ? -0.562 -7.396 4.231 1.00 94.88 343 CYS A CA 1
ATOM 2760 C C . CYS A 1 343 ? -1.862 -6.864 3.632 1.00 94.88 343 CYS A C 1
ATOM 2762 O O . CYS A 1 343 ? -2.820 -6.629 4.366 1.00 94.88 343 CYS A O 1
ATOM 2764 N N . ILE A 1 344 ? -1.916 -6.730 2.308 1.00 96.00 344 ILE A N 1
ATOM 2765 C CA . ILE A 1 344 ? -3.123 -6.343 1.574 1.00 96.00 344 ILE A CA 1
ATOM 2766 C C . ILE A 1 344 ? -3.402 -7.364 0.476 1.00 96.00 344 ILE A C 1
ATOM 2768 O O . ILE A 1 344 ? -2.564 -7.589 -0.404 1.00 96.00 344 ILE A O 1
ATOM 2772 N N . PHE A 1 345 ? -4.595 -7.949 0.524 1.00 94.75 345 PHE A N 1
ATOM 2773 C CA . PHE A 1 345 ? -5.080 -8.932 -0.436 1.00 94.75 345 PHE A CA 1
ATOM 2774 C C . PHE A 1 345 ? -6.374 -8.438 -1.077 1.00 94.75 345 PHE A C 1
ATOM 2776 O O . PHE A 1 345 ? -7.358 -8.189 -0.384 1.00 94.75 345 PHE A O 1
ATOM 2783 N N . GLU A 1 346 ? -6.370 -8.323 -2.401 1.00 94.75 346 GLU A N 1
ATOM 2784 C CA . GLU A 1 346 ? -7.562 -8.026 -3.191 1.00 94.75 346 GLU A CA 1
ATOM 2785 C C . GLU A 1 346 ? -7.875 -9.210 -4.105 1.00 94.75 346 GLU A C 1
ATOM 2787 O O . GLU A 1 346 ? -7.066 -9.595 -4.955 1.00 94.75 346 GLU A O 1
ATOM 2792 N N . GLU A 1 347 ? -9.057 -9.791 -3.927 1.00 92.56 347 GLU A N 1
ATOM 2793 C CA . GLU A 1 347 ? -9.556 -10.886 -4.749 1.00 92.56 347 GLU A CA 1
ATOM 2794 C C . GLU A 1 347 ? -10.392 -10.355 -5.925 1.00 92.56 347 GLU A C 1
ATOM 2796 O O . GLU A 1 347 ? -11.041 -9.307 -5.869 1.00 92.56 347 GLU A O 1
ATOM 2801 N N . GLU A 1 348 ? -10.441 -11.115 -7.022 1.00 88.31 348 GLU A N 1
ATOM 2802 C CA . GLU A 1 348 ? -11.170 -10.718 -8.239 1.00 88.31 348 GLU A CA 1
ATOM 2803 C C . GLU A 1 348 ? -12.683 -10.520 -7.993 1.00 88.31 348 GLU A C 1
ATOM 2805 O O . GLU A 1 348 ? -13.363 -9.783 -8.717 1.00 88.31 348 GLU A O 1
ATOM 2810 N N . THR A 1 349 ? -13.224 -11.185 -6.971 1.00 89.69 349 THR A N 1
ATOM 2811 C CA . THR A 1 349 ? -14.617 -11.053 -6.529 1.00 89.69 349 THR A CA 1
ATOM 2812 C C . THR A 1 349 ? -14.935 -9.636 -6.066 1.00 89.69 349 THR A C 1
ATOM 2814 O O . THR A 1 349 ? -15.978 -9.107 -6.462 1.00 89.69 349 THR A O 1
ATOM 2817 N N . PHE A 1 350 ? -14.025 -8.984 -5.337 1.00 91.62 350 PHE A N 1
ATOM 2818 C CA . PHE A 1 350 ? -14.183 -7.595 -4.914 1.00 91.62 350 PHE A CA 1
ATOM 2819 C C . PHE A 1 350 ? -14.252 -6.642 -6.108 1.00 91.62 350 PHE A C 1
ATOM 2821 O O . PHE A 1 350 ? -15.159 -5.814 -6.181 1.00 91.62 350 PHE A O 1
ATOM 2828 N N . GLN A 1 351 ? -13.373 -6.806 -7.104 1.00 86.62 351 GLN A N 1
ATOM 2829 C CA . GLN A 1 351 ? -13.301 -5.915 -8.273 1.00 86.62 351 GLN A CA 1
ATOM 2830 C C . GLN A 1 351 ? -14.624 -5.803 -9.042 1.00 86.62 351 GLN A C 1
ATOM 2832 O O . GLN A 1 351 ? -14.844 -4.814 -9.738 1.00 86.62 351 GLN A O 1
ATOM 2837 N N . LYS A 1 352 ? -15.499 -6.812 -8.952 1.00 85.12 352 LYS A N 1
ATOM 2838 C CA . LYS A 1 352 ? -16.798 -6.859 -9.649 1.00 85.12 352 LYS A CA 1
ATOM 2839 C C . LYS A 1 352 ? -17.993 -6.647 -8.713 1.00 85.12 352 LYS A C 1
ATOM 2841 O O . LYS A 1 352 ? -19.124 -6.531 -9.195 1.00 85.12 352 LYS A O 1
ATOM 2846 N N . ALA A 1 353 ? -17.774 -6.640 -7.400 1.00 85.00 353 ALA A N 1
ATOM 2847 C CA . ALA A 1 353 ? -18.834 -6.566 -6.405 1.00 85.00 353 ALA A CA 1
ATOM 2848 C C . ALA A 1 353 ? -19.550 -5.206 -6.451 1.00 85.00 353 ALA A C 1
ATOM 2850 O O . ALA A 1 353 ? -18.935 -4.169 -6.662 1.00 85.00 353 ALA A O 1
ATOM 2851 N N . GLY A 1 354 ? -20.873 -5.188 -6.275 1.00 78.81 354 GLY A N 1
ATOM 2852 C CA . GLY A 1 354 ? -21.627 -3.929 -6.182 1.00 78.81 354 GLY A CA 1
ATOM 2853 C C . GLY A 1 354 ? -21.733 -3.0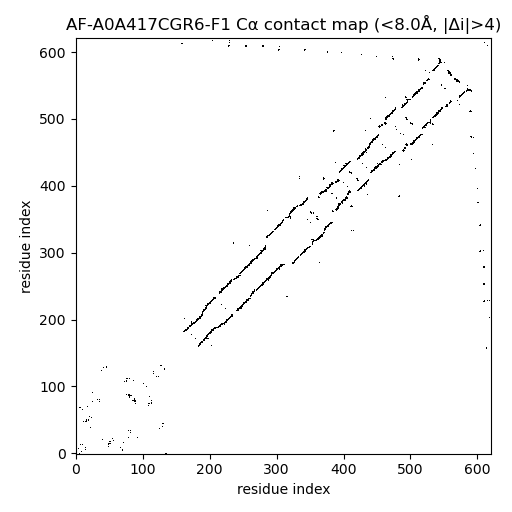91 -7.470 1.00 78.81 354 GLY A C 1
ATOM 2854 O O . GLY A 1 354 ? -22.318 -2.017 -7.425 1.00 78.81 354 GLY A O 1
ATOM 2855 N N . ILE A 1 355 ? -21.256 -3.548 -8.636 1.00 82.31 355 ILE A N 1
ATOM 2856 C CA . ILE A 1 355 ? -21.245 -2.727 -9.866 1.00 82.31 355 ILE A CA 1
ATOM 2857 C C . ILE A 1 355 ? -22.538 -2.867 -10.688 1.00 82.31 355 ILE A C 1
ATOM 2859 O O . ILE A 1 355 ? -22.953 -3.965 -11.083 1.00 82.31 355 ILE A O 1
ATOM 2863 N N . ALA A 1 356 ? -23.171 -1.741 -11.028 1.00 75.56 356 ALA A N 1
ATOM 2864 C CA . ALA A 1 356 ? -24.355 -1.697 -11.885 1.00 75.56 356 ALA A CA 1
ATOM 2865 C C . ALA A 1 356 ? -23.984 -1.758 -13.386 1.00 75.56 356 ALA A C 1
ATOM 2867 O O . ALA A 1 356 ? -23.794 -0.737 -14.035 1.00 75.56 356 ALA A O 1
ATOM 2868 N N . LYS A 1 357 ? -23.894 -2.977 -13.949 1.00 65.44 357 LYS A N 1
ATOM 2869 C CA . LYS A 1 357 ? -23.790 -3.301 -15.400 1.00 65.44 357 LYS A CA 1
ATOM 2870 C C . LYS A 1 357 ? -23.109 -2.229 -16.285 1.00 65.44 357 LYS A C 1
ATOM 2872 O O . LYS A 1 357 ? -23.744 -1.667 -17.177 1.00 65.44 357 LYS A O 1
ATOM 2877 N N . LYS A 1 358 ? -21.800 -2.031 -16.112 1.00 60.34 358 LYS A N 1
ATOM 2878 C CA . LYS A 1 358 ? -20.861 -1.410 -17.073 1.00 60.34 358 LYS A CA 1
ATOM 2879 C C . LYS A 1 358 ? -19.500 -2.117 -16.926 1.00 60.34 358 LYS A C 1
ATOM 2881 O O . LYS A 1 358 ? -19.350 -2.959 -16.048 1.00 60.34 358 LYS A O 1
ATOM 2886 N N . SER A 1 359 ? -18.527 -1.848 -17.798 1.00 60.50 359 SER A N 1
ATOM 2887 C CA . SER A 1 359 ? -17.183 -2.460 -17.754 1.00 60.50 359 SER A CA 1
ATOM 2888 C C . SER A 1 359 ? -16.270 -1.900 -16.645 1.00 60.50 359 SER A C 1
ATOM 2890 O O . SER A 1 359 ? -15.053 -1.940 -16.798 1.00 60.50 359 SER A O 1
ATOM 2892 N N . SER A 1 360 ? -16.836 -1.308 -15.592 1.00 75.25 360 SER A N 1
ATOM 2893 C CA . SER A 1 360 ? -16.116 -0.729 -14.454 1.00 75.25 360 SER A CA 1
ATOM 2894 C C . SER A 1 360 ? -15.626 -1.808 -13.485 1.00 75.25 360 SER A C 1
ATOM 2896 O O . SER A 1 360 ? -16.126 -2.936 -13.494 1.00 75.25 360 SER A O 1
ATOM 2898 N N . LYS A 1 361 ? -14.654 -1.441 -12.648 1.00 82.69 361 LYS A N 1
ATOM 2899 C CA . LYS A 1 361 ? -14.165 -2.230 -11.516 1.00 82.69 361 LYS A CA 1
ATOM 2900 C C . LYS A 1 361 ? -14.119 -1.357 -10.263 1.00 82.69 361 LYS A C 1
ATOM 2902 O O . LYS A 1 361 ? -13.993 -0.139 -10.387 1.00 82.69 361 LYS A O 1
ATOM 2907 N N . ASN A 1 362 ? -14.222 -1.974 -9.090 1.00 85.38 362 ASN A N 1
ATOM 2908 C CA . ASN A 1 362 ? -13.889 -1.306 -7.833 1.00 85.38 362 ASN A CA 1
ATOM 2909 C C . ASN A 1 362 ? -12.379 -1.088 -7.771 1.00 85.38 362 ASN A C 1
ATOM 2911 O O . ASN A 1 362 ? -11.619 -1.971 -8.168 1.00 85.38 362 ASN A O 1
ATOM 2915 N N . MET A 1 363 ? -11.975 0.088 -7.304 1.00 86.62 363 MET A N 1
ATOM 2916 C CA . MET A 1 363 ? -10.586 0.519 -7.227 1.00 86.62 363 MET A CA 1
ATOM 2917 C C . MET A 1 363 ? -10.389 1.365 -5.975 1.00 86.62 363 MET A C 1
ATOM 2919 O O . MET A 1 363 ? -10.996 2.425 -5.825 1.00 86.62 363 MET A O 1
ATOM 2923 N N . LEU A 1 364 ? -9.520 0.917 -5.076 1.00 90.12 364 LEU A N 1
ATOM 2924 C CA . LEU A 1 364 ? -9.223 1.635 -3.843 1.00 90.12 364 LEU A CA 1
ATOM 2925 C C . LEU A 1 364 ? -7.758 2.052 -3.801 1.00 90.12 364 LEU A C 1
ATOM 2927 O O . LEU A 1 364 ? -6.859 1.290 -4.153 1.00 90.12 364 LEU A O 1
ATOM 2931 N N . THR A 1 365 ? -7.524 3.264 -3.313 1.00 95.12 365 THR A N 1
ATOM 2932 C CA . THR A 1 365 ? -6.225 3.643 -2.766 1.00 95.12 365 THR A CA 1
ATOM 2933 C C . THR A 1 365 ? -6.197 3.167 -1.319 1.00 95.12 365 THR A C 1
ATOM 2935 O O . THR A 1 365 ? -6.918 3.681 -0.468 1.00 95.12 365 THR A O 1
ATOM 2938 N N . TYR A 1 366 ? -5.400 2.151 -1.015 1.00 96.81 366 TYR A N 1
ATOM 2939 C CA . TYR A 1 366 ? -5.383 1.549 0.318 1.00 96.81 366 TYR A CA 1
ATOM 2940 C C . TYR A 1 366 ? -4.696 2.438 1.352 1.00 96.81 366 TYR A C 1
ATOM 2942 O O . TYR A 1 366 ? -5.065 2.415 2.524 1.00 96.81 366 TYR A O 1
ATOM 2950 N N . PHE A 1 367 ? -3.712 3.226 0.924 1.00 97.31 367 PHE A N 1
ATOM 2951 C CA . PHE A 1 367 ? -2.986 4.134 1.799 1.00 97.31 367 PHE A CA 1
ATOM 2952 C C . PHE A 1 367 ? -2.508 5.372 1.040 1.00 97.31 367 PHE A C 1
ATOM 2954 O O . PHE A 1 367 ? -1.953 5.249 -0.051 1.00 97.31 367 PHE A O 1
ATOM 2961 N N . GLU A 1 368 ? -2.698 6.547 1.638 1.00 95.94 368 GLU A N 1
ATOM 2962 C CA . GLU A 1 368 ? -2.267 7.841 1.104 1.00 95.94 368 GLU A CA 1
ATOM 2963 C C . GLU A 1 368 ? -1.628 8.700 2.210 1.00 95.94 368 GLU A C 1
ATOM 2965 O O . GLU A 1 368 ? -2.297 9.089 3.173 1.00 95.94 368 GLU A O 1
ATOM 2970 N N . SER A 1 369 ? -0.335 9.025 2.071 1.00 94.69 369 SER A N 1
ATOM 2971 C CA . SER A 1 369 ? 0.365 9.974 2.951 1.00 94.69 369 SER A CA 1
ATOM 2972 C C . SER A 1 369 ? 1.631 10.566 2.322 1.00 94.69 369 SER A C 1
ATOM 2974 O O . SER A 1 369 ? 2.574 9.857 1.974 1.00 94.69 369 SER A O 1
ATOM 2976 N N . ARG A 1 370 ? 1.734 11.902 2.303 1.00 91.69 370 ARG A N 1
ATOM 2977 C CA . ARG A 1 370 ? 2.914 12.635 1.788 1.00 91.69 370 ARG A CA 1
ATOM 2978 C C . ARG A 1 370 ? 4.190 12.481 2.611 1.00 91.69 370 ARG A C 1
ATOM 2980 O O . ARG A 1 370 ? 5.252 12.853 2.128 1.00 91.69 370 ARG A O 1
ATOM 2987 N N . THR A 1 371 ? 4.086 11.994 3.841 1.00 92.31 371 THR A N 1
ATOM 2988 C CA . THR A 1 371 ? 5.233 11.690 4.714 1.00 92.31 371 THR A CA 1
ATOM 2989 C C . THR A 1 371 ? 5.280 10.203 5.074 1.00 92.31 371 THR A C 1
ATOM 2991 O O . THR A 1 371 ? 6.045 9.793 5.944 1.00 92.31 371 THR A O 1
ATOM 2994 N N . GLY A 1 372 ? 4.448 9.395 4.404 1.00 95.12 372 GLY A N 1
ATOM 2995 C CA . GLY A 1 372 ? 4.315 7.966 4.636 1.00 95.12 372 GLY A CA 1
ATOM 2996 C C . GLY A 1 372 ? 5.579 7.202 4.280 1.00 95.12 372 GLY A C 1
ATOM 2997 O O . GLY A 1 372 ? 6.138 7.368 3.191 1.00 95.12 372 GLY A O 1
ATOM 2998 N N . GLU A 1 373 ? 5.989 6.336 5.197 1.00 95.81 373 GLU A N 1
ATOM 2999 C CA . GLU A 1 373 ? 7.085 5.399 5.023 1.00 95.81 373 GLU A CA 1
ATOM 3000 C C . GLU A 1 373 ? 6.549 3.968 5.086 1.00 95.81 373 GLU A C 1
ATOM 3002 O O . GLU A 1 373 ? 6.121 3.490 6.139 1.00 95.81 373 GLU A O 1
ATOM 3007 N N . ILE A 1 374 ? 6.566 3.297 3.935 1.00 97.75 374 ILE A N 1
ATOM 3008 C CA . ILE A 1 374 ? 6.081 1.930 3.764 1.00 97.75 374 ILE A CA 1
ATOM 3009 C C . ILE A 1 374 ? 7.261 0.973 3.914 1.00 97.75 374 ILE A C 1
ATOM 3011 O O . ILE A 1 374 ? 8.238 1.086 3.167 1.00 97.75 374 ILE A O 1
ATOM 3015 N N . ARG A 1 375 ? 7.192 0.020 4.850 1.00 96.06 375 ARG A N 1
ATOM 3016 C CA . ARG A 1 375 ? 8.268 -0.968 5.055 1.00 96.06 375 ARG A CA 1
ATOM 3017 C C . ARG A 1 375 ? 7.757 -2.394 5.156 1.00 96.06 375 ARG A C 1
ATOM 3019 O O . ARG A 1 375 ? 6.785 -2.650 5.862 1.00 96.06 375 ARG A O 1
ATOM 3026 N N . ASN A 1 376 ? 8.463 -3.326 4.517 1.00 94.44 376 ASN A N 1
ATOM 3027 C CA . ASN A 1 376 ? 8.276 -4.769 4.701 1.00 94.44 376 ASN A CA 1
ATOM 3028 C C . ASN A 1 376 ? 6.807 -5.225 4.548 1.00 94.44 376 ASN A C 1
ATOM 3030 O O . ASN A 1 376 ? 6.299 -6.025 5.328 1.00 94.44 376 ASN A O 1
ATOM 3034 N N . CYS A 1 377 ? 6.091 -4.648 3.580 1.00 95.62 377 CYS A N 1
ATOM 3035 C CA . CYS A 1 377 ? 4.677 -4.937 3.332 1.00 95.62 377 CYS A CA 1
ATOM 3036 C C . CYS A 1 377 ? 4.493 -5.884 2.138 1.00 95.62 377 CYS A C 1
ATOM 3038 O O . CYS A 1 377 ? 5.295 -5.873 1.197 1.00 95.62 377 CYS A O 1
ATOM 3040 N N . LEU A 1 378 ? 3.405 -6.658 2.160 1.00 95.38 378 LEU A N 1
ATOM 3041 C CA . LEU A 1 378 ? 2.969 -7.513 1.054 1.00 95.38 378 LEU A CA 1
ATOM 3042 C C . LEU A 1 378 ? 1.663 -6.993 0.462 1.00 95.38 378 LEU A C 1
ATOM 3044 O O . LEU A 1 378 ? 0.667 -6.848 1.164 1.00 95.38 378 LEU A O 1
ATOM 3048 N N . PHE A 1 379 ? 1.655 -6.795 -0.848 1.00 96.62 379 PHE A N 1
ATOM 3049 C CA . PHE A 1 379 ? 0.485 -6.388 -1.611 1.00 96.62 379 PHE A CA 1
ATOM 3050 C C . PHE A 1 379 ? 0.226 -7.408 -2.711 1.00 96.62 379 PHE A C 1
ATOM 3052 O O . PHE A 1 379 ? 1.139 -7.745 -3.473 1.00 96.62 379 PHE A O 1
ATOM 3059 N N . LYS A 1 380 ? -1.009 -7.893 -2.821 1.00 95.69 380 LYS A N 1
ATOM 3060 C CA . LYS A 1 380 ? -1.367 -8.911 -3.807 1.00 95.69 380 LYS A CA 1
ATOM 3061 C C . LYS A 1 380 ? -2.721 -8.625 -4.439 1.00 95.69 380 LYS A C 1
ATOM 3063 O O . LYS A 1 380 ? -3.704 -8.421 -3.735 1.00 95.69 380 LYS A O 1
ATOM 3068 N N . GLY A 1 381 ? -2.754 -8.648 -5.770 1.00 94.00 381 GLY A N 1
ATOM 3069 C CA . GLY A 1 381 ? -3.986 -8.535 -6.559 1.00 94.00 381 GLY A CA 1
ATOM 3070 C C . GLY A 1 381 ? -4.593 -7.132 -6.648 1.00 94.00 381 GLY A C 1
ATOM 3071 O O . GLY A 1 381 ? -5.564 -6.960 -7.377 1.00 94.00 381 GLY A O 1
ATOM 3072 N N . ILE A 1 382 ? -4.015 -6.135 -5.965 1.00 93.00 382 ILE A N 1
ATOM 3073 C CA . ILE A 1 382 ? -4.532 -4.758 -5.946 1.00 93.00 382 ILE A CA 1
ATOM 3074 C C . ILE A 1 382 ? -4.593 -4.158 -7.355 1.00 93.00 382 ILE A C 1
ATOM 3076 O O . ILE A 1 382 ? -3.658 -4.320 -8.151 1.00 93.00 382 ILE A O 1
ATOM 3080 N N . SER A 1 383 ? -5.678 -3.444 -7.655 1.00 88.56 383 SER A N 1
ATOM 3081 C CA . SER A 1 383 ? -5.902 -2.831 -8.967 1.00 88.56 383 SER A CA 1
ATOM 3082 C C . SER A 1 383 ? -6.328 -1.369 -8.854 1.00 88.56 383 SER A C 1
ATOM 3084 O O . SER A 1 383 ? -7.344 -1.055 -8.238 1.00 88.56 383 SER A O 1
ATOM 3086 N N . GLN A 1 384 ? -5.581 -0.477 -9.510 1.00 85.50 384 GLN A N 1
ATOM 3087 C CA . GLN A 1 384 ? -5.922 0.941 -9.625 1.00 85.50 384 GLN A CA 1
ATOM 3088 C C . GLN A 1 384 ? -5.582 1.489 -11.026 1.00 85.50 384 GLN A C 1
ATOM 3090 O O . GLN A 1 384 ? -4.543 1.182 -11.600 1.00 85.50 384 GLN A O 1
ATOM 3095 N N . ASP A 1 385 ? -6.431 2.356 -11.572 1.00 75.50 385 ASP A N 1
ATOM 3096 C CA . ASP A 1 385 ? -6.337 2.865 -12.942 1.00 75.50 385 ASP A CA 1
ATOM 3097 C C . ASP A 1 385 ? -5.990 4.368 -13.016 1.00 75.50 385 ASP A C 1
ATOM 3099 O O . ASP A 1 385 ? -5.630 4.856 -14.090 1.00 75.50 385 ASP A O 1
ATOM 3103 N N . TYR A 1 386 ? -6.088 5.121 -11.909 1.00 67.75 386 TYR A N 1
ATOM 3104 C CA . TYR A 1 386 ? -5.882 6.581 -11.897 1.00 67.75 386 TYR A CA 1
ATOM 3105 C C . TYR A 1 386 ? -4.617 7.030 -11.136 1.00 67.75 386 TYR A C 1
ATOM 3107 O O . TYR A 1 386 ? -3.680 7.555 -11.746 1.00 67.75 386 TYR A O 1
ATOM 3115 N N . SER A 1 387 ? -4.569 6.820 -9.816 1.00 71.00 387 SER A N 1
ATOM 3116 C CA . SER A 1 387 ? -3.420 7.107 -8.930 1.00 71.00 387 SER A CA 1
ATOM 3117 C C . SER A 1 387 ? -2.632 5.834 -8.611 1.00 71.00 387 SER A C 1
ATOM 3119 O O . SER A 1 387 ? -2.901 4.802 -9.211 1.00 71.00 387 SER A O 1
ATOM 3121 N N . GLY A 1 388 ? -1.674 5.858 -7.684 1.00 80.62 388 GLY A N 1
ATOM 3122 C CA . GLY A 1 388 ? -1.204 4.606 -7.095 1.00 80.62 388 GLY A CA 1
ATOM 3123 C C . GLY A 1 388 ? -2.304 3.980 -6.236 1.00 80.62 388 GLY A C 1
ATOM 3124 O O . GLY A 1 388 ? -3.207 4.664 -5.741 1.00 80.62 388 GLY A O 1
ATOM 3125 N N . ALA A 1 389 ? -2.252 2.660 -6.079 1.00 92.06 389 ALA A N 1
ATOM 3126 C CA . ALA A 1 389 ? -3.013 1.980 -5.034 1.00 92.06 389 ALA A CA 1
ATOM 3127 C C . ALA A 1 389 ? -2.408 2.246 -3.640 1.00 92.06 389 ALA A C 1
ATOM 3129 O O . ALA A 1 389 ? -3.129 2.212 -2.644 1.00 92.06 389 ALA A O 1
ATOM 3130 N N . ILE A 1 390 ? -1.102 2.531 -3.576 1.00 97.19 390 ILE A N 1
ATOM 3131 C CA . ILE A 1 390 ? -0.377 3.006 -2.396 1.00 97.19 390 ILE A CA 1
ATOM 3132 C C . ILE A 1 390 ? 0.382 4.281 -2.768 1.00 97.19 390 ILE A C 1
ATOM 3134 O O . ILE A 1 390 ? 1.309 4.250 -3.586 1.00 97.19 390 ILE A O 1
ATOM 3138 N N . ASP A 1 391 ? 0.013 5.378 -2.117 1.00 96.12 391 ASP A N 1
ATOM 3139 C CA . ASP A 1 391 ? 0.540 6.717 -2.346 1.00 96.12 391 ASP A CA 1
ATOM 3140 C C . ASP A 1 391 ? 1.363 7.136 -1.118 1.00 96.12 391 ASP A C 1
ATOM 3142 O O . ASP A 1 391 ? 0.817 7.437 -0.053 1.00 96.12 391 ASP A O 1
ATOM 3146 N N . ALA A 1 392 ? 2.693 7.112 -1.232 1.00 96.12 392 ALA A N 1
ATOM 3147 C CA . ALA A 1 392 ? 3.581 7.368 -0.095 1.00 96.12 392 ALA A CA 1
ATOM 3148 C C . ALA A 1 392 ? 4.899 8.037 -0.491 1.00 96.12 392 ALA A C 1
ATOM 3150 O O . ALA A 1 392 ? 5.285 8.051 -1.658 1.00 96.12 392 ALA A O 1
ATOM 3151 N N . HIS A 1 393 ? 5.623 8.589 0.482 1.00 94.94 393 HIS A N 1
ATOM 3152 C CA . HIS A 1 393 ? 6.915 9.225 0.224 1.00 94.94 393 HIS A CA 1
ATOM 3153 C C . HIS A 1 393 ? 8.035 8.201 0.014 1.00 94.94 393 HIS A C 1
ATOM 3155 O O . HIS A 1 393 ? 8.880 8.376 -0.868 1.00 94.94 393 HIS A O 1
ATOM 3161 N N . LYS A 1 394 ? 8.044 7.127 0.816 1.00 96.44 394 LYS A N 1
ATOM 3162 C CA . LYS A 1 394 ? 9.124 6.134 0.822 1.00 96.44 394 LYS A CA 1
ATOM 3163 C C . LYS A 1 394 ? 8.607 4.703 0.864 1.00 96.44 394 LYS A C 1
ATOM 3165 O O . LYS A 1 394 ? 7.657 4.412 1.585 1.00 96.44 394 LYS A O 1
ATOM 3170 N N . PHE A 1 395 ? 9.289 3.810 0.150 1.00 98.12 395 PHE A N 1
ATOM 3171 C CA . PHE A 1 395 ? 8.999 2.379 0.093 1.00 98.12 395 PHE A CA 1
ATOM 3172 C C . PHE A 1 395 ? 10.277 1.570 0.307 1.00 98.12 395 PHE A C 1
ATOM 3174 O O . PHE A 1 395 ? 11.259 1.755 -0.410 1.00 98.12 395 PHE A O 1
ATOM 3181 N N . PHE A 1 396 ? 10.255 0.641 1.258 1.00 96.69 396 PHE A N 1
ATOM 3182 C CA . PHE A 1 396 ? 11.400 -0.201 1.588 1.00 96.69 396 PHE A CA 1
ATOM 3183 C C . PHE A 1 396 ? 10.986 -1.656 1.736 1.00 96.69 396 PHE A C 1
ATOM 3185 O O . PHE A 1 396 ? 10.035 -1.962 2.453 1.00 96.69 396 PHE A O 1
ATOM 3192 N N . GLU A 1 397 ? 11.729 -2.563 1.104 1.00 95.69 397 GLU A N 1
ATOM 3193 C CA . GLU A 1 397 ? 11.609 -4.008 1.365 1.00 95.69 397 GLU A CA 1
ATOM 3194 C C . GLU A 1 397 ? 10.191 -4.559 1.125 1.00 95.69 397 GLU A C 1
ATOM 3196 O O . GLU A 1 397 ? 9.777 -5.542 1.728 1.00 95.69 397 GLU A O 1
ATOM 3201 N N . CYS A 1 398 ? 9.416 -3.904 0.260 1.00 96.81 398 CYS A N 1
ATOM 3202 C CA . CYS A 1 398 ? 8.034 -4.281 -0.017 1.00 96.81 398 CYS A CA 1
ATOM 3203 C C . CYS A 1 398 ? 7.946 -5.274 -1.175 1.00 96.81 398 CYS A C 1
ATOM 3205 O O . CYS A 1 398 ? 8.781 -5.273 -2.090 1.00 96.81 398 CYS A O 1
ATOM 3207 N N . ARG A 1 399 ? 6.884 -6.082 -1.169 1.00 96.44 399 ARG A N 1
ATOM 3208 C CA . ARG A 1 399 ? 6.580 -7.029 -2.237 1.00 96.44 399 ARG A CA 1
ATOM 3209 C C . ARG A 1 399 ? 5.197 -6.797 -2.820 1.00 96.44 399 ARG A C 1
ATOM 3211 O O . ARG A 1 399 ? 4.214 -6.708 -2.094 1.00 96.44 399 ARG A O 1
ATOM 3218 N N . PHE A 1 400 ? 5.142 -6.771 -4.144 1.00 97.75 400 PHE A N 1
ATOM 3219 C CA . PHE A 1 400 ? 3.926 -6.589 -4.922 1.00 97.75 400 PHE A CA 1
ATOM 3220 C C . PHE A 1 400 ? 3.764 -7.770 -5.877 1.00 97.75 400 PHE A C 1
ATOM 3222 O O . PHE A 1 400 ? 4.678 -8.075 -6.647 1.00 97.75 400 PHE A O 1
ATOM 3229 N N . GLU A 1 401 ? 2.614 -8.436 -5.834 1.00 96.25 401 GLU A N 1
ATOM 3230 C CA . GLU A 1 401 ? 2.317 -9.599 -6.668 1.00 96.25 401 GLU A CA 1
ATOM 3231 C C . GLU A 1 401 ? 1.011 -9.413 -7.436 1.00 96.25 401 GLU A C 1
ATOM 3233 O O . GLU A 1 401 ? -0.058 -9.262 -6.845 1.00 96.25 401 GLU A O 1
ATOM 3238 N N . LYS A 1 402 ? 1.086 -9.502 -8.769 1.00 95.56 402 LYS A N 1
ATOM 3239 C CA . LYS A 1 402 ? -0.080 -9.423 -9.665 1.00 95.56 402 LYS A CA 1
ATOM 3240 C C . LYS A 1 402 ? -0.885 -8.131 -9.488 1.00 95.56 402 LYS A C 1
ATOM 3242 O O . LYS A 1 402 ? -2.107 -8.137 -9.592 1.00 95.56 402 LYS A O 1
ATOM 3247 N N . CYS A 1 403 ? -0.191 -7.033 -9.203 1.00 95.19 403 CYS A N 1
ATOM 3248 C CA . CYS A 1 403 ? -0.800 -5.731 -8.973 1.00 95.19 403 CYS A CA 1
ATOM 3249 C C . CYS A 1 403 ? -0.876 -4.902 -10.263 1.00 95.19 403 CYS A C 1
ATOM 3251 O O . CYS A 1 403 ? -0.003 -5.003 -11.131 1.00 95.19 403 CYS A O 1
ATOM 3253 N N . THR A 1 404 ? -1.869 -4.019 -10.344 1.00 92.56 404 THR A N 1
ATOM 3254 C CA . THR A 1 404 ? -1.990 -2.989 -11.386 1.00 92.56 404 THR A CA 1
ATOM 3255 C C . THR A 1 404 ? -1.846 -1.616 -10.747 1.00 92.56 404 THR A C 1
ATOM 3257 O O . THR A 1 404 ? -2.607 -1.287 -9.840 1.00 92.56 404 THR A O 1
ATOM 3260 N N . ASN A 1 405 ? -0.860 -0.837 -11.204 1.00 92.94 405 ASN A N 1
ATOM 3261 C CA . ASN A 1 405 ? -0.555 0.501 -10.681 1.00 92.94 405 ASN A CA 1
ATOM 3262 C C . ASN A 1 405 ? -0.396 0.568 -9.144 1.00 92.94 405 ASN A C 1
ATOM 3264 O O . ASN A 1 405 ? -1.009 1.408 -8.481 1.00 92.94 405 ASN A O 1
ATOM 3268 N N . PRO A 1 406 ? 0.405 -0.336 -8.544 1.00 96.00 406 PRO A N 1
ATOM 3269 C CA . PRO A 1 406 ? 0.502 -0.466 -7.098 1.00 96.00 406 P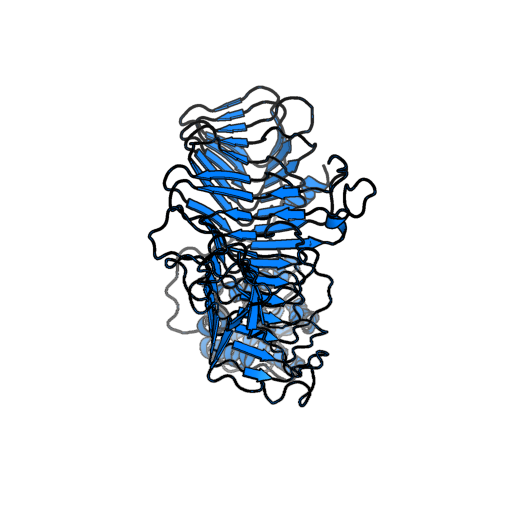RO A CA 1
ATOM 3270 C C . PRO A 1 406 ? 1.122 0.741 -6.390 1.00 96.00 406 PRO A C 1
ATOM 3272 O O . PRO A 1 406 ? 0.755 1.005 -5.250 1.00 96.00 406 PRO A O 1
ATOM 3275 N N . VAL A 1 407 ? 2.078 1.436 -7.016 1.00 97.06 407 VAL A N 1
ATOM 3276 C CA . VAL A 1 407 ? 2.938 2.405 -6.322 1.00 97.06 407 VAL A CA 1
ATOM 3277 C C . VAL A 1 407 ? 2.872 3.776 -6.972 1.00 97.06 407 VAL A C 1
ATOM 3279 O O . VAL A 1 407 ? 3.124 3.919 -8.170 1.00 97.06 407 VAL A O 1
ATOM 3282 N N . HIS A 1 408 ? 2.650 4.794 -6.146 1.00 95.88 408 HIS A N 1
ATOM 3283 C CA . HIS A 1 408 ? 2.872 6.191 -6.485 1.00 95.88 408 HIS A CA 1
ATOM 3284 C C . HIS A 1 408 ? 3.739 6.854 -5.413 1.00 95.88 408 HIS A C 1
ATOM 3286 O O . HIS A 1 408 ? 3.399 6.854 -4.227 1.00 95.88 408 HIS A O 1
ATOM 3292 N N . THR A 1 409 ? 4.879 7.415 -5.822 1.00 95.31 409 THR A N 1
ATOM 3293 C CA . THR A 1 409 ? 5.705 8.205 -4.905 1.00 95.31 409 THR A CA 1
ATOM 3294 C C . THR A 1 409 ? 5.184 9.627 -4.801 1.00 95.31 409 THR A C 1
ATOM 3296 O O . THR A 1 409 ? 4.907 10.268 -5.810 1.00 95.31 409 THR A O 1
ATOM 3299 N N . MET A 1 410 ? 5.089 10.131 -3.574 1.00 91.56 410 MET A N 1
ATOM 3300 C CA . MET A 1 410 ? 4.640 11.488 -3.289 1.00 91.56 410 MET A CA 1
ATOM 3301 C C . MET A 1 410 ? 5.784 12.347 -2.768 1.00 91.56 410 MET A C 1
ATOM 3303 O O . MET A 1 410 ? 6.548 11.946 -1.884 1.00 91.56 410 MET A O 1
ATOM 3307 N N . LYS A 1 411 ? 5.855 13.588 -3.240 1.00 88.69 411 LYS A N 1
ATOM 3308 C CA . LYS A 1 411 ? 6.743 14.592 -2.665 1.00 88.69 411 LYS A CA 1
ATOM 3309 C C . LYS A 1 411 ? 6.252 15.054 -1.290 1.00 88.69 411 LYS A C 1
ATOM 3311 O O . LYS A 1 411 ? 5.107 15.501 -1.134 1.00 88.69 411 LYS A O 1
ATOM 3316 N N . ASN A 1 412 ? 7.164 15.009 -0.324 1.00 86.62 412 ASN A N 1
ATOM 3317 C CA . ASN A 1 412 ? 7.031 15.695 0.950 1.00 86.62 412 ASN A CA 1
ATOM 3318 C C . ASN A 1 412 ? 7.389 17.175 0.743 1.00 86.62 412 ASN A C 1
ATOM 3320 O O . ASN A 1 412 ? 8.512 17.506 0.379 1.00 86.62 412 ASN A O 1
ATOM 3324 N N . TYR A 1 413 ? 6.423 18.078 0.914 1.00 84.31 413 TYR A N 1
ATOM 3325 C CA . TYR A 1 413 ? 6.662 19.521 0.765 1.00 84.31 413 TYR A CA 1
ATOM 3326 C C . TYR A 1 413 ? 7.135 20.192 2.060 1.00 84.31 413 TYR A C 1
ATOM 3328 O O . TYR A 1 413 ? 7.394 21.394 2.055 1.00 84.31 413 TYR A O 1
ATOM 3336 N N . TYR A 1 414 ? 7.205 19.438 3.158 1.00 80.44 414 TYR A N 1
ATOM 3337 C CA . TYR A 1 414 ? 7.528 19.942 4.493 1.00 80.44 414 TYR A CA 1
ATOM 3338 C C . TYR A 1 414 ? 8.923 19.528 4.972 1.00 80.44 414 TYR A C 1
ATOM 3340 O O . TYR A 1 414 ? 9.330 19.926 6.063 1.00 80.44 414 TYR A O 1
ATOM 3348 N N . SER A 1 415 ? 9.633 18.706 4.202 1.00 73.88 415 SER A N 1
ATOM 3349 C CA . SER A 1 415 ? 11.011 18.317 4.478 1.00 73.88 415 SER A CA 1
ATOM 3350 C C . SER A 1 415 ? 12.017 19.349 3.959 1.00 73.88 415 SER A C 1
ATOM 3352 O O . SER A 1 415 ? 11.701 20.181 3.107 1.00 73.88 415 SER A O 1
ATOM 3354 N N . ASP A 1 416 ? 13.241 19.290 4.491 1.00 65.62 416 ASP A N 1
ATOM 3355 C CA . ASP A 1 416 ? 14.384 20.019 3.937 1.00 65.62 416 ASP A CA 1
ATOM 3356 C C . ASP A 1 416 ? 14.650 19.575 2.482 1.00 65.62 416 ASP A C 1
ATOM 3358 O O . ASP A 1 416 ? 14.304 18.455 2.104 1.00 65.62 416 ASP A O 1
ATOM 3362 N N . ASP A 1 417 ? 15.311 20.428 1.684 1.00 63.84 417 ASP A N 1
ATOM 3363 C CA . ASP A 1 417 ? 15.544 20.255 0.231 1.00 63.84 417 ASP A CA 1
ATOM 3364 C C . ASP A 1 417 ? 16.242 18.927 -0.186 1.00 63.84 417 ASP A C 1
ATOM 3366 O O . ASP A 1 417 ? 16.351 18.652 -1.381 1.00 63.84 417 ASP A O 1
ATOM 3370 N N . ASP A 1 418 ? 16.693 18.098 0.764 1.00 69.62 418 ASP A N 1
ATOM 3371 C CA . ASP A 1 418 ? 17.414 16.837 0.537 1.00 69.62 418 ASP A CA 1
ATOM 3372 C C . ASP A 1 418 ? 16.573 15.555 0.764 1.00 69.62 418 ASP A C 1
ATOM 3374 O O . ASP A 1 418 ? 17.047 14.462 0.438 1.00 69.62 418 ASP A O 1
ATOM 3378 N N . ASP A 1 419 ? 15.349 15.640 1.306 1.00 86.75 419 ASP A N 1
ATOM 3379 C CA . ASP A 1 419 ? 14.493 14.457 1.530 1.00 86.75 419 ASP A CA 1
ATOM 3380 C C . ASP A 1 419 ? 13.618 14.165 0.303 1.00 86.75 419 ASP A C 1
ATOM 3382 O O . ASP A 1 419 ? 12.489 14.647 0.166 1.00 86.75 419 ASP A O 1
ATOM 3386 N N . GLU A 1 420 ? 14.186 13.410 -0.633 1.00 91.12 420 GLU A N 1
ATOM 3387 C CA . GLU A 1 420 ? 13.529 13.041 -1.885 1.00 91.12 420 GLU A CA 1
ATOM 3388 C C . GLU A 1 420 ? 12.774 11.707 -1.762 1.00 91.12 420 GLU A C 1
ATOM 3390 O O . GLU A 1 420 ? 13.199 10.820 -1.012 1.00 91.12 420 GLU A O 1
ATOM 3395 N N . PRO A 1 421 ? 11.689 11.512 -2.537 1.00 94.94 421 PRO A N 1
ATOM 3396 C CA . PRO A 1 421 ? 10.963 10.249 -2.534 1.00 94.94 421 PRO A CA 1
ATOM 3397 C C . PRO A 1 421 ? 11.867 9.079 -2.933 1.00 94.94 421 PRO A C 1
ATOM 3399 O O . PRO A 1 421 ? 12.715 9.213 -3.824 1.00 94.94 421 PRO A O 1
ATOM 3402 N N . CYS A 1 422 ? 11.680 7.910 -2.317 1.00 96.44 422 CYS A N 1
ATOM 3403 C CA . CYS A 1 422 ? 12.518 6.753 -2.624 1.00 96.44 422 CYS A CA 1
ATOM 3404 C C . CYS A 1 422 ? 11.797 5.403 -2.572 1.00 96.44 422 CYS A C 1
ATOM 3406 O O . CYS A 1 422 ? 10.847 5.194 -1.821 1.00 96.44 422 CYS A O 1
ATOM 3408 N N . ILE A 1 423 ? 12.275 4.474 -3.397 1.00 98.56 423 ILE A N 1
ATOM 3409 C CA . ILE A 1 423 ? 11.857 3.076 -3.451 1.00 98.56 423 ILE A CA 1
ATOM 3410 C C . ILE A 1 423 ? 13.129 2.238 -3.423 1.00 98.56 423 ILE A C 1
ATOM 3412 O O . ILE A 1 423 ? 13.906 2.259 -4.377 1.00 98.56 423 ILE A O 1
ATOM 3416 N N . ASP A 1 424 ? 13.342 1.491 -2.348 1.00 98.25 424 ASP A N 1
ATOM 3417 C CA . ASP A 1 424 ? 14.541 0.679 -2.180 1.00 98.25 424 ASP A CA 1
ATOM 3418 C C . ASP A 1 424 ? 14.213 -0.764 -1.800 1.00 98.25 424 ASP A C 1
ATOM 3420 O O . ASP A 1 424 ? 13.269 -1.056 -1.062 1.00 98.25 424 ASP A O 1
ATOM 3424 N N . ASN A 1 425 ? 15.006 -1.689 -2.336 1.00 96.56 425 ASN A N 1
ATOM 3425 C CA . ASN A 1 425 ? 14.938 -3.115 -2.019 1.00 96.56 425 ASN A CA 1
ATOM 3426 C C . ASN A 1 425 ? 13.544 -3.758 -2.221 1.00 96.56 425 ASN A C 1
ATOM 3428 O O . ASN A 1 425 ? 13.216 -4.749 -1.575 1.00 96.56 425 ASN A O 1
ATOM 3432 N N . CYS A 1 426 ? 12.715 -3.221 -3.123 1.00 98.00 426 CYS A N 1
ATOM 3433 C CA . CYS A 1 426 ? 11.372 -3.744 -3.389 1.00 98.00 426 CYS A CA 1
ATOM 3434 C C . CYS A 1 426 ? 11.365 -4.824 -4.489 1.00 98.00 426 CYS A C 1
ATOM 3436 O O . CYS A 1 426 ? 12.248 -4.880 -5.358 1.00 98.00 426 CYS A O 1
ATOM 3438 N N . VAL A 1 427 ? 10.355 -5.696 -4.464 1.00 97.50 427 VAL A N 1
ATOM 3439 C CA . VAL A 1 427 ? 10.167 -6.786 -5.434 1.00 97.50 427 VAL A CA 1
ATOM 3440 C C . VAL A 1 427 ? 8.767 -6.713 -6.036 1.00 97.50 427 VAL A C 1
ATOM 3442 O O . VAL A 1 427 ? 7.770 -6.734 -5.323 1.00 97.50 427 VAL A O 1
ATOM 3445 N N . PHE A 1 428 ? 8.698 -6.680 -7.361 1.00 98.12 428 PHE A N 1
ATOM 3446 C CA . PHE A 1 428 ? 7.464 -6.657 -8.137 1.00 98.12 428 PHE A CA 1
ATOM 3447 C C . PHE A 1 428 ? 7.396 -7.921 -8.989 1.00 98.12 428 PHE A C 1
ATOM 3449 O O . PHE A 1 428 ? 8.325 -8.211 -9.747 1.00 98.12 428 PHE A O 1
ATOM 3456 N N . VAL A 1 429 ? 6.310 -8.679 -8.872 1.00 96.94 429 VAL A N 1
ATOM 3457 C CA . VAL A 1 429 ? 6.109 -9.946 -9.585 1.00 96.94 429 VAL A CA 1
ATOM 3458 C C . VAL A 1 429 ? 4.804 -9.872 -10.361 1.00 96.94 429 VAL A C 1
ATOM 3460 O O . VAL A 1 429 ? 3.751 -9.617 -9.783 1.00 96.94 429 VAL A O 1
ATOM 3463 N N . GLU A 1 430 ? 4.869 -10.080 -11.676 1.00 96.12 430 GLU A N 1
ATOM 3464 C CA . GLU A 1 430 ? 3.700 -10.103 -12.572 1.00 96.12 430 GLU A CA 1
ATOM 3465 C C . GLU A 1 430 ? 2.819 -8.839 -12.490 1.00 96.12 430 GLU A C 1
ATOM 3467 O O . GLU A 1 430 ? 1.615 -8.893 -12.732 1.00 96.12 430 GLU A O 1
ATOM 3472 N N . CYS A 1 431 ? 3.411 -7.692 -12.148 1.00 95.56 431 CYS A N 1
ATOM 3473 C CA . CYS A 1 431 ? 2.701 -6.418 -12.048 1.00 95.56 431 CYS A CA 1
ATOM 3474 C C . CYS A 1 431 ? 2.658 -5.675 -13.395 1.00 95.56 431 CYS A C 1
ATOM 3476 O O . CYS A 1 431 ? 3.527 -5.865 -14.254 1.00 95.56 431 CYS A O 1
ATOM 3478 N N . THR A 1 432 ? 1.685 -4.778 -13.547 1.00 92.81 432 THR A N 1
ATOM 3479 C CA . THR A 1 432 ? 1.573 -3.843 -14.678 1.00 92.81 432 THR A CA 1
ATOM 3480 C C . THR A 1 432 ? 1.389 -2.413 -14.187 1.00 92.81 432 THR A C 1
ATOM 3482 O O . THR A 1 432 ? 0.931 -2.190 -13.066 1.00 92.81 432 THR A O 1
ATOM 3485 N N . ASP A 1 433 ? 1.779 -1.442 -15.012 1.00 90.94 433 ASP A N 1
ATOM 3486 C CA . ASP A 1 433 ? 1.705 -0.010 -14.693 1.00 90.94 433 ASP A CA 1
ATOM 3487 C C . ASP A 1 433 ? 2.399 0.346 -13.353 1.00 90.94 433 ASP A C 1
ATOM 3489 O O . ASP A 1 433 ? 1.941 1.190 -12.601 1.00 90.94 433 ASP A O 1
ATOM 3493 N N . VAL A 1 434 ? 3.528 -0.311 -13.063 1.00 94.88 434 VAL A N 1
ATOM 3494 C CA . VAL A 1 434 ? 4.048 -0.625 -11.721 1.00 94.88 434 VAL A CA 1
ATOM 3495 C C . VAL A 1 434 ? 4.319 0.588 -10.819 1.00 94.88 434 VAL A C 1
ATOM 3497 O O . VAL A 1 434 ? 3.810 0.632 -9.700 1.00 94.88 434 VAL A O 1
ATOM 3500 N N . ILE A 1 435 ? 5.148 1.539 -11.262 1.00 95.56 435 ILE A N 1
ATOM 3501 C CA . ILE A 1 435 ? 5.579 2.684 -10.444 1.00 95.56 435 ILE A CA 1
ATOM 3502 C C . ILE A 1 435 ? 5.262 3.993 -11.162 1.00 95.56 435 ILE A C 1
ATOM 3504 O O . ILE A 1 435 ? 5.833 4.277 -12.218 1.00 95.56 435 ILE A O 1
ATOM 3508 N N . ALA A 1 436 ? 4.427 4.821 -10.537 1.00 93.81 436 ALA A N 1
ATOM 3509 C CA . ALA A 1 436 ? 4.281 6.238 -10.840 1.00 93.81 436 ALA A CA 1
ATOM 3510 C C . ALA A 1 436 ? 5.213 7.068 -9.946 1.00 93.81 436 ALA A C 1
ATOM 3512 O O . ALA A 1 436 ? 5.161 6.960 -8.723 1.00 93.81 436 ALA A O 1
ATOM 3513 N N . THR A 1 437 ? 6.078 7.890 -10.536 1.00 93.31 437 THR A N 1
ATOM 3514 C CA . THR A 1 437 ? 7.085 8.645 -9.781 1.00 93.31 437 THR A CA 1
ATOM 3515 C C . THR A 1 437 ? 6.824 10.144 -9.791 1.00 93.31 437 THR A C 1
ATOM 3517 O O . THR A 1 437 ? 6.701 10.734 -10.870 1.00 93.31 437 THR A O 1
ATOM 3520 N N . ASP A 1 438 ? 6.881 10.787 -8.630 1.00 92.12 438 ASP A N 1
ATOM 3521 C CA . ASP A 1 438 ? 7.134 12.228 -8.556 1.00 92.12 438 ASP A CA 1
ATOM 3522 C C . ASP A 1 438 ? 8.576 12.565 -8.989 1.00 92.12 438 ASP A C 1
ATOM 3524 O O . ASP A 1 438 ? 9.447 11.691 -9.115 1.00 92.12 438 ASP A O 1
ATOM 3528 N N . ASP A 1 439 ? 8.832 13.850 -9.243 1.00 90.81 439 ASP A N 1
ATOM 3529 C CA . ASP A 1 439 ? 10.162 14.340 -9.613 1.00 90.81 439 ASP A CA 1
ATOM 3530 C C . ASP A 1 439 ? 11.214 13.947 -8.560 1.00 90.81 439 ASP A C 1
ATOM 3532 O O . ASP A 1 439 ? 10.920 13.844 -7.370 1.00 90.81 439 ASP A O 1
ATOM 3536 N N . ASN A 1 440 ? 12.458 13.750 -9.003 1.00 93.19 440 ASN A N 1
ATOM 3537 C CA . ASN A 1 440 ? 13.618 13.404 -8.168 1.00 93.19 440 ASN A CA 1
ATOM 3538 C C . ASN A 1 440 ? 13.574 12.052 -7.434 1.00 93.19 440 ASN A C 1
ATOM 3540 O O . ASN A 1 440 ? 14.480 11.763 -6.650 1.00 93.19 440 ASN A O 1
ATOM 3544 N N . THR A 1 441 ? 12.566 11.219 -7.702 1.00 95.81 441 THR A N 1
ATOM 3545 C CA . THR A 1 441 ? 12.429 9.905 -7.066 1.00 95.81 441 THR A CA 1
ATOM 3546 C C . THR A 1 441 ? 13.675 9.034 -7.279 1.00 95.81 441 THR A C 1
ATOM 3548 O O . THR A 1 441 ? 14.180 8.902 -8.399 1.00 95.81 441 THR A O 1
ATOM 3551 N N . GLN A 1 442 ? 14.144 8.395 -6.207 1.00 97.69 442 GLN A N 1
ATOM 3552 C CA . GLN A 1 442 ? 15.254 7.439 -6.228 1.00 97.69 442 GLN A CA 1
ATOM 3553 C C . GLN A 1 442 ? 14.721 6.003 -6.175 1.00 97.69 442 GLN A C 1
ATOM 3555 O O . GLN A 1 442 ? 14.030 5.635 -5.233 1.00 97.69 442 GLN A O 1
ATOM 3560 N N . ILE A 1 443 ? 15.048 5.180 -7.169 1.00 98.69 443 ILE A N 1
ATOM 3561 C CA . ILE A 1 443 ? 14.662 3.767 -7.248 1.00 98.69 443 ILE A CA 1
ATOM 3562 C C . ILE A 1 443 ? 15.934 2.925 -7.226 1.00 98.69 443 ILE A C 1
ATOM 3564 O O . ILE A 1 443 ? 16.724 2.961 -8.172 1.00 98.69 443 ILE A O 1
ATOM 3568 N N . THR A 1 444 ? 16.148 2.164 -6.157 1.00 98.44 444 THR A N 1
ATOM 3569 C CA . THR A 1 444 ? 17.388 1.409 -5.951 1.00 98.44 444 THR A CA 1
ATOM 3570 C C . THR A 1 444 ? 17.133 -0.039 -5.577 1.00 98.44 444 THR A C 1
ATOM 3572 O O . THR A 1 444 ? 16.138 -0.375 -4.940 1.00 98.44 444 THR A O 1
ATOM 3575 N N . ASN A 1 445 ? 18.033 -0.930 -5.999 1.00 97.44 445 ASN A N 1
ATOM 3576 C CA . ASN A 1 445 ? 18.035 -2.339 -5.590 1.00 97.44 445 ASN A CA 1
ATOM 3577 C C . ASN A 1 445 ? 16.675 -3.040 -5.776 1.00 97.44 445 ASN A C 1
ATOM 3579 O O . ASN A 1 445 ? 16.317 -3.905 -4.979 1.00 97.44 445 ASN A O 1
ATOM 3583 N N . CYS A 1 446 ? 15.882 -2.662 -6.780 1.00 98.38 446 CYS A N 1
ATOM 3584 C CA . CYS A 1 446 ? 14.553 -3.228 -7.015 1.00 98.38 446 CYS A CA 1
ATOM 3585 C C . CYS A 1 446 ? 14.596 -4.374 -8.033 1.00 98.38 446 CYS A C 1
ATOM 3587 O O . CYS A 1 446 ? 15.470 -4.422 -8.901 1.00 98.38 446 CYS A O 1
ATOM 3589 N N . GLN A 1 447 ? 13.637 -5.295 -7.945 1.00 97.44 447 GLN A N 1
ATOM 3590 C CA . GLN A 1 447 ? 13.509 -6.416 -8.875 1.00 97.44 447 GLN A CA 1
ATOM 3591 C C . GLN A 1 447 ? 12.107 -6.428 -9.482 1.00 97.44 447 GLN A C 1
ATOM 3593 O O . GLN A 1 447 ? 11.122 -6.428 -8.752 1.00 97.44 447 GLN A O 1
ATOM 3598 N N . PHE A 1 448 ? 12.026 -6.465 -10.808 1.00 98.06 448 PHE A N 1
ATOM 3599 C CA . PHE A 1 448 ? 10.792 -6.551 -11.583 1.00 98.06 448 PHE A CA 1
ATOM 3600 C C . PHE A 1 448 ? 10.804 -7.877 -12.335 1.00 98.06 448 PHE A C 1
ATOM 3602 O O . PHE A 1 448 ? 11.586 -8.050 -13.268 1.00 98.06 448 PHE A O 1
ATOM 3609 N N . VAL A 1 449 ? 9.963 -8.822 -11.927 1.00 96.88 449 VAL A N 1
ATOM 3610 C CA . VAL A 1 449 ? 9.927 -10.180 -12.477 1.00 96.88 449 VAL A CA 1
ATOM 3611 C C . VAL A 1 449 ? 8.629 -10.385 -13.230 1.00 96.88 449 VAL A C 1
ATOM 3613 O O . VAL A 1 449 ? 7.548 -10.254 -12.660 1.00 96.88 449 VAL A O 1
ATOM 3616 N N . SER A 1 450 ? 8.724 -10.695 -14.521 1.00 95.62 450 SER A N 1
ATOM 3617 C CA . SER A 1 450 ? 7.571 -10.926 -15.400 1.00 95.62 450 SER A CA 1
ATOM 3618 C C . SER A 1 450 ? 6.565 -9.765 -15.422 1.00 95.62 450 SER A C 1
ATOM 3620 O O . SER A 1 450 ? 5.404 -9.952 -15.781 1.00 95.62 450 SER A O 1
ATOM 3622 N N . CYS A 1 451 ? 6.997 -8.564 -15.026 1.00 95.88 451 CYS A N 1
ATOM 3623 C CA . CYS A 1 451 ? 6.183 -7.357 -15.084 1.00 95.88 451 CYS A CA 1
ATOM 3624 C C . CYS A 1 451 ? 6.070 -6.873 -16.534 1.00 95.88 451 CYS A C 1
ATOM 3626 O O . CYS A 1 451 ? 6.957 -7.127 -17.359 1.00 95.88 451 CYS A O 1
ATOM 3628 N N . TYR A 1 452 ? 4.990 -6.173 -16.857 1.00 92.50 452 TYR A N 1
ATOM 3629 C CA . TYR A 1 452 ? 4.697 -5.797 -18.235 1.00 92.50 452 TYR A CA 1
ATOM 3630 C C . TYR A 1 452 ? 4.156 -4.377 -18.372 1.00 92.50 452 TYR A C 1
ATOM 3632 O O . TYR A 1 452 ? 3.795 -3.724 -17.399 1.00 92.50 452 TYR A O 1
ATOM 3640 N N . ASP A 1 453 ? 4.165 -3.903 -19.616 1.00 91.19 453 ASP A N 1
ATOM 3641 C CA . ASP A 1 453 ? 3.758 -2.554 -20.001 1.00 91.19 453 ASP A CA 1
ATOM 3642 C C . ASP A 1 453 ? 4.556 -1.470 -19.259 1.00 91.19 453 ASP A C 1
ATOM 3644 O O . ASP A 1 453 ? 5.782 -1.512 -19.371 1.00 91.19 453 ASP A O 1
ATOM 3648 N N . ASN A 1 454 ? 3.942 -0.484 -18.589 1.00 91.00 454 ASN A N 1
ATOM 3649 C CA . ASN A 1 454 ? 4.691 0.618 -17.970 1.00 91.00 454 ASN A CA 1
ATOM 3650 C C . ASN A 1 454 ? 5.250 0.183 -16.606 1.00 91.00 454 ASN A C 1
ATOM 3652 O O . ASN A 1 454 ? 4.510 -0.027 -15.661 1.00 91.00 454 ASN A O 1
ATOM 3656 N N . LEU A 1 455 ? 6.564 0.059 -16.468 1.00 94.94 455 LEU A N 1
ATOM 3657 C CA . LEU A 1 455 ? 7.209 -0.295 -15.201 1.00 94.94 455 LEU A CA 1
ATOM 3658 C C . LEU A 1 455 ? 7.562 0.938 -14.374 1.00 94.94 455 LEU A C 1
ATOM 3660 O O . LEU A 1 455 ? 7.368 0.947 -13.165 1.00 94.94 455 LEU A O 1
ATOM 3664 N N . ILE A 1 456 ? 8.088 1.973 -15.029 1.00 95.31 456 ILE A N 1
ATOM 3665 C CA . ILE A 1 456 ? 8.442 3.243 -14.392 1.00 95.31 456 ILE A CA 1
ATOM 3666 C C . ILE A 1 456 ? 7.901 4.361 -15.272 1.00 95.31 456 ILE A C 1
ATOM 3668 O O . ILE A 1 456 ? 8.326 4.520 -16.425 1.00 95.31 456 ILE A O 1
ATOM 3672 N N . ARG A 1 457 ? 6.955 5.125 -14.725 1.00 91.31 457 ARG A N 1
ATOM 3673 C CA . ARG A 1 457 ? 6.333 6.268 -15.392 1.00 91.31 457 ARG A CA 1
ATOM 3674 C C . ARG A 1 457 ? 6.457 7.522 -14.525 1.00 91.31 457 ARG A C 1
ATOM 3676 O O . ARG A 1 457 ? 6.128 7.474 -13.343 1.00 91.31 457 ARG A O 1
ATOM 3683 N N . PRO A 1 458 ? 6.873 8.657 -15.095 1.00 88.62 458 PRO A N 1
ATOM 3684 C CA . PRO A 1 458 ? 6.888 9.909 -14.372 1.00 88.62 458 PRO A CA 1
ATOM 3685 C C . PRO A 1 458 ? 5.465 10.465 -14.298 1.00 88.62 458 PRO A C 1
ATOM 3687 O O . PRO A 1 458 ? 4.763 10.547 -15.308 1.00 88.62 458 PRO A O 1
ATOM 3690 N N . TYR A 1 459 ? 5.040 10.821 -13.092 1.00 85.62 459 TYR A N 1
ATOM 3691 C CA . TYR A 1 459 ? 3.856 11.638 -12.852 1.00 85.62 459 TYR A CA 1
ATOM 3692 C C . TYR A 1 459 ? 4.205 13.134 -12.968 1.00 85.62 459 TYR A C 1
ATOM 3694 O O . TYR A 1 459 ? 3.432 13.915 -13.526 1.00 85.62 459 TYR A O 1
ATOM 3702 N N . GLY A 1 460 ? 5.409 13.511 -12.516 1.00 81.12 460 GLY A N 1
ATOM 3703 C CA . GLY A 1 460 ? 6.013 14.834 -12.705 1.00 81.12 460 GLY A CA 1
ATOM 3704 C C . GLY A 1 460 ? 6.662 15.051 -14.083 1.00 81.12 460 GLY A C 1
ATOM 3705 O O . GLY A 1 460 ? 6.822 14.133 -14.893 1.00 81.12 460 GLY A O 1
ATOM 3706 N N . TYR A 1 461 ? 7.050 16.297 -14.371 1.00 83.88 461 TYR A N 1
ATOM 3707 C CA . TYR A 1 461 ? 7.665 16.677 -15.654 1.00 83.88 461 TYR A CA 1
ATOM 3708 C C . TYR A 1 461 ? 9.095 17.217 -15.519 1.00 83.88 461 TYR A C 1
ATOM 3710 O O . TYR A 1 461 ? 9.785 17.369 -16.535 1.00 83.88 461 TYR A O 1
ATOM 3718 N N . ASP A 1 462 ? 9.543 17.536 -14.304 1.00 87.56 462 ASP A N 1
ATOM 3719 C CA . ASP A 1 462 ? 10.822 18.203 -14.056 1.00 87.56 462 ASP A CA 1
ATOM 3720 C C . ASP A 1 462 ? 12.003 17.223 -13.982 1.00 87.56 462 ASP A C 1
ATOM 3722 O O . ASP A 1 462 ? 13.156 17.645 -14.106 1.00 87.56 462 ASP A O 1
ATOM 3726 N N . GLY A 1 463 ? 11.739 15.920 -13.890 1.00 90.50 463 GLY A N 1
ATOM 3727 C CA . GLY A 1 463 ? 12.753 14.873 -13.992 1.00 90.50 463 GLY A CA 1
ATOM 3728 C C . GLY A 1 463 ? 13.567 14.717 -12.709 1.00 90.50 463 GLY A C 1
ATOM 3729 O O . GLY A 1 463 ? 13.044 14.839 -11.606 1.00 90.50 463 GLY A O 1
ATOM 3730 N N . GLY A 1 464 ? 14.858 14.404 -12.840 1.00 93.94 464 GLY A N 1
ATOM 3731 C CA . GLY A 1 464 ? 15.733 14.100 -11.701 1.00 93.94 464 GLY A CA 1
ATOM 3732 C C . GLY A 1 464 ? 15.585 12.686 -11.136 1.00 93.94 464 GLY A C 1
ATOM 3733 O O . GLY A 1 464 ? 16.218 12.380 -10.130 1.00 93.94 464 GLY A O 1
ATOM 3734 N N . ILE A 1 465 ? 14.791 11.828 -11.778 1.00 96.56 465 ILE A N 1
ATOM 3735 C CA . ILE A 1 465 ? 14.579 10.442 -11.357 1.00 96.56 465 ILE A CA 1
ATOM 3736 C C . ILE A 1 465 ? 15.885 9.661 -11.530 1.00 96.56 465 ILE A C 1
ATOM 3738 O O . ILE A 1 465 ? 16.532 9.744 -12.582 1.00 96.56 465 ILE A O 1
ATOM 3742 N N . SER A 1 466 ? 16.261 8.884 -10.516 1.00 97.81 466 SER A N 1
ATOM 3743 C CA . SER A 1 466 ? 17.417 7.986 -10.570 1.00 97.81 466 SER A CA 1
ATOM 3744 C C . SER A 1 466 ? 16.979 6.544 -10.368 1.00 97.81 466 SER A C 1
ATOM 3746 O O . SER A 1 466 ? 16.280 6.243 -9.409 1.00 97.81 466 SER A O 1
ATOM 3748 N N . VAL A 1 467 ? 17.402 5.651 -11.257 1.00 98.69 467 VAL A N 1
ATOM 3749 C CA . VAL A 1 467 ? 17.133 4.213 -11.198 1.00 98.69 467 VAL A CA 1
ATOM 3750 C C . VAL A 1 467 ? 18.469 3.482 -11.208 1.00 98.69 467 VAL A C 1
ATOM 3752 O O . VAL A 1 467 ? 19.173 3.493 -12.222 1.00 98.69 467 VAL A O 1
ATOM 3755 N N . GLU A 1 468 ? 18.846 2.863 -10.090 1.00 98.38 468 GLU A N 1
ATOM 3756 C CA . GLU A 1 468 ? 20.156 2.224 -9.934 1.00 98.38 468 GLU A CA 1
ATOM 3757 C C . GLU A 1 468 ? 20.066 0.799 -9.380 1.00 98.38 468 GLU A C 1
ATOM 3759 O O . GLU A 1 468 ? 19.218 0.483 -8.551 1.00 98.38 468 GLU A O 1
ATOM 3764 N N . PHE A 1 469 ? 20.964 -0.083 -9.831 1.00 97.94 469 PHE A N 1
ATOM 3765 C CA . PHE A 1 469 ? 21.091 -1.459 -9.316 1.00 97.94 469 PHE A CA 1
ATOM 3766 C C . PHE A 1 469 ? 19.798 -2.294 -9.387 1.00 97.94 469 PHE A C 1
ATOM 3768 O O . PHE A 1 469 ? 19.607 -3.228 -8.610 1.00 97.94 469 PHE A O 1
ATOM 3775 N N . CYS A 1 470 ? 18.900 -1.964 -10.316 1.00 98.44 470 CYS A N 1
ATOM 3776 C CA . CYS A 1 470 ? 17.634 -2.665 -10.490 1.00 98.44 470 CYS A CA 1
ATOM 3777 C C . CYS A 1 470 ? 17.749 -3.809 -11.506 1.00 98.44 470 CYS A C 1
ATOM 3779 O O . CYS A 1 470 ? 18.552 -3.763 -12.444 1.00 98.44 470 CYS A O 1
ATOM 3781 N N . GLN A 1 471 ? 16.916 -4.832 -11.334 1.00 97.81 471 GLN A N 1
ATOM 3782 C CA . GLN A 1 471 ? 16.834 -5.991 -12.219 1.00 97.81 471 GLN A CA 1
ATOM 3783 C C . GLN A 1 471 ? 15.451 -6.071 -12.863 1.00 97.81 471 GLN A C 1
ATOM 3785 O O . GLN A 1 471 ? 14.440 -6.098 -12.169 1.00 97.81 471 GLN A O 1
ATOM 3790 N N . PHE A 1 472 ? 15.418 -6.156 -14.186 1.00 97.69 472 PHE A N 1
ATOM 3791 C CA . PHE A 1 472 ? 14.216 -6.306 -14.996 1.00 97.69 472 PHE A CA 1
ATOM 3792 C C . PHE A 1 472 ? 14.288 -7.654 -15.705 1.00 97.69 472 PHE A C 1
ATOM 3794 O O . PHE A 1 472 ? 15.078 -7.833 -16.634 1.00 97.69 472 PHE A O 1
ATOM 3801 N N . ILE A 1 473 ? 13.504 -8.613 -15.224 1.00 96.56 473 ILE A N 1
ATOM 3802 C CA . ILE A 1 473 ? 13.575 -10.017 -15.619 1.00 96.56 473 ILE A CA 1
ATOM 3803 C C . ILE A 1 473 ? 12.279 -10.394 -16.323 1.00 96.56 473 ILE A C 1
ATOM 3805 O O . ILE A 1 473 ? 11.194 -10.235 -15.765 1.00 96.56 473 ILE A O 1
ATOM 3809 N N . ASN A 1 474 ? 12.385 -10.934 -17.536 1.00 95.69 474 ASN A N 1
ATOM 3810 C CA . ASN A 1 474 ? 11.247 -11.389 -18.339 1.00 95.69 474 ASN A CA 1
ATOM 3811 C C . ASN A 1 474 ? 10.183 -10.301 -18.586 1.00 95.69 474 ASN A C 1
ATOM 3813 O O . ASN A 1 474 ? 8.982 -10.577 -18.637 1.00 95.69 474 ASN A O 1
ATOM 3817 N N . THR A 1 475 ? 10.623 -9.047 -18.729 1.00 93.81 475 THR A N 1
ATOM 3818 C CA . THR A 1 475 ? 9.745 -7.909 -19.018 1.00 93.81 475 THR A CA 1
ATOM 3819 C C . THR A 1 475 ? 9.172 -7.996 -20.425 1.00 93.81 475 THR A C 1
ATOM 3821 O O . THR A 1 475 ? 9.898 -8.266 -21.383 1.00 93.81 475 THR A O 1
ATOM 3824 N N . ARG A 1 476 ? 7.883 -7.680 -20.577 1.00 89.88 476 ARG A N 1
ATOM 3825 C CA . ARG A 1 476 ? 7.229 -7.677 -21.890 1.00 89.88 476 ARG A CA 1
ATOM 3826 C C . ARG A 1 476 ? 6.296 -6.500 -22.113 1.00 89.88 476 ARG A C 1
ATOM 3828 O O . ARG A 1 476 ? 5.880 -5.820 -21.183 1.00 89.88 476 ARG A O 1
ATOM 3835 N N . ASN A 1 477 ? 5.923 -6.310 -23.372 1.00 85.44 477 ASN A N 1
ATOM 3836 C CA . ASN A 1 477 ? 4.892 -5.361 -23.764 1.00 85.44 477 ASN A CA 1
ATOM 3837 C C . ASN A 1 477 ? 3.675 -6.085 -24.347 1.00 85.44 477 ASN A C 1
ATOM 3839 O O . ASN A 1 477 ? 3.789 -6.750 -25.379 1.00 85.44 477 ASN A O 1
ATOM 3843 N N . THR A 1 478 ? 2.525 -5.937 -23.702 1.00 72.12 478 THR A N 1
ATOM 3844 C CA . THR A 1 478 ? 1.266 -6.599 -24.077 1.00 72.12 478 THR A CA 1
ATOM 3845 C C . THR A 1 478 ? 0.259 -5.639 -24.706 1.00 72.12 478 THR A C 1
ATOM 3847 O O . THR A 1 478 ? -0.579 -6.075 -25.495 1.00 72.12 478 THR A O 1
ATOM 3850 N N . LYS A 1 479 ? 0.411 -4.325 -24.471 1.00 68.50 479 LYS A N 1
ATOM 3851 C CA . LYS A 1 479 ? -0.588 -3.296 -24.818 1.00 68.50 479 LYS A CA 1
ATOM 3852 C C . LYS A 1 479 ? -1.910 -3.461 -24.069 1.00 68.50 479 LYS A C 1
ATOM 3854 O O . LYS A 1 479 ? -2.953 -3.062 -24.586 1.00 68.50 479 LYS A O 1
ATOM 3859 N N . GLU A 1 480 ? -1.843 -4.029 -22.871 1.00 60.03 480 GLU A N 1
ATOM 3860 C CA . GLU A 1 480 ? -2.965 -4.151 -21.941 1.00 60.03 480 GLU A CA 1
ATOM 3861 C C . GLU A 1 480 ? -3.021 -2.962 -20.970 1.00 60.03 480 GLU A C 1
ATOM 3863 O O . GLU A 1 480 ? -4.008 -2.827 -20.254 1.00 60.03 480 GLU A O 1
ATOM 3868 N N . SER A 1 481 ? -2.018 -2.067 -20.995 1.00 59.19 481 SER A N 1
ATOM 3869 C CA . SER A 1 481 ? -2.030 -0.824 -20.220 1.00 59.19 481 SER A CA 1
ATOM 3870 C C . SER A 1 481 ? -3.327 -0.051 -20.423 1.00 59.19 481 SER A C 1
ATOM 3872 O O . SER A 1 481 ? -3.716 0.344 -21.528 1.00 59.19 481 SER A O 1
ATOM 3874 N N . ILE A 1 482 ? -3.952 0.193 -19.289 1.00 63.59 482 ILE A N 1
ATOM 3875 C CA . ILE A 1 482 ? -5.180 0.955 -19.107 1.00 63.59 482 ILE A CA 1
ATOM 3876 C C . ILE A 1 482 ? -4.908 2.470 -19.065 1.00 63.59 482 ILE A C 1
ATOM 3878 O O . ILE A 1 482 ? -5.802 3.259 -19.367 1.00 63.59 482 ILE A O 1
ATOM 3882 N N . ILE A 1 483 ? -3.665 2.881 -18.775 1.00 62.09 483 ILE A N 1
ATOM 3883 C CA . ILE A 1 483 ? -3.280 4.287 -18.554 1.00 62.09 483 ILE A CA 1
ATOM 3884 C C . ILE A 1 483 ? -2.774 4.965 -19.836 1.00 62.09 483 ILE A C 1
ATOM 3886 O O . ILE A 1 483 ? -3.093 6.128 -20.092 1.00 62.09 483 ILE A O 1
ATOM 3890 N N . SER A 1 484 ? -1.979 4.278 -20.667 1.00 60.22 484 SER A N 1
ATOM 3891 C CA . SER A 1 484 ? -1.297 4.919 -21.803 1.00 60.22 484 SER A CA 1
ATOM 3892 C C . SER A 1 484 ? -1.360 4.121 -23.104 1.00 60.22 484 SER A C 1
ATOM 3894 O O . SER A 1 484 ? -1.066 2.932 -23.166 1.00 60.22 484 SER A O 1
ATOM 3896 N N . LYS A 1 485 ? -1.631 4.834 -24.208 1.00 58.44 485 LYS A N 1
ATOM 3897 C CA . LYS A 1 485 ? -1.537 4.299 -25.581 1.00 58.44 485 LYS A CA 1
ATOM 3898 C C . LYS A 1 48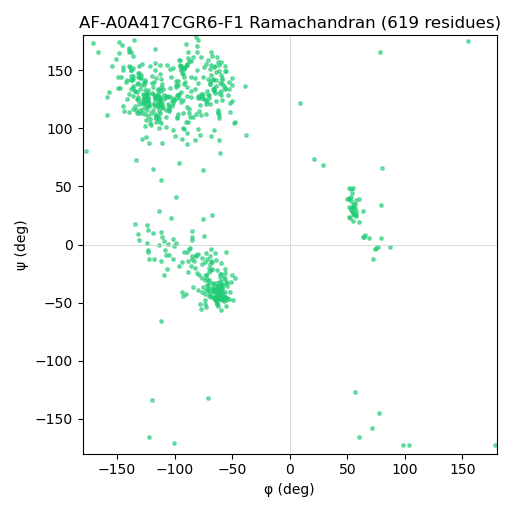5 ? -0.095 4.186 -26.092 1.00 58.44 485 LYS A C 1
ATOM 3900 O O . LYS A 1 485 ? 0.137 3.521 -27.103 1.00 58.44 485 LYS A O 1
ATOM 3905 N N . ARG A 1 486 ? 0.864 4.864 -25.449 1.00 60.19 486 ARG A N 1
ATOM 3906 C CA . ARG A 1 486 ? 2.305 4.742 -25.717 1.00 60.19 486 ARG A CA 1
ATOM 3907 C C . ARG A 1 486 ? 2.919 3.928 -24.594 1.00 60.19 486 ARG A C 1
ATOM 3909 O O . ARG A 1 486 ? 2.886 4.358 -23.449 1.00 60.19 486 ARG A O 1
ATOM 3916 N N . ILE A 1 487 ? 3.438 2.757 -24.927 1.00 68.12 487 ILE A N 1
ATOM 3917 C CA . ILE A 1 487 ? 3.722 1.734 -23.924 1.00 68.12 487 ILE A CA 1
ATOM 3918 C C . ILE A 1 487 ? 5.220 1.460 -23.944 1.00 68.12 487 ILE A C 1
ATOM 3920 O O . ILE A 1 487 ? 5.661 0.399 -24.381 1.00 68.12 487 ILE A O 1
ATOM 3924 N N . SER A 1 488 ? 6.006 2.469 -23.581 1.00 88.56 488 SER A N 1
ATOM 3925 C CA . SER A 1 488 ? 7.421 2.254 -23.298 1.00 88.56 488 SER A CA 1
ATOM 3926 C C . SER A 1 488 ? 7.546 1.824 -21.847 1.00 88.56 488 SER A C 1
ATOM 3928 O O . SER A 1 488 ? 6.944 2.443 -20.976 1.00 88.56 488 SER A O 1
ATOM 3930 N N . CYS A 1 489 ? 8.297 0.758 -21.576 1.00 92.75 489 CYS A N 1
ATOM 3931 C CA . CYS A 1 489 ? 8.325 0.194 -20.226 1.00 92.75 489 CYS A CA 1
ATOM 3932 C C . CYS A 1 489 ? 8.916 1.148 -19.188 1.00 92.75 489 CYS A C 1
ATOM 3934 O O . CYS A 1 489 ? 8.503 1.148 -18.035 1.00 92.75 489 CYS A O 1
ATOM 3936 N N . ILE A 1 490 ? 9.878 1.968 -19.590 1.00 95.50 490 ILE A N 1
ATOM 3937 C CA . ILE A 1 490 ? 10.482 2.993 -18.753 1.00 95.50 490 ILE A CA 1
ATOM 3938 C C . ILE A 1 490 ? 10.409 4.303 -19.521 1.00 95.50 490 ILE A C 1
ATOM 3940 O O . ILE A 1 490 ? 10.953 4.428 -20.624 1.00 95.50 490 ILE A O 1
ATOM 3944 N N . THR A 1 491 ? 9.739 5.279 -18.927 1.00 93.44 491 THR A N 1
ATOM 3945 C CA . THR A 1 491 ? 9.613 6.616 -19.497 1.00 93.44 491 THR A CA 1
ATOM 3946 C C . THR A 1 491 ? 10.287 7.630 -18.585 1.00 93.44 491 THR A C 1
ATOM 3948 O O . THR A 1 491 ? 10.234 7.513 -17.366 1.00 93.44 491 THR A O 1
ATOM 3951 N N . PHE A 1 492 ? 10.922 8.637 -19.177 1.00 94.00 492 PHE A N 1
ATOM 3952 C CA . PHE A 1 492 ? 11.485 9.770 -18.449 1.00 94.00 492 PHE A CA 1
ATOM 3953 C C . PHE A 1 492 ? 11.033 11.090 -19.063 1.00 94.00 492 PHE A C 1
ATOM 3955 O O . PHE A 1 492 ? 10.901 11.207 -20.282 1.00 94.00 492 PHE A O 1
ATOM 3962 N N . THR A 1 493 ? 10.851 12.098 -18.220 1.00 91.44 493 THR A N 1
ATOM 3963 C CA . THR A 1 493 ? 10.472 13.460 -18.608 1.00 91.44 493 THR A CA 1
ATOM 3964 C C . THR A 1 493 ? 11.532 14.445 -18.120 1.00 91.44 493 THR A C 1
ATOM 3966 O O . THR A 1 493 ? 12.281 14.179 -17.177 1.00 91.44 493 THR A O 1
ATOM 3969 N N . ARG A 1 494 ? 11.648 15.581 -18.811 1.00 91.06 494 ARG A N 1
ATOM 3970 C CA . ARG A 1 494 ? 12.393 16.755 -18.339 1.00 91.06 494 ARG A CA 1
ATOM 3971 C C . ARG A 1 494 ? 11.869 17.998 -19.049 1.00 91.06 494 ARG A C 1
ATOM 3973 O O . ARG A 1 494 ? 11.779 18.004 -20.278 1.00 91.06 494 ARG A O 1
ATOM 3980 N N . THR A 1 495 ? 11.569 19.066 -18.314 1.00 87.94 495 THR A N 1
ATOM 3981 C CA . THR A 1 495 ? 11.097 20.323 -18.920 1.00 87.94 495 THR A CA 1
ATOM 3982 C C . THR A 1 495 ? 12.232 21.176 -19.509 1.00 87.94 495 THR A C 1
ATOM 3984 O O . THR A 1 495 ? 13.426 20.872 -19.404 1.00 87.94 495 THR A O 1
ATOM 3987 N N . LYS A 1 496 ? 11.871 22.295 -20.156 1.00 85.94 496 LYS A N 1
ATOM 3988 C CA . LYS A 1 496 ? 12.826 23.304 -20.657 1.00 85.94 496 LYS A CA 1
ATOM 3989 C C . LYS A 1 496 ? 13.476 24.155 -19.561 1.00 85.94 496 LYS A C 1
ATOM 3991 O O . LYS A 1 496 ? 14.317 25.002 -19.872 1.00 85.94 496 LYS A O 1
ATOM 3996 N N . SER A 1 497 ? 13.038 24.023 -18.307 1.00 85.31 497 SER A N 1
ATOM 3997 C CA . SER A 1 497 ? 13.532 24.847 -17.204 1.00 85.31 497 SER A CA 1
ATOM 3998 C C . SER A 1 497 ? 14.962 24.452 -16.846 1.00 85.31 497 SER A C 1
ATOM 4000 O O . SER A 1 497 ? 15.262 23.277 -16.646 1.00 85.31 497 SER A O 1
ATOM 4002 N N . SER A 1 498 ? 15.851 25.437 -16.702 1.00 77.75 498 SER A N 1
ATOM 4003 C CA . SER A 1 498 ? 17.244 25.204 -16.301 1.00 77.75 498 SER A CA 1
ATOM 4004 C C . SER A 1 498 ? 17.404 24.735 -14.854 1.00 77.75 498 SER A C 1
ATOM 4006 O O . SER A 1 498 ? 18.506 24.360 -14.466 1.00 77.75 498 SER A O 1
ATOM 4008 N N . LYS A 1 499 ? 16.329 24.775 -14.054 1.00 83.94 499 LYS A N 1
ATOM 4009 C CA . LYS A 1 499 ? 16.304 24.275 -12.672 1.00 83.94 499 LYS A CA 1
ATOM 4010 C C . LYS A 1 499 ? 16.069 22.762 -12.589 1.00 83.94 499 LYS A C 1
ATOM 4012 O O . LYS A 1 499 ? 16.284 22.182 -11.534 1.00 83.94 499 LYS A O 1
ATOM 4017 N N . THR A 1 500 ? 15.632 22.138 -13.683 1.00 85.88 500 THR A N 1
ATOM 4018 C CA . THR A 1 500 ? 15.387 20.691 -13.744 1.00 85.88 500 THR A CA 1
ATOM 4019 C C . THR A 1 500 ? 16.673 19.888 -13.770 1.00 85.88 500 THR A C 1
ATOM 4021 O O . THR A 1 500 ? 17.706 20.356 -14.269 1.00 85.88 500 THR A O 1
ATOM 4024 N N . ARG A 1 501 ? 16.599 18.636 -13.316 1.00 90.38 501 ARG A N 1
ATOM 4025 C CA . ARG A 1 501 ? 17.720 17.693 -13.321 1.00 90.38 501 ARG A CA 1
ATOM 4026 C C . ARG A 1 501 ? 17.559 16.665 -14.439 1.00 90.38 501 ARG A C 1
ATOM 4028 O O . ARG A 1 501 ? 16.455 16.355 -14.869 1.00 90.38 501 ARG A O 1
ATOM 4035 N N . ALA A 1 502 ? 18.685 16.167 -14.944 1.00 94.25 502 ALA A N 1
ATOM 4036 C CA . ALA A 1 502 ? 18.661 15.007 -15.830 1.00 94.25 502 ALA A CA 1
ATOM 4037 C C . ALA A 1 502 ? 18.264 13.762 -15.032 1.00 94.25 502 ALA A C 1
ATOM 4039 O O . ALA A 1 502 ? 18.562 13.675 -13.840 1.00 94.25 502 ALA A O 1
ATOM 4040 N N . ASN A 1 503 ? 17.639 12.808 -15.709 1.00 97.19 503 ASN A N 1
ATOM 4041 C CA . ASN A 1 503 ? 17.350 11.495 -15.154 1.00 97.19 503 ASN A CA 1
ATOM 4042 C C . ASN A 1 503 ? 18.546 10.554 -15.351 1.00 97.19 503 ASN A C 1
ATOM 4044 O O . ASN A 1 503 ? 19.369 10.747 -16.257 1.00 97.19 503 ASN A O 1
ATOM 4048 N N . TYR A 1 504 ? 18.615 9.510 -14.532 1.00 98.06 504 TYR A N 1
ATOM 4049 C CA . TYR A 1 504 ? 19.689 8.525 -14.563 1.00 98.06 504 TYR A CA 1
ATOM 4050 C C . TYR A 1 504 ? 19.134 7.105 -14.490 1.00 98.06 504 TYR A C 1
ATOM 4052 O O . TYR A 1 504 ? 18.322 6.791 -13.630 1.00 98.06 504 TYR A O 1
ATOM 4060 N N . LEU A 1 505 ? 19.614 6.236 -15.375 1.00 98.50 505 LEU A N 1
ATOM 4061 C CA . LEU A 1 505 ? 19.395 4.793 -15.328 1.00 98.50 505 LEU A CA 1
ATOM 4062 C C . LEU A 1 505 ? 20.767 4.121 -15.343 1.00 98.50 505 LEU A C 1
ATOM 4064 O O . LEU A 1 505 ? 21.455 4.147 -16.367 1.00 98.50 505 LEU A O 1
ATOM 4068 N N . LYS A 1 506 ? 21.202 3.572 -14.206 1.00 98.31 506 LYS A N 1
ATOM 4069 C CA . LYS A 1 506 ? 22.583 3.108 -14.029 1.00 98.31 506 LYS A CA 1
ATOM 4070 C C . LYS A 1 506 ? 22.668 1.698 -13.484 1.00 98.31 506 LYS A C 1
ATOM 4072 O O . LYS A 1 506 ? 21.919 1.325 -12.587 1.00 98.31 506 LYS A O 1
ATOM 4077 N N . LYS A 1 507 ? 23.654 0.932 -13.960 1.00 98.00 507 LYS A N 1
ATOM 4078 C CA . LYS A 1 507 ? 24.034 -0.365 -13.360 1.00 98.00 507 LYS A CA 1
ATOM 4079 C C . LYS A 1 507 ? 22.849 -1.328 -13.206 1.00 98.00 507 LYS A C 1
ATOM 4081 O O . LYS A 1 507 ? 22.799 -2.109 -12.260 1.00 98.00 507 LYS A O 1
ATOM 4086 N N . CYS A 1 508 ? 21.881 -1.230 -14.112 1.00 98.62 508 CYS A N 1
ATOM 4087 C CA . CYS A 1 508 ? 20.698 -2.077 -14.123 1.00 98.62 508 CYS A CA 1
ATOM 4088 C C . CYS A 1 508 ? 20.910 -3.270 -15.058 1.00 98.62 508 CYS A C 1
ATOM 4090 O O . CYS A 1 508 ? 21.675 -3.196 -16.025 1.00 98.62 508 CYS A O 1
ATOM 4092 N N . ILE A 1 509 ? 20.207 -4.362 -14.772 1.00 97.56 509 ILE A N 1
ATOM 4093 C CA . ILE A 1 509 ? 20.225 -5.581 -15.581 1.00 97.56 509 ILE A CA 1
ATOM 4094 C C . ILE A 1 509 ? 18.852 -5.746 -16.219 1.00 97.56 509 ILE A C 1
ATOM 4096 O O . ILE A 1 509 ? 17.843 -5.775 -15.523 1.00 97.56 509 ILE A O 1
ATOM 4100 N N . PHE A 1 510 ? 18.833 -5.891 -17.536 1.00 97.44 510 PHE A N 1
ATOM 4101 C CA . PHE A 1 510 ? 17.663 -6.262 -18.317 1.00 97.44 510 PHE A CA 1
ATOM 4102 C C . PHE A 1 510 ? 17.915 -7.648 -18.897 1.00 97.44 510 PHE A C 1
ATOM 4104 O O . PHE A 1 510 ? 18.810 -7.805 -19.727 1.00 97.44 510 PHE A O 1
ATOM 4111 N N . ASP A 1 511 ? 17.161 -8.647 -18.450 1.00 96.31 511 ASP A N 1
ATOM 4112 C CA . ASP A 1 511 ? 17.334 -10.035 -18.874 1.00 96.31 511 ASP A CA 1
ATOM 4113 C C . ASP A 1 511 ? 15.997 -10.661 -19.285 1.00 96.31 511 ASP A C 1
ATOM 4115 O O . ASP A 1 511 ? 15.054 -10.715 -18.498 1.00 96.31 511 ASP A O 1
ATOM 4119 N N . GLY A 1 512 ? 15.897 -11.124 -20.530 1.00 95.75 512 GLY A N 1
ATOM 4120 C CA . GLY A 1 512 ? 14.666 -11.717 -21.057 1.00 95.75 512 GLY A CA 1
ATOM 4121 C C . GLY A 1 512 ? 13.616 -10.689 -21.482 1.00 95.75 512 GLY A C 1
ATOM 4122 O O . GLY A 1 512 ? 12.423 -10.910 -21.311 1.00 95.75 512 GLY A O 1
ATOM 4123 N N . VAL A 1 513 ? 14.029 -9.529 -21.994 1.00 95.00 513 VAL A N 1
ATOM 4124 C CA . VAL A 1 513 ? 13.081 -8.502 -22.453 1.00 95.00 513 VAL A CA 1
ATOM 4125 C C . VAL A 1 513 ? 12.461 -8.898 -23.802 1.00 95.00 513 VAL A C 1
ATOM 4127 O O . VAL A 1 513 ? 13.178 -9.100 -24.785 1.00 95.00 513 VAL A O 1
ATOM 4130 N N . GLU A 1 514 ? 11.129 -8.917 -23.897 1.00 93.50 514 GLU A N 1
ATOM 4131 C CA . GLU A 1 514 ? 10.389 -9.189 -25.139 1.00 93.50 514 GLU A CA 1
ATOM 4132 C C . GLU A 1 514 ? 9.457 -8.029 -25.521 1.00 93.50 514 GLU A C 1
ATOM 4134 O O . GLU A 1 514 ? 8.406 -7.803 -24.918 1.00 93.50 514 GLU A O 1
ATOM 4139 N N . LEU A 1 515 ? 9.820 -7.294 -26.574 1.00 91.50 515 LEU A N 1
ATOM 4140 C CA . LEU A 1 515 ? 9.061 -6.127 -27.027 1.00 91.50 515 LEU A CA 1
ATOM 4141 C C . LEU A 1 515 ? 8.395 -6.371 -28.379 1.00 91.50 515 LEU A C 1
ATOM 4143 O O . LEU A 1 515 ? 8.976 -6.935 -29.308 1.00 91.50 515 LEU A O 1
ATOM 4147 N N . GLY A 1 516 ? 7.185 -5.835 -28.528 1.00 88.88 516 GLY A N 1
ATOM 4148 C CA . GLY A 1 516 ? 6.587 -5.609 -29.839 1.00 88.88 516 GLY A CA 1
ATOM 4149 C C . GLY A 1 516 ? 7.285 -4.466 -30.588 1.00 88.88 516 GLY A C 1
ATOM 4150 O O . GLY A 1 516 ? 8.511 -4.383 -30.654 1.00 88.88 516 GLY A O 1
ATOM 4151 N N . ASP A 1 517 ? 6.484 -3.552 -31.133 1.00 87.00 517 ASP A N 1
ATOM 4152 C CA . ASP A 1 517 ? 6.983 -2.361 -31.832 1.00 87.00 517 ASP A CA 1
ATOM 4153 C C . ASP A 1 517 ? 7.292 -1.180 -30.896 1.00 87.00 517 ASP A C 1
ATOM 4155 O O . ASP A 1 517 ? 7.647 -0.100 -31.364 1.00 87.00 517 ASP A O 1
ATOM 4159 N N . ASN A 1 518 ? 7.167 -1.359 -29.581 1.00 87.62 518 ASN A N 1
ATOM 4160 C CA . ASN A 1 518 ? 7.430 -0.321 -28.585 1.00 87.62 518 ASN A CA 1
ATOM 4161 C C . ASN A 1 518 ? 8.905 -0.300 -28.150 1.00 87.62 518 ASN A C 1
ATOM 4163 O O . ASN A 1 518 ? 9.670 -1.220 -28.450 1.00 87.62 518 ASN A O 1
ATOM 4167 N N . PHE A 1 519 ? 9.310 0.777 -27.476 1.00 92.25 519 PHE A N 1
ATOM 4168 C CA . PHE A 1 519 ? 10.638 0.885 -26.875 1.00 92.25 519 PHE A CA 1
ATOM 4169 C C . PHE A 1 519 ? 10.624 0.339 -25.443 1.00 92.25 519 PHE A C 1
ATOM 4171 O O . PHE A 1 519 ? 9.596 0.327 -24.778 1.00 92.25 519 PHE A O 1
ATOM 4178 N N . LEU A 1 520 ? 11.778 -0.111 -24.961 1.00 95.06 520 LEU A N 1
ATOM 4179 C CA . LEU A 1 520 ? 11.989 -0.395 -23.545 1.00 95.06 520 LEU A CA 1
ATOM 4180 C C . LEU A 1 520 ? 12.110 0.914 -22.768 1.00 95.06 520 LEU A C 1
ATOM 4182 O O . LEU A 1 520 ? 11.477 1.070 -21.734 1.00 95.06 520 LEU A O 1
ATOM 4186 N N . ILE A 1 521 ? 12.931 1.836 -23.285 1.00 95.81 521 ILE A N 1
ATOM 4187 C CA . ILE A 1 521 ? 13.235 3.126 -22.661 1.00 95.81 521 ILE A CA 1
ATOM 4188 C C . ILE A 1 521 ? 12.966 4.250 -23.660 1.00 95.81 521 ILE A C 1
ATOM 4190 O O . ILE A 1 521 ? 13.483 4.243 -24.787 1.00 95.81 521 ILE A O 1
ATOM 4194 N N . GLU A 1 522 ? 12.193 5.236 -23.222 1.00 92.56 522 GLU A N 1
ATOM 4195 C CA . GLU A 1 522 ? 11.829 6.422 -23.990 1.00 92.56 522 GLU A CA 1
ATOM 4196 C C . GLU A 1 522 ? 11.903 7.689 -23.129 1.00 92.56 522 GLU A C 1
ATOM 4198 O O . GLU A 1 522 ? 11.702 7.663 -21.919 1.00 92.56 522 GLU A O 1
ATOM 4203 N N . ALA A 1 523 ? 12.199 8.816 -23.777 1.00 90.00 523 ALA A N 1
ATOM 4204 C CA . ALA A 1 523 ? 11.933 10.131 -23.217 1.00 90.00 523 ALA A CA 1
ATOM 4205 C C . ALA A 1 523 ? 10.594 10.645 -23.761 1.00 90.00 523 ALA A C 1
ATOM 4207 O O . ALA A 1 523 ? 10.401 10.652 -24.982 1.00 90.00 523 ALA A O 1
ATOM 4208 N N . ASP A 1 524 ? 9.710 11.102 -22.879 1.00 84.75 524 ASP A N 1
ATOM 4209 C CA . ASP A 1 524 ? 8.489 11.805 -23.261 1.00 84.75 524 ASP A CA 1
ATOM 4210 C C . ASP A 1 524 ? 8.656 13.297 -22.971 1.00 84.75 524 ASP A C 1
ATOM 4212 O O . ASP A 1 524 ? 8.893 13.713 -21.837 1.00 84.75 524 ASP A O 1
ATOM 4216 N N . VAL A 1 525 ? 8.610 14.119 -24.019 1.00 76.56 525 VAL A N 1
ATOM 4217 C CA . VAL A 1 525 ? 8.734 15.573 -23.886 1.00 76.56 525 VAL A CA 1
ATOM 4218 C C . VAL A 1 525 ? 7.707 16.266 -24.766 1.00 76.56 525 VAL A C 1
ATOM 4220 O O . VAL A 1 525 ? 7.474 15.882 -25.913 1.00 76.56 525 VAL A O 1
ATOM 4223 N N . PHE A 1 526 ? 7.152 17.353 -24.243 1.00 71.94 526 PHE A N 1
ATOM 4224 C CA . PHE A 1 526 ? 6.193 18.200 -24.955 1.00 71.94 526 PHE A CA 1
ATOM 4225 C C . PHE A 1 526 ? 6.862 19.407 -25.623 1.00 71.94 526 PHE A C 1
ATOM 4227 O O . PHE A 1 526 ? 6.306 20.023 -26.528 1.00 71.94 526 PHE A O 1
ATOM 4234 N N . GLU A 1 527 ? 8.070 19.749 -25.183 1.00 78.94 527 GLU A N 1
ATOM 4235 C CA . GLU A 1 527 ? 8.849 20.884 -25.662 1.00 78.94 527 GLU A CA 1
ATOM 4236 C C . GLU A 1 527 ? 10.345 20.577 -25.592 1.00 78.94 527 GLU A C 1
ATOM 4238 O O . GLU A 1 527 ? 10.752 19.541 -25.071 1.00 78.94 527 GLU A O 1
ATOM 4243 N N . LYS A 1 528 ? 11.184 21.478 -26.117 1.00 84.88 528 LYS A N 1
ATOM 4244 C CA . LYS A 1 528 ? 12.638 21.298 -26.075 1.00 84.88 528 LYS A CA 1
ATOM 4245 C C . LYS A 1 528 ? 13.130 21.253 -24.617 1.00 84.88 528 LYS A C 1
ATOM 4247 O O . LYS A 1 528 ? 13.097 22.300 -23.966 1.00 84.88 528 LYS A O 1
ATOM 4252 N N . PRO A 1 529 ? 13.656 20.120 -24.127 1.00 85.06 529 PRO A N 1
ATOM 4253 C CA . PRO A 1 529 ? 14.138 20.013 -22.756 1.00 85.06 529 PRO A CA 1
ATOM 4254 C C . PRO A 1 529 ? 15.433 20.814 -22.553 1.00 85.06 529 PRO A C 1
ATOM 4256 O O . PRO A 1 529 ? 16.174 21.116 -23.502 1.00 85.06 529 PRO A O 1
ATOM 4259 N N . HIS A 1 530 ? 15.723 21.162 -21.299 1.00 84.75 530 HIS A N 1
ATOM 4260 C CA . HIS A 1 530 ? 16.974 21.822 -20.942 1.00 84.75 530 HIS A CA 1
ATOM 4261 C C . HIS A 1 530 ? 18.125 20.812 -20.882 1.00 84.75 530 HIS A C 1
ATOM 4263 O O . HIS A 1 530 ? 18.379 20.197 -19.853 1.00 84.75 530 HIS A O 1
ATOM 4269 N N . GLY A 1 531 ? 18.865 20.658 -21.979 1.00 88.06 531 GLY A N 1
ATOM 4270 C CA . GLY A 1 531 ? 19.958 19.685 -22.040 1.00 88.06 531 GLY A CA 1
ATOM 4271 C C . GLY A 1 531 ? 19.445 18.242 -22.077 1.00 88.06 531 GLY A C 1
ATOM 4272 O O . GLY A 1 531 ? 18.326 17.989 -22.508 1.00 88.06 531 GLY A O 1
ATOM 4273 N N . VAL A 1 532 ? 20.288 17.290 -21.679 1.00 91.31 532 VAL A N 1
ATOM 4274 C CA . VAL A 1 532 ? 20.018 15.844 -21.789 1.00 91.31 532 VAL A CA 1
ATOM 4275 C C . VAL A 1 532 ? 18.827 15.439 -20.917 1.00 91.31 532 VAL A C 1
ATOM 4277 O O . VAL A 1 532 ? 18.740 15.879 -19.772 1.00 91.31 532 VAL A O 1
ATOM 4280 N N . VAL A 1 533 ? 17.917 14.607 -21.432 1.00 93.50 533 VAL A N 1
ATOM 4281 C CA . VAL A 1 533 ? 16.772 14.118 -20.642 1.00 93.50 533 VAL A CA 1
ATOM 4282 C C . VAL A 1 533 ? 17.231 13.015 -19.702 1.00 93.50 533 VAL A C 1
ATOM 4284 O O . VAL A 1 533 ? 17.003 13.124 -18.498 1.00 93.50 533 VAL A O 1
ATOM 4287 N N . THR A 1 534 ? 17.932 12.009 -20.234 1.00 96.31 534 THR A N 1
ATOM 4288 C CA . THR A 1 534 ? 18.357 10.840 -19.456 1.00 96.31 534 THR A CA 1
ATOM 4289 C C . THR A 1 534 ? 19.748 10.363 -19.854 1.00 96.31 534 THR A C 1
ATOM 4291 O O . THR A 1 534 ? 20.085 10.297 -21.040 1.00 96.31 534 THR A O 1
ATOM 4294 N N . TYR A 1 535 ? 20.534 9.978 -18.852 1.00 98.19 535 TYR A N 1
ATOM 4295 C CA . TYR A 1 535 ? 21.769 9.217 -19.019 1.00 98.19 535 TYR A CA 1
ATOM 4296 C C . TYR A 1 535 ? 21.521 7.747 -18.675 1.00 98.19 535 TYR A C 1
ATOM 4298 O O . TYR A 1 535 ? 21.020 7.435 -17.594 1.00 98.19 535 TYR A O 1
ATOM 4306 N N . ILE A 1 536 ? 21.866 6.852 -19.599 1.00 98.56 536 ILE A N 1
ATOM 4307 C CA . ILE A 1 536 ? 21.739 5.400 -19.463 1.00 98.56 536 ILE A CA 1
ATOM 4308 C C . ILE A 1 536 ? 23.151 4.823 -19.449 1.00 98.56 536 ILE A C 1
ATOM 4310 O O . ILE A 1 536 ? 23.820 4.798 -20.484 1.00 98.56 536 ILE A O 1
ATOM 4314 N N . GLU A 1 537 ? 23.618 4.398 -18.277 1.00 98.31 537 GLU A N 1
ATOM 4315 C CA . GLU A 1 537 ? 25.039 4.126 -18.052 1.00 98.31 537 GLU A CA 1
ATOM 4316 C C . GLU A 1 537 ? 25.269 2.746 -17.435 1.00 98.31 537 GLU A C 1
ATOM 4318 O O . GLU A 1 537 ? 24.595 2.353 -16.481 1.00 98.31 537 GLU A O 1
ATOM 4323 N N . ASN A 1 538 ? 26.277 2.018 -17.918 1.00 98.12 538 ASN A N 1
ATOM 4324 C CA . ASN A 1 538 ? 26.726 0.760 -17.306 1.00 98.12 538 ASN A CA 1
ATOM 4325 C C . ASN A 1 538 ? 25.614 -0.295 -17.123 1.00 98.12 538 ASN A C 1
ATOM 4327 O O . ASN A 1 538 ? 25.640 -1.052 -16.156 1.00 98.12 538 ASN A O 1
ATOM 4331 N N . CYS A 1 539 ? 24.614 -0.323 -18.007 1.00 98.56 539 CYS A N 1
ATOM 4332 C CA . CYS A 1 539 ? 23.531 -1.306 -17.957 1.00 98.56 539 CYS A CA 1
ATOM 4333 C C . CYS A 1 539 ? 23.843 -2.530 -18.830 1.00 98.56 539 CYS A C 1
ATOM 4335 O O . CYS A 1 539 ? 24.441 -2.406 -19.905 1.00 98.56 539 CYS A O 1
ATOM 4337 N N . ASP A 1 540 ? 23.385 -3.700 -18.391 1.00 97.62 540 ASP A N 1
ATOM 4338 C CA . ASP A 1 540 ? 23.538 -4.963 -19.115 1.00 97.62 540 ASP A CA 1
ATOM 4339 C C . ASP A 1 540 ? 22.202 -5.385 -19.736 1.00 97.62 540 ASP A C 1
ATOM 4341 O O . ASP A 1 540 ? 21.198 -5.504 -19.037 1.00 97.62 540 ASP A O 1
ATOM 4345 N N . PHE A 1 541 ? 22.201 -5.662 -21.041 1.00 97.44 541 PHE A N 1
ATOM 4346 C CA . PHE A 1 541 ? 21.048 -6.167 -21.787 1.00 97.44 541 PHE A CA 1
ATOM 4347 C C . PHE A 1 541 ? 21.334 -7.596 -22.260 1.00 97.44 541 PHE A C 1
ATOM 4349 O O . PHE A 1 541 ? 22.237 -7.818 -23.068 1.00 97.44 541 PHE A O 1
ATOM 4356 N N . LYS A 1 542 ? 20.582 -8.570 -21.754 1.00 95.56 542 LYS A N 1
ATOM 4357 C CA . LYS A 1 542 ? 20.760 -10.005 -22.009 1.00 95.56 542 LYS A CA 1
ATOM 4358 C C . LYS A 1 542 ? 19.446 -10.594 -22.505 1.00 95.56 542 LYS A C 1
ATOM 4360 O O . LYS A 1 542 ? 18.383 -10.222 -22.021 1.00 95.56 542 LYS A O 1
ATOM 4365 N N . ASN A 1 543 ? 19.510 -11.497 -23.482 1.00 95.31 543 ASN A N 1
ATOM 4366 C CA . ASN A 1 543 ? 18.327 -12.212 -23.980 1.00 95.31 543 ASN A CA 1
ATOM 4367 C C . ASN A 1 543 ? 17.161 -11.266 -24.347 1.00 95.31 543 ASN A C 1
ATOM 4369 O O . ASN A 1 543 ? 16.002 -11.527 -24.037 1.00 95.31 543 ASN A O 1
ATOM 4373 N N . CYS A 1 544 ? 17.484 -10.120 -24.954 1.00 95.94 544 CYS A N 1
ATOM 4374 C CA . CYS A 1 544 ? 16.516 -9.083 -25.296 1.00 95.94 544 CYS A CA 1
ATOM 4375 C C . CYS A 1 544 ? 16.099 -9.179 -26.769 1.00 95.94 544 CYS A C 1
ATOM 4377 O O . CYS A 1 544 ? 16.935 -9.345 -27.667 1.00 95.94 544 CYS A O 1
ATOM 4379 N N . SER A 1 545 ? 14.814 -8.962 -27.036 1.00 95.12 545 SER A N 1
ATOM 4380 C CA . SER A 1 545 ? 14.235 -9.012 -28.377 1.00 95.12 545 SER A CA 1
ATOM 4381 C C . SER A 1 545 ? 13.223 -7.892 -28.638 1.00 95.12 545 SER A C 1
ATOM 4383 O O . SER A 1 545 ? 12.583 -7.361 -27.729 1.00 95.12 545 SER A O 1
ATOM 4385 N N . THR A 1 546 ? 13.088 -7.513 -29.907 1.00 93.62 546 THR A N 1
ATOM 4386 C CA . THR A 1 546 ? 12.112 -6.528 -30.382 1.00 93.62 546 THR A CA 1
ATOM 4387 C C . THR A 1 546 ? 11.656 -6.828 -31.806 1.00 93.62 546 THR A C 1
ATOM 4389 O O . THR A 1 546 ? 12.460 -7.226 -32.655 1.00 93.62 546 THR A O 1
ATOM 4392 N N . LYS A 1 547 ? 10.375 -6.566 -32.094 1.00 92.75 547 LYS A N 1
ATOM 4393 C CA . LYS A 1 547 ? 9.807 -6.646 -33.454 1.00 92.75 547 LYS A CA 1
ATOM 4394 C C . LYS A 1 547 ? 10.108 -5.413 -34.313 1.00 92.75 547 LYS A C 1
ATOM 4396 O O . LYS A 1 547 ? 9.874 -5.438 -35.522 1.00 92.75 547 LYS A O 1
ATOM 4401 N N . ARG A 1 548 ? 10.684 -4.354 -33.730 1.00 90.69 548 ARG A N 1
ATOM 4402 C CA . ARG A 1 548 ? 11.032 -3.129 -34.458 1.00 90.69 548 ARG A CA 1
ATOM 4403 C C . ARG A 1 548 ? 12.047 -3.411 -35.562 1.00 90.69 548 ARG A C 1
ATOM 4405 O O . ARG A 1 548 ? 13.131 -3.929 -35.304 1.00 90.69 548 ARG A O 1
ATOM 4412 N N . ALA A 1 549 ? 11.760 -2.923 -36.769 1.00 90.81 549 ALA A N 1
ATOM 4413 C CA . ALA A 1 549 ? 12.660 -3.040 -37.921 1.00 90.81 549 ALA A CA 1
ATOM 4414 C C . ALA A 1 549 ? 14.055 -2.433 -37.676 1.00 90.81 549 ALA A C 1
ATOM 4416 O O . ALA A 1 549 ? 15.036 -2.877 -38.264 1.00 90.81 549 ALA A O 1
ATOM 4417 N N . SER A 1 550 ? 14.159 -1.430 -36.796 1.00 91.12 550 SER A N 1
ATOM 4418 C CA . SER A 1 550 ? 15.442 -0.825 -36.429 1.00 91.12 550 SER A CA 1
ATOM 4419 C C . SER A 1 550 ? 16.304 -1.702 -35.515 1.00 91.12 550 SER A C 1
ATOM 4421 O O . SER A 1 550 ? 17.466 -1.366 -35.312 1.00 91.12 550 SER A O 1
ATOM 4423 N N . GLY A 1 551 ? 15.743 -2.746 -34.891 1.00 91.44 551 GLY A N 1
ATOM 4424 C CA . GLY A 1 551 ? 16.417 -3.563 -33.872 1.00 91.44 551 GLY A CA 1
ATOM 4425 C C . GLY A 1 551 ? 16.778 -2.812 -32.581 1.00 91.44 551 GLY A C 1
ATOM 4426 O O . GLY A 1 551 ? 17.455 -3.359 -31.720 1.00 91.44 551 GLY A O 1
ATOM 4427 N N . LYS A 1 552 ? 16.345 -1.552 -32.441 1.00 93.56 552 LYS A N 1
ATOM 4428 C CA . LYS A 1 552 ? 16.654 -0.685 -31.295 1.00 93.56 552 LYS A CA 1
ATOM 4429 C C . LYS A 1 552 ? 15.546 -0.748 -30.250 1.00 93.56 552 LYS A C 1
ATOM 4431 O O . LYS A 1 552 ? 14.389 -0.516 -30.594 1.00 93.56 552 LYS A O 1
ATOM 4436 N N . ILE A 1 553 ? 15.931 -0.952 -28.990 1.00 94.88 553 ILE A N 1
ATOM 4437 C CA . ILE A 1 553 ? 15.025 -0.965 -27.829 1.00 94.88 553 ILE A CA 1
ATOM 4438 C C . ILE A 1 553 ? 15.051 0.336 -27.013 1.00 94.88 553 ILE A C 1
ATOM 4440 O O . ILE A 1 553 ? 14.151 0.564 -26.218 1.00 94.88 553 ILE A O 1
ATOM 4444 N N . ILE A 1 554 ? 16.026 1.222 -27.239 1.00 96.19 554 ILE A N 1
ATOM 4445 C CA . ILE A 1 554 ? 16.108 2.547 -26.604 1.00 96.19 554 ILE A CA 1
ATOM 4446 C C . ILE A 1 554 ? 15.838 3.619 -27.660 1.00 96.19 554 ILE A C 1
ATOM 4448 O O . ILE A 1 554 ? 16.403 3.580 -28.760 1.00 96.19 554 ILE A O 1
ATOM 4452 N N . LYS A 1 555 ? 14.988 4.592 -27.330 1.00 93.62 555 LYS A N 1
ATOM 4453 C CA . LYS A 1 555 ? 14.716 5.743 -28.194 1.00 93.62 555 LYS A CA 1
ATOM 4454 C C . LYS A 1 555 ? 15.692 6.882 -27.894 1.00 93.62 555 LYS A C 1
ATOM 4456 O O . LYS A 1 555 ? 15.465 7.673 -26.991 1.00 93.62 555 LYS A O 1
ATOM 4461 N N . GLU A 1 556 ? 16.776 6.980 -28.657 1.00 92.88 556 GLU A N 1
ATOM 4462 C CA . GLU A 1 556 ? 17.806 8.023 -28.467 1.00 92.88 556 GLU A CA 1
ATOM 4463 C C . GLU A 1 556 ? 17.313 9.428 -28.854 1.00 92.88 556 GLU A C 1
ATOM 4465 O O . GLU A 1 556 ? 17.600 10.413 -28.173 1.00 92.88 556 GLU A O 1
ATOM 4470 N N . TYR A 1 557 ? 16.544 9.522 -29.942 1.00 90.50 557 TYR A N 1
ATOM 4471 C CA . TYR A 1 557 ? 16.076 10.789 -30.495 1.00 90.50 557 TYR A CA 1
ATOM 4472 C C . TYR A 1 557 ? 14.571 10.951 -30.336 1.00 90.50 557 TYR A C 1
ATOM 4474 O O . TYR A 1 557 ? 13.792 10.047 -30.652 1.00 90.50 557 TYR A O 1
ATOM 4482 N N . ILE A 1 558 ? 14.169 12.144 -29.917 1.00 86.75 558 ILE A N 1
ATOM 4483 C CA . ILE A 1 558 ? 12.771 12.563 -29.857 1.00 86.75 558 ILE A CA 1
ATOM 4484 C C . ILE A 1 558 ? 12.546 13.733 -30.804 1.00 86.75 558 ILE A C 1
ATOM 4486 O O . ILE A 1 558 ? 13.459 14.511 -31.079 1.00 86.75 558 ILE A O 1
ATOM 4490 N N . GLN A 1 559 ? 11.331 13.829 -31.327 1.00 83.94 559 GLN A N 1
ATOM 4491 C CA . GLN A 1 559 ? 10.923 14.910 -32.212 1.00 83.94 559 GLN A CA 1
ATOM 4492 C C . GLN A 1 559 ? 10.054 15.884 -31.438 1.00 83.94 559 GLN A C 1
ATOM 4494 O O . GLN A 1 559 ? 9.160 15.465 -30.707 1.00 83.94 559 GLN A O 1
ATOM 4499 N N . TYR A 1 560 ? 10.325 17.172 -31.609 1.00 78.44 560 TYR A N 1
ATOM 4500 C CA . TYR A 1 560 ? 9.487 18.237 -31.079 1.00 78.44 560 TYR A CA 1
ATOM 4501 C C . TYR A 1 560 ? 9.292 19.325 -32.132 1.00 78.44 560 TYR A C 1
ATOM 4503 O O . TYR A 1 560 ? 10.150 19.564 -32.993 1.00 78.44 560 TYR A O 1
ATOM 4511 N N . ASP A 1 561 ? 8.158 20.004 -32.026 1.00 78.19 561 ASP A N 1
ATOM 4512 C CA . ASP A 1 561 ? 7.823 21.140 -32.866 1.00 78.19 561 ASP A CA 1
ATOM 4513 C C . ASP A 1 561 ? 8.245 22.448 -32.190 1.00 78.19 561 ASP A C 1
ATOM 4515 O O . ASP A 1 561 ? 8.225 22.609 -30.970 1.00 78.19 561 ASP A O 1
ATOM 4519 N N . THR A 1 562 ? 8.619 23.423 -33.007 1.00 75.94 562 THR A N 1
ATOM 4520 C CA . THR A 1 562 ? 8.817 24.816 -32.599 1.00 75.94 562 THR A CA 1
ATOM 4521 C C . THR A 1 562 ? 7.821 25.705 -33.330 1.00 75.94 562 THR A C 1
ATOM 4523 O O . THR A 1 562 ? 7.234 25.303 -34.332 1.00 75.94 562 THR A O 1
ATOM 4526 N N . LEU A 1 563 ? 7.711 26.965 -32.899 1.00 78.69 563 LEU A N 1
ATOM 4527 C CA . LEU A 1 563 ? 6.925 27.999 -33.586 1.00 78.69 563 LEU A CA 1
ATOM 4528 C C . LEU A 1 563 ? 7.234 28.122 -35.094 1.00 78.69 563 LEU A C 1
ATOM 4530 O O . LEU A 1 563 ? 6.368 28.550 -35.850 1.00 78.69 563 LEU A O 1
ATOM 4534 N N . PHE A 1 564 ? 8.445 27.755 -35.540 1.00 83.19 564 PHE A N 1
ATOM 4535 C CA . PHE A 1 564 ? 8.915 27.991 -36.914 1.00 83.19 564 PHE A CA 1
ATOM 4536 C C . PHE A 1 564 ? 9.343 26.733 -37.683 1.00 83.19 564 PHE A C 1
ATOM 4538 O O . PHE A 1 564 ? 9.573 26.806 -38.890 1.00 83.19 564 PHE A O 1
ATOM 4545 N N . LYS A 1 565 ? 9.499 25.589 -37.012 1.00 79.94 565 LYS A N 1
ATOM 4546 C CA . LYS A 1 565 ? 9.978 24.330 -37.601 1.00 79.94 565 LYS A CA 1
ATOM 4547 C C . LYS A 1 565 ? 9.317 23.149 -36.913 1.00 79.94 565 LYS A C 1
ATOM 4549 O O . LYS A 1 565 ? 9.293 23.116 -35.685 1.00 79.94 565 LYS A O 1
ATOM 4554 N N . LYS A 1 566 ? 8.857 22.191 -37.710 1.00 79.44 566 LYS A N 1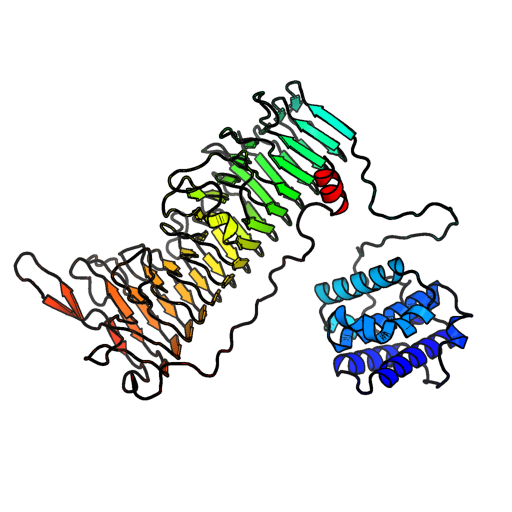
ATOM 4555 C CA . LYS A 1 566 ? 8.326 20.912 -37.237 1.00 79.44 566 LYS A CA 1
ATOM 4556 C C . LYS A 1 566 ? 9.394 19.822 -37.260 1.00 79.44 566 LYS A C 1
ATOM 4558 O O . LYS A 1 566 ? 10.384 19.965 -37.984 1.00 79.44 566 LYS A O 1
ATOM 4563 N N . ASP A 1 567 ? 9.182 18.772 -36.475 1.00 78.56 567 ASP A N 1
ATOM 4564 C CA . ASP A 1 567 ? 9.966 17.528 -36.484 1.00 78.56 567 ASP A CA 1
ATOM 4565 C C . ASP A 1 567 ? 11.475 17.715 -36.219 1.00 78.56 567 ASP A C 1
ATOM 4567 O O . ASP A 1 567 ? 12.328 17.056 -36.825 1.00 78.56 567 ASP A O 1
ATOM 4571 N N . ILE A 1 568 ? 11.848 18.625 -35.309 1.00 82.38 568 ILE A N 1
ATOM 4572 C CA . ILE A 1 568 ? 13.258 18.788 -34.937 1.00 82.38 568 ILE A CA 1
ATOM 4573 C C . ILE A 1 568 ? 13.689 17.597 -34.081 1.00 82.38 568 ILE A C 1
ATOM 4575 O O . ILE A 1 568 ? 13.164 17.382 -32.990 1.00 82.38 568 ILE A O 1
ATOM 4579 N N . ASN A 1 569 ? 14.706 16.868 -34.546 1.00 86.81 569 ASN A N 1
ATOM 4580 C CA . ASN A 1 569 ? 15.322 15.790 -33.779 1.00 86.81 569 ASN A CA 1
ATOM 4581 C C . ASN A 1 569 ? 16.163 16.354 -32.624 1.00 86.81 569 ASN A C 1
ATOM 4583 O O . ASN A 1 569 ? 17.096 17.137 -32.829 1.00 86.81 569 ASN A O 1
ATOM 4587 N N . PHE A 1 570 ? 15.860 15.907 -31.413 1.00 88.44 570 PHE A N 1
ATOM 4588 C CA . PHE A 1 570 ? 16.599 16.183 -30.193 1.00 88.44 570 PHE A CA 1
ATOM 4589 C C . PHE A 1 570 ? 17.203 14.887 -29.654 1.00 88.44 570 PHE A C 1
ATOM 4591 O O . PHE A 1 570 ? 16.499 13.889 -29.529 1.00 88.44 570 PHE A O 1
ATOM 4598 N N . HIS A 1 571 ? 18.500 14.895 -29.347 1.00 92.00 571 HIS A N 1
ATOM 4599 C CA . HIS A 1 571 ? 19.169 13.747 -28.737 1.00 92.00 571 HIS A CA 1
ATOM 4600 C C . HIS A 1 571 ? 18.867 13.743 -27.234 1.00 92.00 571 HIS A C 1
ATOM 4602 O O . HIS A 1 571 ? 19.446 14.524 -26.481 1.00 92.00 571 HIS A O 1
ATOM 4608 N N . ALA A 1 572 ? 17.898 12.926 -26.829 1.00 91.88 572 ALA A N 1
ATOM 4609 C CA . ALA A 1 572 ? 17.302 12.967 -25.499 1.00 91.88 572 ALA A CA 1
ATOM 4610 C C . ALA A 1 572 ? 17.979 12.031 -24.507 1.00 91.88 572 ALA A C 1
ATOM 4612 O O . ALA A 1 572 ? 18.255 12.432 -23.376 1.00 91.88 572 ALA A O 1
ATOM 4613 N N . ASN A 1 573 ? 18.247 10.809 -24.961 1.00 94.75 573 ASN A N 1
ATOM 4614 C CA . ASN A 1 573 ? 18.793 9.735 -24.148 1.00 94.75 573 ASN A CA 1
ATOM 4615 C C . ASN A 1 573 ? 20.227 9.460 -24.593 1.00 94.75 573 ASN A C 1
ATOM 4617 O O . ASN A 1 573 ? 20.445 9.087 -25.745 1.00 94.75 573 ASN A O 1
ATOM 4621 N N . ILE A 1 574 ? 21.186 9.647 -23.686 1.00 96.62 574 ILE A N 1
ATOM 4622 C CA . ILE A 1 574 ? 22.601 9.345 -23.924 1.00 96.62 574 ILE A CA 1
ATOM 4623 C C . ILE A 1 574 ? 22.916 7.980 -23.329 1.00 96.62 574 ILE A C 1
ATOM 4625 O O . ILE A 1 574 ? 22.633 7.735 -22.160 1.00 96.62 574 ILE A O 1
ATOM 4629 N N . ILE A 1 575 ? 23.525 7.110 -24.133 1.00 97.69 575 ILE A N 1
ATOM 4630 C CA . ILE A 1 575 ? 23.918 5.757 -23.737 1.00 97.69 575 ILE A CA 1
ATOM 4631 C C . ILE A 1 575 ? 25.443 5.707 -23.599 1.00 97.69 575 ILE A C 1
ATOM 4633 O O . ILE A 1 575 ? 26.155 6.080 -24.535 1.00 97.69 575 ILE A O 1
ATOM 4637 N N . SER A 1 576 ? 25.947 5.223 -22.464 1.00 97.50 576 SER A N 1
ATOM 4638 C CA . SER A 1 576 ? 27.381 5.030 -22.205 1.00 97.50 576 SER A CA 1
ATOM 4639 C C . SER A 1 576 ? 27.648 3.696 -21.501 1.00 97.50 576 SER A C 1
ATOM 4641 O O . SER A 1 576 ? 26.868 3.241 -20.667 1.00 97.50 576 SER A O 1
ATOM 4643 N N . ASP A 1 577 ? 28.738 3.025 -21.881 1.00 97.06 577 ASP A N 1
ATOM 4644 C CA . ASP A 1 577 ? 29.257 1.811 -21.226 1.00 97.06 577 ASP A CA 1
ATOM 4645 C C . ASP A 1 577 ? 28.240 0.667 -21.009 1.00 97.06 577 ASP A C 1
ATOM 4647 O O . ASP A 1 577 ? 28.417 -0.192 -20.148 1.00 97.06 577 ASP A O 1
ATOM 4651 N N . CYS A 1 578 ? 27.171 0.627 -21.808 1.00 97.94 578 CYS A N 1
ATOM 4652 C CA . CYS A 1 578 ? 26.158 -0.426 -21.766 1.00 97.94 578 CYS A CA 1
ATOM 4653 C C . CYS A 1 578 ? 26.567 -1.631 -22.624 1.00 97.94 578 CYS A C 1
ATOM 4655 O O . CYS A 1 578 ? 27.136 -1.470 -23.708 1.00 97.94 578 CYS A O 1
ATOM 4657 N N . LYS A 1 579 ? 26.227 -2.845 -22.178 1.00 97.56 579 LYS A N 1
ATOM 4658 C CA . LYS A 1 579 ? 26.586 -4.103 -22.857 1.00 97.56 579 LYS A CA 1
ATOM 4659 C C . LYS A 1 579 ? 25.354 -4.809 -23.414 1.00 97.56 579 LYS A C 1
ATOM 4661 O O . LYS A 1 579 ? 24.288 -4.770 -22.815 1.00 97.56 579 LYS A O 1
ATOM 4666 N N . GLY A 1 580 ? 25.512 -5.489 -24.550 1.00 96.19 580 GLY A N 1
ATOM 4667 C CA . GLY A 1 580 ? 24.481 -6.364 -25.120 1.00 96.19 580 GLY A CA 1
ATOM 4668 C C . GLY A 1 580 ? 23.451 -5.691 -26.031 1.00 96.19 580 GLY A C 1
ATOM 4669 O O . GLY A 1 580 ? 22.647 -6.373 -26.663 1.00 96.19 580 GLY A O 1
ATOM 4670 N N . LEU A 1 581 ? 23.522 -4.370 -26.214 1.00 95.50 581 LEU A N 1
ATOM 4671 C CA . LEU A 1 581 ? 22.700 -3.660 -27.205 1.00 95.50 581 LEU A CA 1
ATOM 4672 C C . LEU A 1 581 ? 22.999 -4.082 -28.658 1.00 95.50 581 LEU A C 1
ATOM 4674 O O . LEU A 1 581 ? 22.155 -3.935 -29.537 1.00 95.50 581 LEU A O 1
ATOM 4678 N N . ASP A 1 582 ? 24.180 -4.634 -28.930 1.00 94.06 582 ASP A N 1
ATOM 4679 C CA . ASP A 1 582 ? 24.567 -5.211 -30.222 1.00 94.06 582 ASP A CA 1
ATOM 4680 C C . ASP A 1 582 ? 24.046 -6.650 -30.428 1.00 94.06 582 ASP A C 1
ATOM 4682 O O . ASP A 1 582 ? 24.122 -7.192 -31.539 1.00 94.06 582 ASP A O 1
ATOM 4686 N N . LYS A 1 583 ? 23.506 -7.263 -29.368 1.00 94.69 583 LYS A N 1
ATOM 4687 C CA . LYS A 1 583 ? 23.035 -8.656 -29.302 1.00 94.69 583 LYS A CA 1
ATOM 4688 C C . LYS A 1 583 ? 21.511 -8.798 -29.300 1.00 94.69 583 LYS A C 1
ATOM 4690 O O . LYS A 1 583 ? 21.002 -9.919 -29.302 1.00 94.69 583 LYS A O 1
ATOM 4695 N N . ILE A 1 584 ? 20.778 -7.686 -29.367 1.00 94.94 584 ILE A N 1
ATOM 4696 C CA . ILE A 1 584 ? 19.315 -7.686 -29.491 1.00 94.94 584 ILE A CA 1
ATOM 4697 C C . ILE A 1 584 ? 18.886 -8.566 -30.676 1.00 94.94 584 ILE A C 1
ATOM 4699 O O . ILE A 1 584 ? 19.463 -8.473 -31.762 1.00 94.94 584 ILE A O 1
ATOM 4703 N N . ASN A 1 585 ? 17.876 -9.417 -30.461 1.00 93.44 585 ASN A N 1
ATOM 4704 C CA . ASN A 1 585 ? 17.371 -10.422 -31.411 1.00 93.44 585 ASN A CA 1
ATOM 4705 C C . ASN A 1 585 ? 18.345 -11.568 -31.764 1.00 93.44 585 ASN A C 1
ATOM 4707 O O . ASN A 1 585 ? 18.042 -12.347 -32.668 1.00 93.44 585 ASN A O 1
ATOM 4711 N N . LYS A 1 586 ? 19.497 -11.701 -31.087 1.00 89.44 586 LYS A N 1
ATOM 4712 C CA . LYS A 1 586 ? 20.493 -12.756 -31.377 1.00 89.44 586 LYS A CA 1
ATOM 4713 C C . LYS A 1 586 ? 20.596 -13.839 -30.302 1.00 89.44 586 LYS A C 1
ATOM 4715 O O . LYS A 1 586 ? 20.997 -14.950 -30.627 1.00 89.44 586 LYS A O 1
ATOM 4720 N N . GLU A 1 587 ? 20.251 -13.527 -29.053 1.00 81.25 587 GLU A N 1
ATOM 4721 C CA . GLU A 1 587 ? 20.496 -14.399 -27.887 1.00 81.25 587 GLU A CA 1
ATOM 4722 C C . GLU A 1 587 ? 19.207 -14.968 -27.258 1.00 81.25 587 GLU A C 1
ATOM 4724 O O . GLU A 1 587 ? 19.257 -15.581 -26.205 1.00 81.25 587 GLU A O 1
ATOM 4729 N N . GLY A 1 588 ? 18.051 -14.820 -27.918 1.00 77.25 588 GLY A N 1
ATOM 4730 C CA . GLY A 1 588 ? 16.744 -15.242 -27.391 1.00 77.25 588 GLY A CA 1
ATOM 4731 C C . GLY A 1 588 ? 15.951 -14.094 -26.758 1.00 77.25 588 GLY A C 1
ATOM 4732 O O . GLY A 1 588 ? 16.320 -12.929 -26.909 1.00 77.25 588 GLY A O 1
ATOM 4733 N N . SER A 1 589 ? 14.825 -14.421 -26.113 1.00 77.69 589 SER A N 1
ATOM 4734 C CA . SER A 1 589 ? 13.871 -13.448 -25.542 1.00 77.69 589 SER A CA 1
ATOM 4735 C C . SER A 1 589 ? 13.442 -13.749 -24.102 1.00 77.69 589 SER A C 1
ATOM 4737 O O . SER A 1 589 ? 12.500 -13.136 -23.609 1.00 77.69 589 SER A O 1
ATOM 4739 N N . LYS A 1 590 ? 14.078 -14.720 -23.437 1.00 82.31 590 LYS A N 1
ATOM 4740 C CA . LYS A 1 590 ? 13.736 -15.151 -22.076 1.00 82.31 590 LYS A CA 1
ATOM 4741 C C . LYS A 1 590 ? 14.994 -15.388 -21.257 1.00 82.31 590 LYS A C 1
ATOM 4743 O O . LYS A 1 590 ? 15.991 -15.862 -21.797 1.00 82.31 590 LYS A O 1
ATOM 4748 N N . SER A 1 591 ? 14.913 -15.080 -19.969 1.00 83.44 591 SER A N 1
ATOM 4749 C CA . SER A 1 591 ? 15.906 -15.495 -18.986 1.00 83.44 591 SER A CA 1
ATOM 4750 C C . SER A 1 591 ? 15.569 -16.897 -18.481 1.00 83.44 591 SER A C 1
ATOM 4752 O O . SER A 1 591 ? 14.446 -17.143 -18.030 1.00 83.44 591 SER A O 1
ATOM 4754 N N . ASP A 1 592 ? 16.545 -17.803 -18.544 1.00 74.25 592 ASP A N 1
ATOM 4755 C CA . ASP A 1 592 ? 16.428 -19.181 -18.044 1.00 74.25 592 ASP A CA 1
ATOM 4756 C C . ASP A 1 592 ? 16.735 -19.294 -16.534 1.00 74.25 592 ASP A C 1
ATOM 4758 O O . ASP A 1 592 ? 16.497 -20.336 -15.925 1.00 74.25 592 ASP A O 1
ATOM 4762 N N . SER A 1 593 ? 17.250 -18.226 -15.912 1.00 66.19 593 SER A N 1
ATOM 4763 C CA . SER A 1 593 ? 17.623 -18.173 -14.493 1.00 66.19 593 SER A CA 1
ATOM 4764 C C . SER A 1 593 ? 16.863 -17.055 -13.777 1.00 66.19 593 SER A C 1
ATOM 4766 O O . SER A 1 593 ? 17.348 -15.929 -13.671 1.00 66.19 593 SER A O 1
ATOM 4768 N N . VAL A 1 594 ? 15.662 -17.365 -13.285 1.00 74.50 594 VAL A N 1
ATOM 4769 C CA . VAL A 1 594 ? 14.842 -16.424 -12.509 1.00 74.50 594 VAL A CA 1
ATOM 4770 C C . VAL A 1 594 ? 15.006 -16.724 -11.021 1.00 74.50 594 VAL A C 1
ATOM 4772 O O . VAL A 1 594 ? 14.298 -17.562 -10.468 1.00 74.50 594 VAL A O 1
ATOM 4775 N N . GLU A 1 595 ? 15.942 -16.044 -10.363 1.00 78.75 595 GLU A N 1
ATOM 4776 C CA . GLU A 1 595 ? 16.031 -16.043 -8.900 1.00 78.75 595 GLU A CA 1
ATOM 4777 C C . GLU A 1 595 ? 15.224 -14.857 -8.364 1.00 78.75 595 GLU A C 1
ATOM 4779 O O . GLU A 1 595 ? 15.663 -13.707 -8.411 1.00 78.75 595 GLU A O 1
ATOM 4784 N N . ILE A 1 596 ? 13.999 -15.127 -7.912 1.00 82.56 596 ILE A N 1
ATOM 4785 C CA . ILE A 1 596 ? 13.170 -14.113 -7.257 1.00 82.56 596 ILE A CA 1
ATOM 4786 C C . ILE A 1 596 ? 13.657 -13.989 -5.822 1.00 82.56 596 ILE A C 1
ATOM 4788 O O . ILE A 1 596 ? 13.724 -14.993 -5.109 1.00 82.56 596 ILE A O 1
ATOM 4792 N N . ARG A 1 597 ? 13.963 -12.766 -5.380 1.00 81.12 597 ARG A N 1
ATOM 4793 C CA . ARG A 1 597 ? 14.328 -12.549 -3.978 1.00 81.12 597 ARG A CA 1
ATOM 4794 C C . ARG A 1 597 ? 13.207 -13.058 -3.059 1.00 81.12 597 ARG A C 1
ATOM 4796 O O . ARG A 1 597 ? 12.026 -12.807 -3.342 1.00 81.12 597 ARG A O 1
ATOM 4803 N N . PRO A 1 598 ? 13.549 -13.798 -1.989 1.00 71.31 598 PRO A N 1
ATOM 4804 C CA . PRO A 1 598 ? 12.552 -14.339 -1.080 1.00 71.31 598 PRO A CA 1
ATOM 4805 C C . PRO A 1 598 ? 11.780 -13.207 -0.405 1.00 71.31 598 PRO A C 1
ATOM 4807 O O . PRO A 1 598 ? 12.247 -12.072 -0.312 1.00 71.31 598 PRO A O 1
ATOM 4810 N N . ILE A 1 599 ? 10.580 -13.536 0.062 1.00 61.91 599 ILE A N 1
ATOM 4811 C CA . ILE A 1 599 ? 9.822 -12.663 0.953 1.00 61.91 599 ILE A CA 1
ATOM 4812 C C . ILE A 1 599 ? 10.656 -12.506 2.227 1.00 61.91 599 ILE A C 1
ATOM 4814 O O . ILE A 1 599 ? 10.919 -13.494 2.911 1.00 61.91 599 ILE A O 1
ATOM 4818 N N . LEU A 1 600 ? 11.116 -11.289 2.516 1.00 56.53 600 LEU A N 1
ATOM 4819 C CA . LEU A 1 600 ? 11.622 -10.961 3.847 1.00 56.53 600 LEU A CA 1
ATOM 4820 C C . LEU A 1 600 ? 10.429 -11.043 4.800 1.00 56.53 600 LEU A C 1
ATOM 4822 O O . LEU A 1 600 ? 9.353 -10.598 4.423 1.00 56.53 600 LEU A O 1
ATOM 4826 N N . ASN A 1 601 ? 10.601 -11.684 5.962 1.00 51.62 601 ASN A N 1
ATOM 4827 C CA . ASN A 1 601 ? 9.547 -11.989 6.940 1.00 51.62 601 ASN A CA 1
ATOM 4828 C C . ASN A 1 601 ? 8.509 -10.860 7.067 1.00 51.62 601 ASN A C 1
ATOM 4830 O O . ASN A 1 601 ? 8.698 -9.928 7.848 1.00 51.62 601 ASN A O 1
ATOM 4834 N N . VAL A 1 602 ? 7.399 -10.952 6.333 1.00 52.53 602 VAL A N 1
ATOM 4835 C CA . VAL A 1 602 ? 6.258 -10.055 6.518 1.00 52.53 602 VAL A CA 1
ATOM 4836 C C . VAL A 1 602 ? 5.630 -10.502 7.829 1.00 52.53 602 VAL A C 1
ATOM 4838 O O . VAL A 1 602 ? 5.176 -11.637 7.936 1.00 52.53 602 VAL A O 1
ATOM 4841 N N . GLY A 1 603 ? 5.710 -9.659 8.859 1.00 40.78 603 GLY A N 1
ATOM 4842 C CA . GLY A 1 603 ? 5.428 -10.003 10.261 1.00 40.78 603 GLY A CA 1
ATOM 4843 C C . GLY A 1 603 ? 3.968 -10.327 10.601 1.00 40.78 603 GLY A C 1
ATOM 4844 O O . GLY A 1 603 ? 3.569 -10.147 11.746 1.00 40.78 603 GLY A O 1
ATOM 4845 N N . VAL A 1 604 ? 3.166 -10.773 9.637 1.00 47.41 604 VAL A N 1
ATOM 4846 C CA . VAL A 1 604 ? 1.746 -11.086 9.805 1.00 47.41 604 VAL A CA 1
ATOM 4847 C C . VAL A 1 604 ? 1.614 -12.606 9.929 1.00 47.41 604 VAL A C 1
ATOM 4849 O O . VAL A 1 604 ? 1.650 -13.332 8.936 1.00 47.41 604 VAL A O 1
ATOM 4852 N N . SER A 1 605 ? 1.514 -13.098 11.166 1.00 43.19 605 SER A N 1
ATOM 4853 C CA . SER A 1 605 ? 1.112 -14.478 11.466 1.00 43.19 605 SER A CA 1
ATOM 4854 C C . SER A 1 605 ? -0.320 -14.744 10.987 1.00 43.19 605 SER A C 1
ATOM 4856 O O . SER A 1 605 ? -1.094 -13.813 10.795 1.00 43.19 605 SER A O 1
ATOM 4858 N N . GLY A 1 606 ? -0.713 -16.015 10.836 1.00 45.03 606 GLY A N 1
ATOM 4859 C CA . GLY A 1 606 ? -2.115 -16.377 10.562 1.00 45.03 606 GLY A CA 1
ATOM 4860 C C . GLY A 1 606 ? -3.109 -15.920 11.646 1.00 45.03 606 GLY A C 1
ATOM 4861 O O . GLY A 1 606 ? -4.301 -15.836 11.371 1.00 45.03 606 GLY A O 1
ATOM 4862 N N . ASP A 1 607 ? -2.609 -15.566 12.835 1.00 56.69 607 ASP A N 1
ATOM 4863 C CA . ASP A 1 607 ? -3.356 -15.044 13.982 1.00 56.69 607 ASP A CA 1
ATOM 4864 C C . ASP A 1 607 ? -3.296 -13.496 14.015 1.00 56.69 607 ASP A C 1
ATOM 4866 O O . ASP A 1 607 ? -2.593 -12.925 14.845 1.00 56.69 607 ASP A O 1
ATOM 4870 N N . VAL A 1 608 ? -3.958 -12.803 13.080 1.00 73.25 608 VAL A N 1
ATOM 4871 C CA . VAL A 1 608 ? -4.129 -11.331 13.116 1.00 73.25 608 VAL A CA 1
ATOM 4872 C C . VAL A 1 608 ? -5.611 -10.982 13.193 1.00 73.25 608 VAL A C 1
ATOM 4874 O O . VAL A 1 608 ? -6.419 -11.543 12.448 1.00 73.25 608 VAL A O 1
ATOM 4877 N N . GLY A 1 609 ? -5.945 -10.031 14.068 1.00 75.56 609 GLY A N 1
ATOM 4878 C CA . GLY A 1 609 ? -7.310 -9.643 14.410 1.00 75.56 609 GLY A CA 1
ATOM 4879 C C . GLY A 1 609 ? -7.769 -10.192 15.762 1.00 75.56 609 GLY A C 1
ATOM 4880 O O . GLY A 1 609 ? -6.998 -10.779 16.520 1.00 75.56 609 GLY A O 1
ATOM 4881 N N . ALA A 1 610 ? -9.050 -9.995 16.060 1.00 71.12 610 ALA A N 1
ATOM 4882 C CA . ALA A 1 610 ? -9.652 -10.386 17.328 1.00 71.12 610 ALA A CA 1
ATOM 4883 C C . ALA A 1 610 ? -9.470 -11.886 17.644 1.00 71.12 610 ALA A C 1
ATOM 4885 O O . ALA A 1 610 ? -9.388 -12.712 16.727 1.00 71.12 610 ALA A O 1
ATOM 4886 N N . PRO A 1 611 ? -9.473 -12.279 18.934 1.00 77.00 611 PRO A N 1
ATOM 4887 C CA . PRO A 1 611 ? -9.366 -13.681 19.331 1.00 77.00 611 PRO A CA 1
ATOM 4888 C C . PRO A 1 611 ? -10.405 -14.578 18.637 1.00 77.00 611 PRO A C 1
ATOM 4890 O O . PRO A 1 611 ? -11.579 -14.222 18.544 1.00 77.00 611 PRO A O 1
ATOM 4893 N N . ALA A 1 612 ? -10.003 -15.785 18.219 1.00 73.50 612 ALA A N 1
ATOM 4894 C CA . ALA A 1 612 ? -10.871 -16.723 17.490 1.00 73.50 612 ALA A CA 1
ATOM 4895 C C . ALA A 1 612 ? -12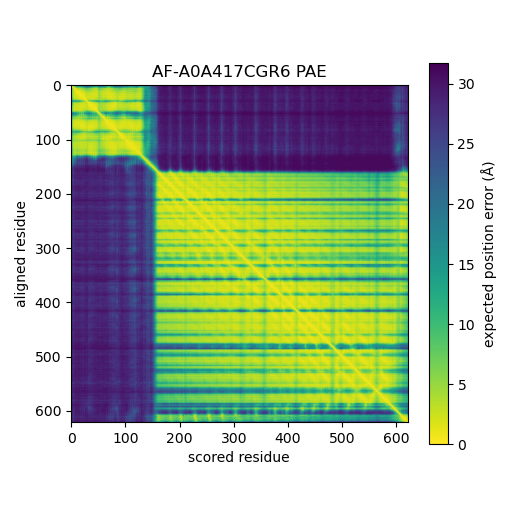.193 -17.043 18.218 1.00 73.50 612 ALA A C 1
ATOM 4897 O O . ALA A 1 612 ? -13.236 -17.160 17.580 1.00 73.50 612 ALA A O 1
ATOM 4898 N N . ALA A 1 613 ? -12.165 -17.122 19.553 1.00 66.19 613 ALA A N 1
ATOM 4899 C CA . ALA A 1 613 ? -13.366 -17.318 20.366 1.00 66.19 613 ALA A CA 1
ATOM 4900 C C . ALA A 1 613 ? -14.381 -16.169 20.204 1.00 66.19 613 ALA A C 1
ATOM 4902 O O . ALA A 1 613 ? -15.587 -16.407 20.158 1.00 66.19 613 ALA A O 1
ATOM 4903 N N . LEU A 1 614 ? -13.900 -14.928 20.065 1.00 73.50 614 LEU A N 1
ATOM 4904 C CA . LEU A 1 614 ? -14.750 -13.756 19.865 1.00 73.50 614 LEU A CA 1
ATOM 4905 C C . LEU A 1 614 ? -15.300 -13.692 18.433 1.00 73.50 614 LEU A C 1
ATOM 4907 O O . LEU A 1 614 ? -16.458 -13.331 18.247 1.00 73.50 614 LEU A O 1
ATOM 4911 N N . LEU A 1 615 ? -14.509 -14.103 17.435 1.00 71.81 615 LEU A N 1
ATOM 4912 C CA . LEU A 1 615 ? -14.973 -14.239 16.047 1.00 71.81 615 LEU A CA 1
ATOM 4913 C C . LEU A 1 615 ? -16.099 -15.272 15.918 1.00 71.81 615 LEU A C 1
ATOM 4915 O O . LEU A 1 615 ? -17.074 -15.023 15.215 1.00 71.81 615 LEU A O 1
ATOM 4919 N N . GLN A 1 616 ? -15.999 -16.397 16.634 1.00 71.00 616 GLN A N 1
ATOM 4920 C CA . GLN A 1 616 ? -17.066 -17.398 16.677 1.00 71.00 616 GLN A CA 1
ATOM 4921 C C . GLN A 1 616 ? -18.345 -16.816 17.298 1.00 71.00 616 GLN A C 1
ATOM 4923 O O . GLN A 1 616 ? -19.411 -16.909 16.695 1.00 71.00 616 GLN A O 1
ATOM 4928 N N . CYS A 1 617 ? -18.232 -16.121 18.438 1.00 66.00 617 CYS A N 1
ATOM 4929 C CA . CYS A 1 617 ? -19.371 -15.439 19.064 1.00 66.00 617 CYS A CA 1
ATOM 4930 C C . CYS A 1 617 ? -20.005 -14.377 18.149 1.00 66.00 617 CYS A C 1
ATOM 4932 O O . CYS A 1 617 ? -21.215 -14.173 18.187 1.00 66.00 617 CYS A O 1
ATOM 4934 N N . ALA A 1 618 ? -19.202 -13.680 17.342 1.00 63.84 618 ALA A N 1
ATOM 4935 C CA . ALA A 1 618 ? -19.689 -12.694 16.382 1.00 63.84 618 ALA A CA 1
ATOM 4936 C C . ALA A 1 618 ? -20.402 -13.331 15.183 1.00 63.84 618 ALA A C 1
ATOM 4938 O O . ALA A 1 618 ? -21.357 -12.749 14.689 1.00 63.84 618 ALA A O 1
ATOM 4939 N N . ALA A 1 619 ? -19.963 -14.507 14.724 1.00 67.56 619 ALA A N 1
ATOM 4940 C CA . ALA A 1 619 ? -20.595 -15.226 13.617 1.00 67.56 619 ALA A CA 1
ATOM 4941 C C . ALA A 1 619 ? -21.945 -15.862 13.997 1.00 67.56 619 ALA A C 1
ATOM 4943 O O . ALA A 1 619 ? -22.791 -16.072 13.127 1.00 67.56 619 ALA A O 1
ATOM 4944 N N . ASP A 1 620 ? -22.136 -16.175 15.281 1.00 61.56 620 ASP A N 1
ATOM 4945 C CA . ASP A 1 620 ? -23.372 -16.757 15.814 1.00 61.56 620 ASP A CA 1
ATOM 4946 C C . ASP A 1 620 ? -24.476 -15.705 16.090 1.00 61.56 620 ASP A C 1
ATOM 4948 O O . ASP A 1 620 ? -25.625 -16.084 16.344 1.00 61.56 620 ASP A O 1
ATOM 4952 N N . ASN A 1 621 ? -24.145 -14.405 16.010 1.00 50.78 621 ASN A N 1
ATOM 4953 C CA . ASN A 1 621 ? -25.038 -13.248 16.194 1.00 50.78 621 ASN A CA 1
ATOM 4954 C C . ASN A 1 621 ? -25.341 -12.531 14.869 1.00 50.78 621 ASN A C 1
ATOM 4956 O O . ASN A 1 621 ? -26.500 -12.084 14.696 1.00 50.78 621 ASN A O 1
#

Sequence (621 aa):
MKPDMDLNKLSEKNKKVLCACLYFINAQDGNASENQKTFANKVIKYLNVDAQMDHPTAALEDMDAESKKRILNCCMEYMFLKNCSDEGYDAYEDFIYEFDFGNKTIKAIEKQIQSFYNLRGLDGFFTKYQEDNFEAPDDFFTMDFKDGDDENIASAEENIEMVDEVISTILQIKPGETKTYKNKNIHLKAYINCEGNLIFDHCIINYNETDDGDEITLGSNSSLTITNSVILCKGFDKNTFITCDGDTQVTLDNDTFEDCSYFIKSKSWETCVFSMTNCRLHNCLEDFLSLYLWEKSDCVIKNNMIIQDGLNPFYPKEESGWHGTLIRVNNNTNNKVEFCNNCIFEEETFQKAGIAKKSSKNMLTYFESRTGEIRNCLFKGISQDYSGAIDAHKFFECRFEKCTNPVHTMKNYYSDDDDEPCIDNCVFVECTDVIATDDNTQITNCQFVSCYDNLIRPYGYDGGISVEFCQFINTRNTKESIISKRISCITFTRTKSSKTRANYLKKCIFDGVELGDNFLIEADVFEKPHGVVTYIENCDFKNCSTKRASGKIIKEYIQYDTLFKKDINFHANIISDCKGLDKINKEGSKSDSVEIRPILNVGVSGDVGAPAALLQCAADN

Mean predicted aligned error: 14.98 Å

Foldseek 3Di:
DPPLLDPLPDDLLLLLLLLQLLVVVCVLVVDADPLLVLLSVLSCVLNVHDHDDDRSLVVLVPDDLSSLLSSLLSSVLSQCSRPVDPVRCVSCVVVSVSNVDDPVSVVVSSVVSNVQCVVPNSVSSNCVRDPPPPPDDPDDPDDDDDDDDDPDDDDPPPLLVAAEDEQQEEAEAADQGEDEDESYAYEFQYEYEWAAEYEYELYEYEPPPDPGDRAYEYAAPYEYEYELYEYDYPADDPAARYEDHAAYEYYAYQAEYEQAESHYAYDPQHAYAEEHYLAEYENHDAPLDHGEHEDAHEYYAALYEYEQQEHDPNDAQDQQAAEHERHEYHYPALHAYEAELYEYYYDPRRQPYRHDDDPHGHAYLDYADQNYAYYLYEYEPHEDQPAASYEYQEAYLYEYYLYERHEEHHHDPRDDPPRHREHECYEYYQYEPAYEYEALYEYYNYEHALYEFARYHYPYALHNYEHENYEAFQYEYDCPRSHDPQTANHEFHRAQDPVGDAYEAEHYEYEQYYYEQHANYYYDYAADGNPANYEYEQYEYYQAEYNHPVLHRYDQWDWYDDPVDGGDTDRHYHYYNYPCSVCYPPHHRHDPDDDGDDSDPSPHDPSGHRDPSSVVVVVVD